Protein 3OSN (pdb70)

Secondary structure (DSSP, 8-state):
-----EEEEEETTHHHHHHHHH-GGGTTS-EEEEETTEEEEE-HHHHTTT--TTEEHHHHHHH-TT-EEEE----HHHHHHHHHHHHHHHHH-S-EEEETTTEEEEE-HHHHHHHHHHS-SSSGGG----SEEGGGPPP-TT-HHHHHHHHHHHHHHHHHHHHHHHH---EEEEEESSHHHHHHHHTSS-SS-EEE--GGGHHHHHHH-SSGGGSTT--HHHHHHHHHTT--SHHHHHHS-HHHHHHHHHHHHHHHHHHHHTT---PPP----S-SEEEEEEE-SS---SSSHHHHHHHHHHHHHHHHHHH-S-EEEEEEEEEEE-SS-----EEEEEEPPTTT----TTHHHHHHHHHHHHHHHS-SSS--EEEEEEEEEEEE-

Nearest PDB structures (foldseek):
  3osn-assembly1_A  TM=1.003E+00  e=7.873E-83  Homo sapiens
  4fs1-assembly1_A  TM=9.974E-01  e=1.274E-76  Homo sapiens
  5ulx-assembly1_A  TM=9.995E-01  e=7.835E-74  Homo sapiens
  5kt5-assembly1_A  TM=9.906E-01  e=4.542E-74  Homo sapiens
  3epi-assembly1_A-2  TM=9.983E-01  e=1.943E-72  Homo sapiens

Radius of gyration: 23.93 Å; Cα contacts (8 Å, |Δi|>4): 669; chains: 1; bounding box: 52×51×62 Å

Foldseek 3Di:
DQWWKKKKWFFAQQVQLLVCVVPVVCVVPWEFEDEPQWRQTTHVVLVVQVQDHGDGNVVSCVSPVRYDYHYCQDPVSLQVLLVVLQVLVCVQPNLWADDPSGMIMDTCRVVLVVVVVVDDVVCLVVQDADFAEPPNDDQDSVDVQSSSQRVSRVVVVVSQVCCCVPPVTAAFMEIERDDQRRVQQRPVDDDRTYYYYRPVCLVVSLQVDFWLCPRPVQHDVNSVLCVVVVQTGLVSLLPDDLVVLCVSPNNVSSVQSNCSSSVHDSDDRHRCPDDQKDKHKDFDFQPDPDPVQLVVVLVRVVVRLVVCLVVVWWFFKKKKKWAFDDDPDDDDIDMDMDTDDPVLRDSVVNRVSVSVVVVVRVCVPFPSPPTTGTGMIMMMTGPTD

Solvent-accessible surface area: 19908 Å² total; per-residue (Å²): 158,107,41,48,1,0,0,0,1,37,8,7,14,5,39,0,13,10,10,16,86,71,59,88,127,14,100,134,104,25,0,0,0,45,43,71,172,62,0,32,15,0,0,42,59,0,44,176,65,25,0,126,109,123,41,57,23,196,80,0,87,136,125,2,107,107,4,44,39,36,89,0,73,98,48,59,92,0,41,97,38,2,58,113,3,5,112,14,0,50,143,50,14,86,55,0,32,34,85,55,54,48,27,4,10,0,34,0,30,153,32,0,61,143,74,28,140,130,57,119,80,111,64,68,80,70,14,93,43,33,46,63,21,13,76,138,32,96,62,82,69,170,39,108,68,5,8,26,6,0,5,0,1,55,0,0,23,69,0,45,114,16,0,129,108,121,41,34,0,36,1,4,0,0,1,0,38,11,26,6,8,0,51,24,0,1,34,60,73,98,54,70,55,4,2,0,3,0,57,116,5,20,81,98,4,0,53,57,31,127,31,0,92,82,0,42,53,5,42,176,144,18,1,84,28,0,56,93,53,52,2,64,45,2,133,54,0,22,106,44,26,66,140,84,0,56,174,82,18,36,106,84,43,2,90,114,0,22,105,12,0,82,5,92,21,123,47,82,11,96,94,40,21,81,38,144,54,13,43,39,99,51,39,22,155,82,73,0,60,45,113,80,0,94,87,39,0,63,123,13,0,50,52,0,22,114,45,2,78,160,51,52,62,69,0,56,17,1,77,0,27,0,67,73,36,72,106,97,105,99,94,66,108,72,44,86,100,35,105,7,51,98,140,12,25,130,60,90,132,28,48,90,48,0,3,67,27,0,10,121,21,2,116,111,14,1,76,66,162,100,78,33,23,0,11,5,0,4,0,13,0,20,66,28,155

B-factor: mean 52.54, std 30.53, range [8.68, 182.73]

Structure (mmCIF, N/CA/C/O backbone):
data_3OSN
#
_entry.id   3OSN
#
_cell.length_a   97.973
_cell.length_b   97.973
_cell.length_c   202.757
_cell.angle_alpha   90.00
_cell.angle_beta   90.00
_cell.angle_gamma   120.00
#
_symmetry.space_group_name_H-M   'P 65 2 2'
#
loop_
_entity.id
_entity.type
_entity.pdbx_description
1 polymer "5'-D(*TP*CP*TP*(6OG)P*GP*GP*GP*TP*CP*CP*TP*AP*GP*GP*AP*CP*CP*(DOC))-3'"
2 polymer 'DNA polymerase iota'
3 non-polymer "THYMIDINE-5'-TRIPHOSPHATE"
4 non-polymer 'MAGNESIUM ION'
5 non-polymer 'SODIUM ION'
6 water water
#
loop_
_atom_site.group_PDB
_atom_site.id
_atom_site.type_symbol
_atom_site.label_atom_id
_atom_site.label_alt_id
_atom_site.label_comp_id
_atom_site.label_asym_id
_atom_site.label_entity_id
_atom_site.label_seq_id
_atom_site.pdbx_PDB_ins_code
_atom_site.Cartn_x
_atom_site.Cartn_y
_atom_site.Cartn_z
_atom_site.occupancy
_atom_site.B_iso_or_equiv
_atom_site.auth_seq_id
_atom_site.auth_comp_id
_atom_site.auth_asym_id
_atom_site.auth_atom_id
_atom_site.pdbx_PDB_model_num
ATOM 310 N N . ALA C 2 25 ? 26.446 25.786 -7.552 1.00 74.24 25 ALA A N 1
ATOM 311 C CA . ALA C 2 25 ? 27.110 27.056 -7.107 1.00 75.70 25 ALA A CA 1
ATOM 312 C C . ALA C 2 25 ? 26.107 27.926 -6.346 1.00 74.52 25 ALA A C 1
ATOM 313 O O . ALA C 2 25 ? 26.402 28.460 -5.253 1.00 74.37 25 ALA A O 1
ATOM 315 N N . SER C 2 26 ? 24.904 28.039 -6.911 1.00 73.56 26 SER A N 1
ATOM 316 C CA . SER C 2 26 ? 23.791 28.699 -6.219 1.00 70.77 26 SER A CA 1
ATOM 317 C C . SER C 2 26 ? 22.876 27.742 -5.430 1.00 64.42 26 SER A C 1
ATOM 318 O O . SER C 2 26 ? 22.235 28.195 -4.480 1.00 62.80 26 SER A O 1
ATOM 321 N N . SER C 2 27 ? 22.837 26.445 -5.799 1.00 59.90 27 SER A N 1
ATOM 322 C CA . SER C 2 27 ? 21.774 25.521 -5.307 1.00 54.07 27 SER A CA 1
ATOM 323 C C . SER C 2 27 ? 21.980 24.814 -3.976 1.00 46.86 27 SER A C 1
ATOM 324 O O . SER C 2 27 ? 22.891 24.024 -3.750 1.00 46.55 27 SER A O 1
ATOM 327 N N . ARG C 2 28 ? 21.050 25.047 -3.098 1.00 41.19 28 ARG A N 1
ATOM 328 C CA . ARG C 2 28 ? 21.213 24.537 -1.798 1.00 34.68 28 ARG A CA 1
ATOM 329 C C . ARG C 2 28 ? 20.425 23.236 -1.639 1.00 31.30 28 ARG A C 1
ATOM 330 O O . ARG C 2 28 ? 19.557 22.905 -2.477 1.00 31.20 28 ARG A O 1
ATOM 338 N N . VAL C 2 29 ? 20.781 22.532 -0.590 1.00 28.59 29 VAL A N 1
ATOM 339 C CA . VAL C 2 29 ? 20.013 21.402 -0.039 1.00 27.53 29 VAL A CA 1
ATOM 340 C C . VAL C 2 29 ? 19.634 21.757 1.379 1.00 24.44 29 VAL A C 1
ATOM 341 O O . VAL C 2 29 ? 20.475 21.914 2.282 1.00 27.14 29 VAL A O 1
ATOM 345 N N . ILE C 2 30 ? 18.339 21.958 1.602 1.00 22.68 30 ILE A N 1
ATOM 346 C CA . ILE C 2 30 ? 17.791 22.336 2.903 1.00 22.29 30 ILE A CA 1
ATOM 347 C C . ILE C 2 30 ? 16.921 21.199 3.406 1.00 23.78 30 ILE A C 1
ATOM 348 O O . ILE C 2 30 ? 16.120 20.625 2.622 1.00 23.49 30 ILE A O 1
ATOM 353 N N . VAL C 2 31 ? 16.983 20.968 4.714 1.00 22.07 31 VAL A N 1
ATOM 354 C CA . VAL C 2 31 ? 16.005 20.046 5.318 1.00 22.51 31 VAL A CA 1
ATOM 355 C C . VAL C 2 31 ? 15.179 20.813 6.351 1.00 23.02 31 VAL A C 1
ATOM 356 O O . VAL C 2 31 ? 15.723 21.703 7.049 1.00 22.08 31 VAL A O 1
ATOM 360 N N . HIS C 2 32 ? 13.859 20.576 6.336 1.00 21.84 32 HIS A N 1
ATOM 361 C CA . HIS C 2 32 ? 12.938 21.039 7.404 1.00 20.76 32 HIS A CA 1
ATOM 362 C C . HIS C 2 32 ? 12.507 19.823 8.243 1.00 22.46 32 HIS A C 1
ATOM 363 O O . HIS C 2 32 ? 11.996 18.857 7.706 1.00 22.17 32 HIS A O 1
ATOM 370 N N . VAL C 2 33 ? 12.762 19.888 9.541 1.00 20.88 33 VAL A N 1
ATOM 371 C CA . VAL C 2 33 ? 12.490 18.744 10.448 1.00 20.80 33 VAL A CA 1
ATOM 372 C C . VAL C 2 33 ? 11.279 19.200 11.299 1.00 20.95 33 VAL A C 1
ATOM 373 O O . VAL C 2 33 ? 11.266 20.329 11.792 1.00 22.01 33 VAL A O 1
ATOM 377 N N . ASP C 2 34 ? 10.240 18.379 11.426 1.00 21.36 34 ASP A N 1
ATOM 378 C CA . ASP C 2 34 ? 8.950 18.889 11.946 1.00 21.03 34 ASP A CA 1
ATOM 379 C C . ASP C 2 34 ? 8.464 17.721 12.851 1.00 24.13 34 ASP A C 1
ATOM 380 O O . ASP C 2 34 ? 8.060 16.656 12.353 1.00 22.19 34 ASP A O 1
ATOM 385 N N . LEU C 2 35 ? 8.581 17.889 14.175 1.00 22.47 35 LEU A N 1
ATOM 386 C CA . LEU C 2 35 ? 8.259 16.783 15.079 1.00 24.72 35 LEU A CA 1
ATOM 387 C C . LEU C 2 35 ? 6.741 16.543 15.068 1.00 25.61 35 LEU A C 1
ATOM 388 O O . LEU C 2 35 ? 5.954 17.471 14.986 1.00 28.02 35 LEU A O 1
ATOM 393 N N . ASP C 2 36 ? 6.333 15.305 15.245 1.00 25.50 36 ASP A N 1
ATOM 394 C CA . ASP C 2 36 ? 4.919 15.010 15.314 1.00 28.86 36 ASP A CA 1
ATOM 395 C C . ASP C 2 36 ? 4.295 15.449 16.673 1.00 28.91 36 ASP A C 1
ATOM 396 O O . ASP C 2 36 ? 4.911 15.189 17.696 1.00 27.69 36 ASP A O 1
ATOM 401 N N . CYS C 2 37 ? 3.128 16.117 16.672 1.00 26.94 37 CYS A N 1
ATOM 402 C CA . CYS C 2 37 ? 2.340 16.393 17.873 1.00 27.04 37 CYS A CA 1
ATOM 403 C C . CYS C 2 37 ? 3.146 16.771 19.143 1.00 26.80 37 CYS A C 1
ATOM 404 O O . CYS C 2 37 ? 2.803 16.349 20.259 1.00 26.31 37 CYS A O 1
ATOM 407 N N . PHE C 2 38 ? 4.157 17.603 18.955 1.00 23.46 38 PHE A N 1
ATOM 408 C CA . PHE C 2 38 ? 5.254 17.632 19.915 1.00 23.74 38 PHE A CA 1
ATOM 409 C C . PHE C 2 38 ? 4.944 17.546 21.451 1.00 24.28 38 PHE A C 1
ATOM 410 O O . PHE C 2 38 ? 5.502 16.680 22.153 1.00 25.69 38 PHE A O 1
ATOM 418 N N . TYR C 2 39 ? 4.046 18.393 21.936 1.00 23.91 39 TYR A N 1
ATOM 419 C CA . TYR C 2 39 ? 3.764 18.454 23.390 1.00 25.68 39 TYR A CA 1
ATOM 420 C C . TYR C 2 39 ? 3.186 17.096 23.771 1.00 27.72 39 TYR A C 1
ATOM 421 O O . TYR C 2 39 ? 3.450 16.602 24.861 1.00 29.93 39 TYR A O 1
ATOM 430 N N . ALA C 2 40 ? 2.341 16.508 22.911 1.00 28.01 40 ALA A N 1
ATOM 431 C CA . ALA C 2 40 ? 1.774 15.208 23.258 1.00 29.82 40 ALA A CA 1
ATOM 432 C C . ALA C 2 40 ? 2.852 14.105 23.333 1.00 31.46 40 ALA A C 1
ATOM 433 O O . ALA C 2 40 ? 2.776 13.241 24.238 1.00 33.30 40 ALA A O 1
ATOM 435 N N . GLN C 2 41 ? 3.840 14.124 22.418 1.00 29.48 41 GLN A N 1
ATOM 436 C CA . GLN C 2 41 ? 4.977 13.210 22.475 1.00 31.63 41 GLN A CA 1
ATOM 437 C C . GLN C 2 41 ? 5.697 13.332 23.780 1.00 32.85 41 GLN A C 1
ATOM 438 O O . GLN C 2 41 ? 6.017 12.316 24.418 1.00 35.01 41 GLN A O 1
ATOM 444 N N . VAL C 2 42 ? 5.999 14.569 24.165 1.00 29.37 42 VAL A N 1
ATOM 445 C CA . VAL C 2 42 ? 6.650 14.746 25.450 1.00 32.06 42 VAL A CA 1
ATOM 446 C C . VAL C 2 42 ? 5.789 14.173 26.595 1.00 33.87 42 VAL A C 1
ATOM 447 O O . VAL C 2 42 ? 6.302 13.472 27.468 1.00 38.81 42 VAL A O 1
ATOM 451 N N . GLU C 2 43 ? 4.499 14.484 26.657 1.00 32.85 43 GLU A N 1
ATOM 452 C CA . GLU C 2 43 ? 3.641 13.921 27.727 1.00 36.74 43 GLU A CA 1
ATOM 453 C C . GLU C 2 43 ? 3.528 12.408 27.670 1.00 40.20 43 GLU A C 1
ATOM 454 O O . GLU C 2 43 ? 3.479 11.756 28.696 1.00 42.35 43 GLU A O 1
ATOM 460 N N . MET C 2 44 ? 3.441 11.850 26.470 1.00 38.56 44 MET A N 1
ATOM 461 C CA . MET C 2 44 ? 3.373 10.394 26.311 1.00 44.69 44 MET A CA 1
ATOM 462 C C . MET C 2 44 ? 4.598 9.661 26.831 1.00 46.73 44 MET A C 1
ATOM 463 O O . MET C 2 44 ? 4.479 8.612 27.469 1.00 51.59 44 MET A O 1
ATOM 468 N N . ILE C 2 45 ? 5.752 10.265 26.604 1.00 46.00 45 ILE A N 1
ATOM 469 C CA . ILE C 2 45 ? 7.004 9.760 27.156 1.00 49.65 45 ILE A CA 1
ATOM 470 C C . ILE C 2 45 ? 7.038 9.890 28.679 1.00 52.73 45 ILE A C 1
ATOM 471 O O . ILE C 2 45 ? 7.474 8.972 29.355 1.00 57.37 45 ILE A O 1
ATOM 476 N N . SER C 2 46 ? 6.575 11.021 29.220 1.00 51.68 46 SER A N 1
ATOM 477 C CA . SER C 2 46 ? 6.480 11.191 30.687 1.00 55.56 46 SER A CA 1
ATOM 478 C C . SER C 2 46 ? 5.535 10.188 31.358 1.00 59.80 46 SER A C 1
ATOM 479 O O . SER C 2 46 ? 5.747 9.760 32.484 1.00 63.78 46 SER A O 1
ATOM 482 N N . ASN C 2 47 ? 4.457 9.844 30.677 1.00 59.60 47 ASN A N 1
ATOM 483 C CA . ASN C 2 47 ? 3.464 8.964 31.256 1.00 64.31 47 ASN A CA 1
ATOM 484 C C . ASN C 2 47 ? 3.046 7.928 30.202 1.00 65.38 47 ASN A C 1
ATOM 485 O O . ASN C 2 47 ? 2.095 8.145 29.445 1.00 61.70 47 ASN A O 1
ATOM 490 N N . PRO C 2 48 ? 3.766 6.790 30.147 1.00 70.14 48 PRO A N 1
ATOM 491 C CA . PRO C 2 48 ? 3.464 5.860 29.065 1.00 72.16 48 PRO A CA 1
ATOM 492 C C . PRO C 2 48 ? 2.081 5.207 29.233 1.00 76.85 48 PRO A C 1
ATOM 493 O O . PRO C 2 48 ? 1.595 4.587 28.297 1.00 78.56 48 PRO A O 1
ATOM 497 N N . GLU C 2 49 ? 1.439 5.373 30.390 1.00 79.95 49 GLU A N 1
ATOM 498 C CA . GLU C 2 49 ? 0.029 4.963 30.530 1.00 84.59 49 GLU A CA 1
ATOM 499 C C . GLU C 2 49 ? -0.841 5.600 29.430 1.00 81.42 49 GLU A C 1
ATOM 500 O O . GLU C 2 49 ? -1.865 5.027 29.043 1.00 84.06 49 GLU A O 1
ATOM 506 N N . LEU C 2 50 ? -0.414 6.773 28.934 1.00 76.25 50 LEU A N 1
ATOM 507 C CA . LEU C 2 50 ? -1.125 7.530 27.885 1.00 73.77 50 LEU A CA 1
ATOM 508 C C . LEU C 2 50 ? -0.739 7.135 26.442 1.00 73.70 50 LEU A C 1
ATOM 509 O O . LEU C 2 50 ? -1.314 7.654 25.472 1.00 72.07 50 LEU A O 1
ATOM 514 N N . LYS C 2 51 ? 0.233 6.232 26.294 1.00 76.44 51 LYS A N 1
ATOM 515 C CA . LYS C 2 51 ? 0.782 5.869 24.974 1.00 76.02 51 LYS A CA 1
ATOM 516 C C . LYS C 2 51 ? -0.277 5.296 24.024 1.00 78.32 51 LYS A C 1
ATOM 517 O O . LYS C 2 51 ? -0.301 5.606 22.828 1.00 75.87 51 LYS A O 1
ATOM 523 N N . ASP C 2 52 ? -1.146 4.460 24.570 1.00 82.30 52 ASP A N 1
ATOM 524 C CA . ASP C 2 52 ? -2.164 3.791 23.780 1.00 86.03 52 ASP A CA 1
ATOM 525 C C . ASP C 2 52 ? -3.509 4.511 23.887 1.00 85.30 52 ASP A C 1
ATOM 526 O O . ASP C 2 52 ? -4.524 4.024 23.384 1.00 89.55 52 ASP A O 1
ATOM 531 N N . LYS C 2 53 ? -3.515 5.661 24.558 1.00 79.99 53 LYS A N 1
ATOM 532 C CA . LYS C 2 53 ? -4.766 6.340 24.887 1.00 79.30 53 LYS A CA 1
ATOM 533 C C . LYS C 2 53 ? -4.894 7.632 24.078 1.00 73.01 53 LYS A C 1
ATOM 534 O O . LYS C 2 53 ? -3.899 8.211 23.697 1.00 67.69 53 LYS A O 1
ATOM 540 N N . PRO C 2 54 ? -6.130 8.021 23.729 1.00 73.50 54 PRO A N 1
ATOM 541 C CA . PRO C 2 54 ? -6.310 9.281 23.012 1.00 68.49 54 PRO A CA 1
ATOM 542 C C . PRO C 2 54 ? -5.972 10.422 23.968 1.00 63.74 54 PRO A C 1
ATOM 543 O O . PRO C 2 54 ? -6.491 10.467 25.097 1.00 64.42 54 PRO A O 1
ATOM 547 N N . LEU C 2 55 ? -5.094 11.325 23.534 1.00 58.19 55 LEU A N 1
ATOM 548 C CA . LEU C 2 55 ? -4.586 12.346 24.439 1.00 54.30 55 LEU A CA 1
ATOM 549 C C . LEU C 2 55 ? -4.538 13.715 23.799 1.00 50.80 55 LEU A C 1
ATOM 550 O O . LEU C 2 55 ? -4.069 13.876 22.662 1.00 48.97 55 LEU A O 1
ATOM 555 N N . GLY C 2 56 ? -5.032 14.680 24.580 1.00 50.52 56 GLY A N 1
ATOM 556 C CA . GLY C 2 56 ? -4.955 16.106 24.283 1.00 47.31 56 GLY A CA 1
ATOM 557 C C . GLY C 2 56 ? -4.182 16.831 25.383 1.00 44.81 56 GLY A C 1
ATOM 558 O O . GLY C 2 56 ? -4.259 16.466 26.569 1.00 47.13 56 GLY A O 1
ATOM 559 N N . VAL C 2 57 ? -3.472 17.877 24.978 1.00 41.34 57 VAL A N 1
ATOM 560 C CA . VAL C 2 57 ? -2.696 18.731 25.882 1.00 39.32 57 VAL A CA 1
ATOM 561 C C . VAL C 2 57 ? -3.507 20.041 25.969 1.00 40.36 57 VAL A C 1
ATOM 562 O O . VAL C 2 57 ? -3.722 20.720 24.941 1.00 39.55 57 VAL A O 1
ATOM 566 N N . GLN C 2 58 ? -3.937 20.371 27.189 1.00 39.82 58 GLN A N 1
ATOM 567 C CA . GLN C 2 58 ? -4.852 21.472 27.452 1.00 43.61 58 GLN A CA 1
ATOM 568 C C . GLN C 2 58 ? -4.084 22.690 27.989 1.00 43.11 58 GLN A C 1
ATOM 569 O O . GLN C 2 58 ? -3.159 22.539 28.808 1.00 43.63 58 GLN A O 1
ATOM 575 N N . GLN C 2 59 ? -4.460 23.876 27.498 1.00 43.26 59 GLN A N 1
ATOM 576 C CA . GLN C 2 59 ? -4.016 25.147 28.028 1.00 43.44 59 GLN A CA 1
ATOM 577 C C . GLN C 2 59 ? -5.293 25.948 28.181 1.00 48.78 59 GLN A C 1
ATOM 578 O O . GLN C 2 59 ? -5.973 26.213 27.183 1.00 50.25 59 GLN A O 1
ATOM 584 N N . LYS C 2 60 ? -5.659 26.280 29.421 1.00 51.28 60 LYS A N 1
ATOM 585 C CA . LYS C 2 60 ? -6.935 26.932 29.681 1.00 56.65 60 LYS A CA 1
ATOM 586 C C . LYS C 2 60 ? -8.018 26.084 28.988 1.00 59.49 60 LYS A C 1
ATOM 587 O O . LYS C 2 60 ? -8.053 24.870 29.185 1.00 58.27 60 LYS A O 1
ATOM 593 N N . TYR C 2 61 ? -8.883 26.706 28.184 1.00 63.67 61 TYR A N 1
ATOM 594 C CA . TYR C 2 61 ? -10.028 26.012 27.570 1.00 67.74 61 TYR A CA 1
ATOM 595 C C . TYR C 2 61 ? -9.716 25.449 26.177 1.00 66.04 61 TYR A C 1
ATOM 596 O O . TYR C 2 61 ? -10.617 25.130 25.406 1.00 68.15 61 TYR A O 1
ATOM 605 N N . LEU C 2 62 ? -8.434 25.331 25.859 1.00 61.74 62 LEU A N 1
ATOM 606 C CA . LEU C 2 62 ? -8.021 24.938 24.528 1.00 60.81 62 LEU A CA 1
ATOM 607 C C . LEU C 2 62 ? -7.290 23.605 24.534 1.00 57.48 62 LEU A C 1
ATOM 608 O O . LEU C 2 62 ? -6.403 23.391 25.370 1.00 55.68 62 LEU A O 1
ATOM 613 N N . VAL C 2 63 ? -7.621 22.743 23.573 1.00 56.61 63 VAL A N 1
ATOM 614 C CA . VAL C 2 63 ? -6.793 21.572 23.295 1.00 52.96 63 VAL A CA 1
ATOM 615 C C . VAL C 2 63 ? -5.801 21.974 22.218 1.00 50.32 63 VAL A C 1
ATOM 616 O O . VAL C 2 63 ? -6.125 21.994 21.019 1.00 51.27 63 VAL A O 1
ATOM 620 N N . VAL C 2 64 ? -4.594 22.346 22.668 1.00 46.10 64 VAL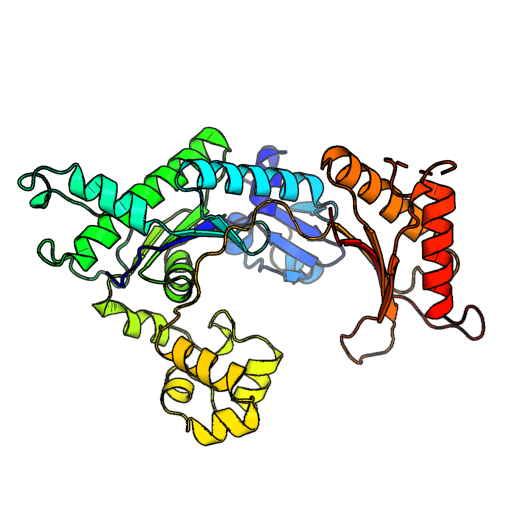 A N 1
ATOM 621 C CA . VAL C 2 64 ? -3.657 22.986 21.823 1.00 43.46 64 VAL A CA 1
ATOM 622 C C . VAL C 2 64 ? -3.049 21.970 20.883 1.00 42.30 64 VAL A C 1
ATOM 623 O O . VAL C 2 64 ? -2.704 22.294 19.742 1.00 42.13 64 VAL A O 1
ATOM 627 N N . THR C 2 65 ? -2.906 20.728 21.350 1.00 41.29 65 THR A N 1
ATOM 628 C CA . THR C 2 65 ? -2.479 19.656 20.448 1.00 40.50 65 THR A CA 1
ATOM 629 C C . THR C 2 65 ? -2.945 18.308 21.006 1.00 41.21 65 THR A C 1
ATOM 630 O O . THR C 2 65 ? -3.345 18.230 22.156 1.00 41.71 65 THR A O 1
ATOM 634 N N . CYS C 2 66 ? -2.863 17.271 20.173 1.00 42.23 66 CYS A N 1
ATOM 635 C CA . CYS C 2 66 ? -3.331 15.928 20.534 1.00 44.80 66 CYS A CA 1
ATOM 636 C C . CYS C 2 66 ? -2.538 14.869 19.770 1.00 44.21 66 CYS A C 1
ATOM 637 O O . CYS C 2 66 ? -1.960 15.161 18.719 1.00 41.14 66 CYS A O 1
ATOM 640 N N . ASN C 2 67 ? -2.513 13.641 20.293 1.00 46.63 67 ASN A N 1
ATOM 641 C CA . ASN C 2 67 ? -1.751 12.583 19.634 1.00 48.35 67 ASN A CA 1
ATOM 642 C C . ASN C 2 67 ? -2.560 11.971 18.447 1.00 52.86 67 ASN A C 1
ATOM 643 O O . ASN C 2 67 ? -3.754 12.239 18.334 1.00 53.48 67 ASN A O 1
ATOM 648 N N . TYR C 2 68 ? -1.919 11.197 17.564 1.00 54.93 68 TYR A N 1
ATOM 649 C CA . TYR C 2 68 ? -2.602 10.788 16.312 1.00 59.91 68 TYR A CA 1
ATOM 650 C C . TYR C 2 68 ? -3.808 9.905 16.590 1.00 65.51 68 TYR A C 1
ATOM 651 O O . TYR C 2 68 ? -4.696 9.823 15.755 1.00 70.33 68 TYR A O 1
ATOM 660 N N . GLU C 2 69 ? -3.871 9.305 17.788 1.00 67.14 69 GLU A N 1
ATOM 661 C CA . GLU C 2 69 ? -5.024 8.502 18.238 1.00 73.36 69 GLU A CA 1
ATOM 662 C C . GLU C 2 69 ? -6.233 9.376 18.610 1.00 73.66 69 GLU A C 1
ATOM 663 O O . GLU C 2 69 ? -7.363 8.901 18.566 1.00 78.35 69 GLU A O 1
ATOM 669 N N . ALA C 2 70 ? -6.001 10.647 18.965 1.00 77.22 70 ALA A N 1
ATOM 670 C CA . ALA C 2 70 ? -7.100 11.590 19.172 1.00 76.73 70 ALA A CA 1
ATOM 671 C C . ALA C 2 70 ? -7.545 12.184 17.826 1.00 78.81 70 ALA A C 1
ATOM 672 O O . ALA C 2 70 ? -8.768 12.301 17.568 1.00 83.75 70 ALA A O 1
ATOM 674 N N . ARG C 2 71 ? -6.561 12.501 16.951 1.00 76.57 71 ARG A N 1
ATOM 675 C CA . ARG C 2 71 ? -6.899 12.997 15.599 1.00 79.76 71 ARG A CA 1
ATOM 676 C C . ARG C 2 71 ? -7.806 12.070 14.783 1.00 88.42 71 ARG A C 1
ATOM 677 O O . ARG C 2 71 ? -8.646 12.566 14.018 1.00 92.55 71 ARG A O 1
ATOM 685 N N . LYS C 2 72 ? -7.619 10.737 14.930 1.00 91.52 72 LYS A N 1
ATOM 686 C CA . LYS C 2 72 ? -8.500 9.765 14.246 1.00 100.94 72 LYS A CA 1
ATOM 687 C C . LYS C 2 72 ? -9.965 9.812 14.788 1.00 105.35 72 LYS A C 1
ATOM 688 O O . LYS C 2 72 ? -10.940 9.426 13.977 1.00 113.22 72 LYS A O 1
ATOM 694 N N . LEU C 2 73 ? -10.188 10.380 15.961 1.00 102.09 73 LEU A N 1
ATOM 695 C CA . LEU C 2 73 ? -11.531 10.580 16.455 1.00 106.80 73 LEU A CA 1
ATOM 696 C C . LEU C 2 73 ? -12.047 11.973 16.189 1.00 105.71 73 LEU A C 1
ATOM 697 O O . LEU C 2 73 ? -12.967 12.408 16.842 1.00 108.58 73 LEU A O 1
ATOM 702 N N . GLY C 2 74 ? -11.425 12.704 15.275 1.00 102.24 74 GLY A N 1
ATOM 703 C CA . GLY C 2 74 ? -11.877 14.071 14.949 1.00 100.96 74 GLY A CA 1
ATOM 704 C C . GLY C 2 74 ? -11.504 15.142 15.956 1.00 93.73 74 GLY A C 1
ATOM 705 O O . GLY C 2 74 ? -12.097 16.219 15.951 1.00 95.30 74 GLY A O 1
ATOM 706 N N . VAL C 2 75 ? -10.524 14.865 16.822 1.00 86.19 75 VAL A N 1
ATOM 707 C CA . VAL C 2 75 ? -9.968 15.902 17.681 1.00 79.11 75 VAL A CA 1
ATOM 708 C C . VAL C 2 75 ? -9.006 16.715 16.809 1.00 75.44 75 VAL A C 1
ATOM 709 O O . VAL C 2 75 ? -8.135 16.147 16.147 1.00 74.39 75 VAL A O 1
ATOM 713 N N . LYS C 2 76 ? -9.201 18.028 16.755 1.00 74.39 76 LYS A N 1
ATOM 714 C CA . LYS C 2 76 ? -8.350 18.874 15.916 1.00 72.84 76 LYS A CA 1
ATOM 715 C C . LYS C 2 76 ? -7.444 19.777 16.749 1.00 66.36 76 LYS A C 1
ATOM 716 O O . LYS C 2 76 ? -7.758 20.124 17.884 1.00 63.48 76 LYS A O 1
ATOM 722 N N . LYS C 2 77 ? -6.319 20.166 16.159 1.00 64.86 77 LYS A N 1
ATOM 723 C CA . LYS C 2 77 ? -5.405 21.101 16.798 1.00 60.95 77 LYS A CA 1
ATOM 724 C C . LYS C 2 77 ? -6.089 22.452 17.025 1.00 63.16 77 LYS A C 1
ATOM 725 O O . LYS C 2 77 ? -6.767 22.970 16.126 1.00 68.44 77 LYS A O 1
ATOM 731 N N . LEU C 2 78 ? -5.919 22.995 18.232 1.00 59.67 78 LEU A N 1
ATOM 732 C CA . LEU C 2 78 ? -6.590 24.239 18.680 1.00 62.35 78 LEU A CA 1
ATOM 733 C C . LEU C 2 78 ? -8.130 24.177 18.584 1.00 67.47 78 LEU A C 1
ATOM 734 O O . LEU C 2 78 ? -8.796 25.114 18.124 1.00 72.53 78 LEU A O 1
ATOM 739 N N . MET C 2 79 ? -8.670 23.049 19.031 1.00 66.54 79 MET A N 1
ATOM 740 C CA . MET C 2 79 ? -10.112 22.869 19.227 1.00 71.46 79 MET A CA 1
ATOM 741 C C . MET C 2 79 ? -10.417 23.173 20.691 1.00 69.77 79 MET A C 1
ATOM 742 O O . MET C 2 79 ? -9.651 22.798 21.574 1.00 64.29 79 MET A O 1
ATOM 747 N N . ASN C 2 80 ? -11.511 23.855 20.989 1.00 74.76 80 ASN A N 1
ATOM 748 C CA . ASN C 2 80 ? -11.783 24.067 22.400 1.00 74.47 80 ASN A CA 1
ATOM 749 C C . ASN C 2 80 ? -12.199 22.768 23.109 1.00 74.82 80 ASN A C 1
ATOM 750 O O . ASN C 2 80 ? -12.592 21.792 22.450 1.00 76.74 80 ASN A O 1
ATOM 755 N N . VAL C 2 81 ? -12.060 22.759 24.440 1.00 73.77 81 VAL A N 1
ATOM 756 C CA . VAL C 2 81 ? -12.147 21.555 25.281 1.00 74.41 81 VAL A CA 1
ATOM 757 C C . VAL C 2 81 ? -13.546 20.918 25.341 1.00 82.71 81 VAL A C 1
ATOM 758 O O . VAL C 2 81 ? -13.673 19.684 25.427 1.00 84.21 81 VAL A O 1
ATOM 762 N N . ARG C 2 82 ? -14.600 21.729 25.286 1.00 89.13 82 ARG A N 1
ATOM 763 C CA . ARG C 2 82 ? -15.954 21.143 25.235 1.00 98.01 82 ARG A CA 1
ATOM 764 C C . ARG C 2 82 ? -16.204 20.447 23.894 1.00 99.70 82 ARG A C 1
ATOM 765 O O . ARG C 2 82 ? -16.649 19.296 23.873 1.00 103.05 82 ARG A O 1
ATOM 773 N N . ASP C 2 83 ? -15.887 21.138 22.791 1.00 98.06 83 ASP A N 1
ATOM 774 C CA . ASP C 2 83 ? -15.924 20.532 21.455 1.00 99.47 83 ASP A CA 1
ATOM 775 C C . ASP C 2 83 ? -15.143 19.221 21.375 1.00 95.09 83 ASP A C 1
ATOM 776 O O . ASP C 2 83 ? -15.599 18.264 20.737 1.00 98.91 83 ASP A O 1
ATOM 781 N N . ALA C 2 84 ? -13.978 19.187 22.038 1.00 87.58 84 ALA A N 1
ATOM 782 C CA . ALA C 2 84 ? -13.075 18.036 22.016 1.00 83.72 84 ALA A CA 1
ATOM 783 C C . ALA C 2 84 ? -13.643 16.809 22.734 1.00 88.49 84 ALA A C 1
ATOM 784 O O . ALA C 2 84 ? -13.622 15.708 22.183 1.00 90.46 84 ALA A O 1
ATOM 786 N N . LYS C 2 85 ? -14.149 17.001 23.955 1.00 91.73 85 LYS A N 1
ATOM 787 C CA . LYS C 2 85 ? -14.856 15.944 24.681 1.00 98.60 85 LYS A CA 1
ATOM 788 C C . LYS C 2 85 ? -16.105 15.502 23.904 1.00 107.42 85 LYS A C 1
ATOM 789 O O . LYS C 2 85 ? -16.336 14.288 23.705 1.00 110.90 85 LYS A O 1
ATOM 795 N N . GLU C 2 86 ? -16.879 16.500 23.446 1.00 111.48 86 GLU A N 1
ATOM 796 C CA . GLU C 2 86 ? -18.078 16.285 22.631 1.00 121.28 86 GLU A CA 1
ATOM 797 C C . GLU C 2 86 ? -17.785 15.434 21.390 1.00 121.38 86 GLU A C 1
ATOM 798 O O . GLU C 2 86 ? -18.647 14.697 20.922 1.00 129.01 86 GLU A O 1
ATOM 804 N N . LYS C 2 87 ? -16.560 15.536 20.872 1.00 113.30 87 LYS A N 1
ATOM 805 C CA . LYS C 2 87 ? -16.134 14.757 19.710 1.00 113.76 87 LYS A CA 1
ATOM 806 C C . LYS C 2 87 ? -15.653 13.361 20.141 1.00 113.70 87 LYS A C 1
ATOM 807 O O . LYS C 2 87 ? -16.060 12.342 19.560 1.00 119.39 87 LYS A O 1
ATOM 813 N N . CYS C 2 88 ? -14.793 13.331 21.175 1.00 108.38 88 CYS A N 1
ATOM 814 C CA . CYS C 2 88 ? -14.238 12.094 21.694 1.00 109.11 88 CYS A CA 1
ATOM 815 C C . CYS C 2 88 ? -14.325 12.079 23.233 1.00 109.48 88 CYS A C 1
ATOM 816 O O . CYS C 2 88 ? -13.432 12.628 23.909 1.00 102.66 88 CYS A O 1
ATOM 819 N N . PRO C 2 89 ? -15.449 11.554 23.783 1.00 118.58 89 PRO A N 1
ATOM 820 C CA . PRO C 2 89 ? -15.775 11.600 25.232 1.00 121.53 89 PRO A CA 1
ATOM 821 C C . PRO C 2 89 ? -14.759 10.974 26.129 1.00 118.15 89 PRO A C 1
ATOM 822 O O . PRO C 2 89 ? -14.515 11.433 27.282 1.00 116.75 89 PRO A O 1
ATOM 826 N N . GLN C 2 90 ? -14.033 10.012 25.627 1.00 116.82 90 GLN A N 1
ATOM 827 C CA . GLN C 2 90 ? -13.046 9.385 26.459 1.00 114.55 90 GLN A CA 1
ATOM 828 C C . GLN C 2 90 ? -11.720 10.116 26.411 1.00 103.63 90 GLN A C 1
ATOM 829 O O . GLN C 2 90 ? -10.782 9.707 27.054 1.00 102.08 90 GLN A O 1
ATOM 835 N N . LEU C 2 91 ? -11.623 11.178 25.643 1.00 97.38 91 LEU A N 1
ATOM 836 C CA . LEU C 2 91 ? -10.262 11.806 25.496 1.00 87.40 91 LEU A CA 1
ATOM 837 C C . LEU C 2 91 ? -9.579 12.206 26.850 1.00 83.37 91 LEU A C 1
ATOM 838 O O . LEU C 2 91 ? -10.215 12.784 27.655 1.00 86.11 91 LEU A O 1
ATOM 843 N N . VAL C 2 92 ? -8.345 11.796 27.049 1.00 77.51 92 VAL A N 1
ATOM 844 C CA . VAL C 2 92 ? -7.623 12.131 28.246 1.00 73.22 92 VAL A CA 1
ATOM 845 C C . VAL C 2 92 ? -6.965 13.505 28.090 1.00 65.82 92 VAL A C 1
ATOM 846 O O . VAL C 2 92 ? -6.397 13.770 27.068 1.00 62.12 92 VAL A O 1
ATOM 850 N N . LEU C 2 93 ? -7.043 14.360 29.099 1.00 63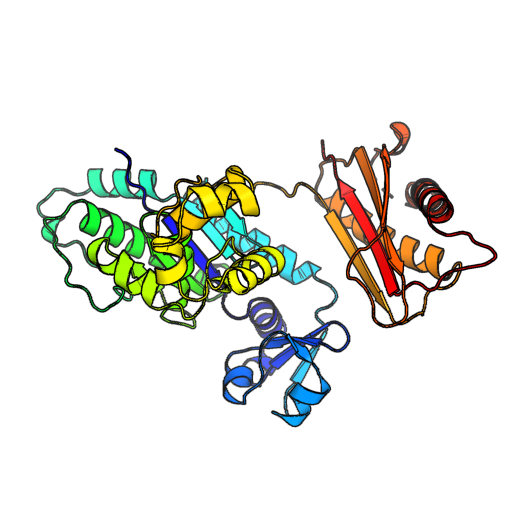.64 93 LEU A N 1
ATOM 851 C CA . LEU C 2 93 ? -6.409 15.700 28.993 1.00 58.12 93 LEU A CA 1
ATOM 852 C C . LEU C 2 93 ? -5.286 15.920 29.995 1.00 55.32 93 LEU A C 1
ATOM 853 O O . LEU C 2 93 ? -5.385 15.525 31.143 1.00 58.81 93 LEU A O 1
ATOM 858 N N . VAL C 2 94 ? -4.202 16.535 29.537 1.00 50.45 94 VAL A N 1
ATOM 859 C CA . VAL C 2 94 ? -3.051 16.824 30.395 1.00 48.79 94 VAL A CA 1
ATOM 860 C C . VAL C 2 94 ? -2.731 18.301 30.286 1.00 45.58 94 VAL A C 1
ATOM 861 O O . VAL C 2 94 ? -2.729 18.867 29.189 1.00 44.01 94 VAL A O 1
ATOM 865 N N . ASN C 2 95 ? -2.469 18.949 31.419 1.00 46.09 95 ASN A N 1
ATOM 866 C CA . ASN C 2 95 ? -2.214 20.367 31.413 1.00 43.68 95 ASN A CA 1
ATOM 867 C C . ASN C 2 95 ? -0.853 20.730 30.828 1.00 41.26 95 ASN A C 1
ATOM 868 O O . ASN C 2 95 ? 0.206 20.210 31.225 1.00 40.81 95 ASN A O 1
ATOM 873 N N . GLY C 2 96 ? -0.882 21.588 29.825 1.00 37.99 96 GLY A N 1
ATOM 874 C CA . GLY C 2 96 ? 0.351 21.926 29.156 1.00 35.02 96 GLY A CA 1
ATOM 875 C C . GLY C 2 96 ? 0.688 23.393 29.319 1.00 34.84 96 GLY A C 1
ATOM 876 O O . GLY C 2 96 ? 1.426 23.933 28.493 1.00 34.08 96 GLY A O 1
ATOM 877 N N . GLU C 2 97 ? 0.159 24.039 30.361 1.00 37.41 97 GLU A N 1
ATOM 878 C CA . GLU C 2 97 ? 0.421 25.492 30.527 1.00 38.02 97 GLU A CA 1
ATOM 879 C C . GLU C 2 97 ? 1.885 25.815 30.841 1.00 37.91 97 GLU A C 1
ATOM 880 O O . GLU C 2 97 ? 2.372 26.887 30.446 1.00 40.26 97 GLU A O 1
ATOM 886 N N . ASP C 2 98 ? 2.570 24.921 31.562 1.00 39.85 98 ASP A N 1
ATOM 887 C CA . ASP C 2 98 ? 3.961 25.112 31.968 1.00 38.16 98 ASP A CA 1
ATOM 888 C C . ASP C 2 98 ? 4.755 24.520 30.821 1.00 34.69 98 ASP A C 1
ATOM 889 O O . ASP C 2 98 ? 4.574 23.344 30.488 1.00 32.00 98 ASP A O 1
ATOM 894 N N . LEU C 2 99 ? 5.529 25.366 30.113 1.00 31.86 99 LEU A N 1
ATOM 895 C CA . LEU C 2 99 ? 6.218 24.905 28.908 1.00 29.18 99 LEU A CA 1
ATOM 896 C C . LEU C 2 99 ? 7.634 24.379 29.171 1.00 28.50 99 LEU A C 1
ATOM 897 O O . LEU C 2 99 ? 8.336 24.006 28.204 1.00 27.46 99 LEU A O 1
ATOM 902 N N . THR C 2 100 ? 8.043 24.297 30.438 1.00 29.98 100 THR A N 1
ATOM 903 C CA . THR C 2 100 ? 9.449 24.013 30.775 1.00 30.69 100 THR A CA 1
ATOM 904 C C . THR C 2 100 ? 9.951 22.717 30.109 1.00 30.15 100 THR A C 1
ATOM 905 O O . THR C 2 100 ? 11.033 22.669 29.462 1.00 26.46 100 THR A O 1
ATOM 909 N N . ARG C 2 101 ? 9.171 21.653 30.225 1.00 28.76 101 ARG A N 1
ATOM 910 C CA . ARG C 2 101 ? 9.657 20.398 29.702 1.00 30.05 101 ARG A CA 1
ATOM 911 C C . ARG C 2 101 ? 9.650 20.405 28.182 1.00 27.48 101 ARG A C 1
ATOM 912 O O . ARG C 2 101 ? 10.530 19.770 27.570 1.00 26.01 101 ARG A O 1
ATOM 920 N N . TYR C 2 102 ? 8.681 21.094 27.550 1.00 26.40 102 TYR A N 1
ATOM 921 C CA . TYR C 2 102 ? 8.630 21.059 26.113 1.00 24.65 102 TYR A CA 1
ATOM 922 C C . TYR C 2 102 ? 9.848 21.889 25.625 1.00 23.54 102 TYR A C 1
ATOM 923 O O . TYR C 2 102 ? 10.459 21.591 24.596 1.00 22.99 102 TYR A O 1
ATOM 932 N N . ARG C 2 103 ? 10.077 22.993 26.290 1.00 24.07 103 ARG A N 1
ATOM 933 C CA . ARG C 2 103 ? 11.173 23.880 25.912 1.00 24.67 103 ARG A CA 1
ATOM 934 C C . ARG C 2 103 ? 12.499 23.114 26.065 1.00 25.30 103 ARG A C 1
ATOM 935 O O . ARG C 2 103 ? 13.349 23.196 25.170 1.00 26.03 103 ARG A O 1
ATOM 943 N N . GLU C 2 104 ? 12.684 22.370 27.162 1.00 27.31 104 GLU A N 1
ATOM 944 C CA . GLU C 2 104 ? 13.952 21.600 27.346 1.00 28.98 104 GLU A CA 1
ATOM 945 C C . GLU C 2 104 ? 14.158 20.554 26.229 1.00 28.05 104 GLU A C 1
ATOM 946 O O . GLU C 2 104 ? 15.255 20.466 25.601 1.00 26.18 104 GLU A O 1
ATOM 952 N N . MET C 2 105 ? 13.109 19.773 25.947 1.00 25.77 105 MET A N 1
ATOM 953 C CA . MET C 2 105 ? 13.197 18.841 24.803 1.00 26.11 105 MET A CA 1
ATOM 954 C C . MET C 2 105 ? 13.461 19.491 23.465 1.00 25.01 105 MET A C 1
ATOM 955 O O . MET C 2 105 ? 14.249 18.980 22.637 1.00 22.89 105 MET A O 1
ATOM 960 N N . SER C 2 106 ? 12.858 20.660 23.268 1.00 23.65 106 SER A N 1
ATOM 961 C CA . SER C 2 106 ? 13.009 21.371 22.030 1.00 23.96 106 SER A CA 1
ATOM 962 C C . SER C 2 106 ? 14.483 21.763 21.752 1.00 23.71 106 SER A C 1
ATOM 963 O O . SER C 2 106 ? 14.954 21.589 20.631 1.00 23.12 106 SER A O 1
ATOM 966 N N . TYR C 2 107 ? 15.189 22.222 22.789 1.00 23.75 107 TYR A N 1
ATOM 967 C CA . TYR C 2 107 ? 16.603 22.521 22.675 1.00 24.24 107 TYR A CA 1
ATOM 968 C C . TYR C 2 107 ? 17.443 21.233 22.551 1.00 24.73 107 TYR A C 1
ATOM 969 O O . TYR C 2 107 ? 18.464 21.253 21.842 1.00 26.07 107 TYR A O 1
ATOM 978 N N . LYS C 2 108 ? 17.009 20.114 23.140 1.00 22.48 108 LYS A N 1
ATOM 979 C CA . LYS C 2 108 ? 17.761 18.877 22.908 1.00 22.77 108 LYS A CA 1
ATOM 980 C C . LYS C 2 108 ? 17.642 18.479 21.433 1.00 23.17 108 LYS A C 1
ATOM 981 O O . LYS C 2 108 ? 18.631 18.068 20.817 1.00 23.22 108 LYS A O 1
ATOM 987 N N . VAL C 2 109 ? 16.469 18.676 20.828 1.00 22.14 109 VAL A N 1
ATOM 988 C CA . VAL C 2 109 ? 16.363 18.427 19.387 1.00 21.25 109 VAL A CA 1
ATOM 989 C C . VAL C 2 109 ? 17.318 19.309 18.548 1.00 22.09 109 VAL A C 1
ATOM 990 O O . VAL C 2 109 ? 18.055 18.835 17.685 1.00 21.91 109 VAL A O 1
ATOM 994 N N . THR C 2 110 ? 17.277 20.622 18.774 1.00 20.85 110 THR A N 1
ATOM 995 C CA . THR C 2 110 ? 18.064 21.527 17.983 1.00 21.51 110 THR A CA 1
ATOM 996 C C . THR C 2 110 ? 19.591 21.258 18.142 1.00 23.58 110 THR A C 1
ATOM 997 O O . THR C 2 110 ? 20.357 21.273 17.156 1.00 22.86 110 THR A O 1
ATOM 1001 N N . GLU C 2 111 ? 20.014 20.954 19.349 1.00 22.40 111 GLU A N 1
ATOM 1002 C CA . GLU C 2 111 ? 21.429 20.716 19.563 1.00 25.92 111 GLU A CA 1
ATOM 1003 C C . GLU C 2 111 ? 21.832 19.438 18.841 1.00 26.62 111 GLU A C 1
ATOM 1004 O O . GLU C 2 111 ? 22.983 19.321 18.353 1.00 25.50 111 GLU A O 1
ATOM 1010 N N . LEU C 2 112 ? 20.939 18.447 18.840 1.00 24.05 112 LEU A N 1
ATOM 1011 C CA . LEU C 2 112 ? 21.254 17.169 18.131 1.00 25.59 112 LEU A CA 1
ATOM 1012 C C . LEU C 2 112 ? 21.429 17.494 16.621 1.00 24.94 112 LEU A C 1
ATOM 1013 O O . LEU C 2 112 ? 22.400 17.053 15.955 1.00 26.98 112 LEU A O 1
ATOM 1018 N N . LEU C 2 113 ? 20.539 18.314 16.084 1.00 24.17 113 LEU A N 1
ATOM 1019 C CA . LEU C 2 113 ? 20.667 18.685 14.653 1.00 22.92 113 LEU A CA 1
ATOM 1020 C C . LEU C 2 113 ? 21.954 19.471 14.396 1.00 24.91 113 LEU A C 1
ATOM 1021 O O . LEU C 2 113 ? 22.571 19.316 13.320 1.00 25.77 113 LEU A O 1
ATOM 1026 N N . GLU C 2 114 ? 22.358 20.296 15.359 1.00 24.41 114 GLU A N 1
ATOM 1027 C CA . GLU C 2 114 ? 23.531 21.122 15.189 1.00 26.92 114 GLU A CA 1
ATOM 1028 C C . GLU C 2 114 ? 24.815 20.275 15.107 1.00 29.56 114 GLU A C 1
ATOM 1029 O O . GLU C 2 114 ? 25.804 20.738 14.552 1.00 30.24 114 GLU A O 1
ATOM 1035 N N . GLU C 2 115 ? 24.788 19.053 15.659 1.00 28.56 115 GLU A N 1
ATOM 1036 C CA . GLU C 2 115 ? 25.912 18.163 15.552 1.00 33.22 115 GLU A CA 1
ATOM 1037 C C . GLU C 2 115 ? 26.064 17.646 14.108 1.00 34.24 115 GLU A C 1
ATOM 1038 O O . GLU C 2 115 ? 27.168 17.376 13.657 1.00 36.53 115 GLU A O 1
ATOM 1044 N N . PHE C 2 116 ? 24.960 17.555 13.376 1.00 31.74 116 PHE A N 1
ATOM 1045 C CA . PHE C 2 116 ? 25.033 17.228 11.949 1.00 33.69 116 PHE A CA 1
ATOM 1046 C C . PHE C 2 116 ? 25.674 18.343 11.191 1.00 34.05 116 PHE A C 1
ATOM 1047 O O . PHE C 2 116 ? 26.648 18.137 10.482 1.00 36.59 116 PHE A O 1
ATOM 1055 N N . SER C 2 117 ? 25.118 19.537 11.329 1.00 33.35 117 SER A N 1
ATOM 1056 C CA . SER C 2 117 ? 25.643 20.696 10.633 1.00 34.05 117 SER A CA 1
ATOM 1057 C C . SER C 2 117 ? 25.245 21.882 11.494 1.00 33.23 117 SER A C 1
ATOM 1058 O O . SER C 2 117 ? 24.102 21.910 11.984 1.00 32.53 117 SER A O 1
ATOM 1061 N N . PRO C 2 118 ? 26.147 22.840 11.704 1.00 34.51 118 PRO A N 1
ATOM 1062 C CA . PRO C 2 118 ? 25.856 23.831 12.694 1.00 35.27 118 PRO A CA 1
ATOM 1063 C C . PRO C 2 118 ? 24.838 24.885 12.293 1.00 34.44 118 PRO A C 1
ATOM 1064 O O . PRO C 2 118 ? 24.313 25.527 13.183 1.00 37.02 118 PRO A O 1
ATOM 1068 N N . VAL C 2 119 ? 24.498 25.044 11.018 1.00 34.72 119 VAL A N 1
ATOM 1069 C CA . VAL C 2 119 ? 23.562 26.122 10.707 1.00 34.37 119 VAL A CA 1
ATOM 1070 C C . VAL C 2 119 ? 22.144 25.618 10.843 1.00 28.62 119 VAL A C 1
ATOM 1071 O O . VAL C 2 119 ? 21.550 25.040 9.906 1.00 30.49 119 VAL A O 1
ATOM 1075 N N . VAL C 2 120 ? 21.610 25.784 12.069 1.00 29.12 120 VAL A N 1
ATOM 1076 C CA . VAL C 2 120 ? 20.244 25.305 12.394 1.00 24.28 120 VAL A CA 1
ATOM 1077 C C . VAL C 2 120 ? 19.370 26.471 12.856 1.00 23.28 120 VAL A C 1
ATOM 1078 O O . VAL C 2 120 ? 19.704 27.204 13.803 1.00 24.38 120 VAL A O 1
ATOM 1082 N N . GLU C 2 121 ? 18.265 26.632 12.141 1.00 23.20 121 GLU A N 1
ATOM 1083 C CA . GLU C 2 121 ? 17.324 27.677 12.408 1.00 23.50 121 GLU A CA 1
ATOM 1084 C C . GLU C 2 121 ? 16.075 27.058 13.064 1.00 23.67 121 GLU A C 1
ATOM 1085 O O . GLU C 2 121 ? 15.415 26.182 12.478 1.00 22.55 121 GLU A O 1
ATOM 1091 N N . ARG C 2 122 ? 15.708 27.551 14.242 1.00 21.32 122 ARG A N 1
ATOM 1092 C CA . ARG C 2 122 ? 14.510 27.049 14.936 1.00 20.01 122 ARG A CA 1
ATOM 1093 C C . ARG C 2 122 ? 13.273 27.775 14.443 1.00 22.10 122 ARG A C 1
ATOM 1094 O O . ARG C 2 122 ? 13.328 28.992 14.146 1.00 23.87 122 ARG A O 1
ATOM 1102 N N . LEU C 2 123 ? 12.142 27.116 14.323 1.00 20.63 123 LEU A N 1
ATOM 1103 C CA . LEU C 2 123 ? 10.897 27.809 14.054 1.00 22.04 123 LEU A CA 1
ATOM 1104 C C . LEU C 2 123 ? 9.926 27.292 15.073 1.00 23.49 123 LEU A C 1
ATOM 1105 O O . LEU C 2 123 ? 9.519 26.196 14.978 1.00 23.60 123 LEU A O 1
ATOM 1110 N N . GLY C 2 124 ? 9.581 28.110 16.053 1.00 24.46 124 GLY A N 1
ATOM 1111 C CA . GLY C 2 124 ? 8.797 27.606 17.186 1.00 23.95 124 GLY A CA 1
ATOM 1112 C C . GLY C 2 124 ? 9.541 26.500 17.933 1.00 24.07 124 GLY A C 1
ATOM 1113 O O . GLY C 2 124 ? 10.753 26.343 17.764 1.00 24.91 124 GLY A O 1
ATOM 1114 N N . PHE C 2 125 ? 8.835 25.691 18.705 1.00 21.58 125 PHE A N 1
ATOM 1115 C CA . PHE C 2 125 ? 9.524 24.696 19.541 1.00 21.73 125 PHE A CA 1
ATOM 1116 C C . PHE C 2 125 ? 9.679 23.395 18.818 1.00 22.43 125 PHE A C 1
ATOM 1117 O O . PHE C 2 125 ? 10.396 22.543 19.302 1.00 22.52 125 PHE A O 1
ATOM 1125 N N . ASP C 2 126 ? 8.997 23.201 17.695 1.00 22.98 126 ASP A N 1
ATOM 1126 C CA . ASP C 2 126 ? 8.997 21.841 17.105 1.00 24.83 126 ASP A CA 1
ATOM 1127 C C . ASP C 2 126 ? 9.461 21.720 15.674 1.00 23.21 126 ASP A C 1
ATOM 1128 O O . ASP C 2 126 ? 9.368 20.625 15.097 1.00 24.13 126 ASP A O 1
ATOM 1133 N N . GLU C 2 127 ? 9.975 22.806 15.109 1.00 21.02 127 GLU A N 1
ATOM 1134 C CA . GLU C 2 127 ? 10.474 22.769 13.708 1.00 20.53 127 GLU A CA 1
ATOM 1135 C C . GLU C 2 127 ? 11.900 23.325 13.691 1.00 20.90 127 GLU A C 1
ATOM 1136 O O . GLU C 2 127 ? 12.225 24.324 14.430 1.00 21.93 127 GLU A O 1
ATOM 1142 N N . ASN C 2 128 ? 12.758 22.719 12.863 1.00 20.53 128 ASN A N 1
ATOM 1143 C CA . ASN C 2 128 ? 14.103 23.258 12.621 1.00 19.25 128 ASN A CA 1
ATOM 1144 C C . ASN C 2 128 ? 14.419 23.182 11.142 1.00 20.45 128 ASN A C 1
ATOM 1145 O O . ASN C 2 128 ? 14.024 22.207 10.485 1.00 22.93 128 ASN A O 1
ATOM 1150 N N . PHE C 2 129 ? 15.161 24.155 10.642 1.00 21.98 129 PHE A N 1
ATOM 1151 C CA . PHE C 2 129 ? 15.735 24.037 9.293 1.00 21.69 129 PHE A CA 1
ATOM 1152 C C . PHE C 2 129 ? 17.214 23.812 9.442 1.00 23.30 129 PHE A C 1
ATOM 1153 O O . PHE C 2 129 ? 17.870 24.455 10.311 1.00 22.46 129 PHE A O 1
ATOM 1161 N N . VAL C 2 130 ? 17.778 22.984 8.540 1.00 22.29 130 VAL A N 1
ATOM 1162 C CA . VAL C 2 130 ? 19.270 22.840 8.483 1.00 23.52 130 VAL A CA 1
ATOM 1163 C C . VAL C 2 130 ? 19.741 23.012 7.084 1.00 24.41 130 VAL A C 1
ATOM 1164 O O . VAL C 2 130 ? 19.124 22.419 6.105 1.00 22.66 130 VAL A O 1
ATOM 1168 N N . ASP C 2 131 ? 20.819 23.768 6.884 1.00 24.60 131 ASP A N 1
ATOM 1169 C CA . ASP C 2 131 ? 21.306 23.901 5.526 1.00 26.96 131 ASP A CA 1
ATOM 1170 C C . ASP C 2 131 ? 22.303 22.769 5.358 1.00 28.45 131 ASP A C 1
ATOM 1171 O O . ASP C 2 131 ? 23.339 22.778 6.044 1.00 27.70 131 ASP A O 1
ATOM 1176 N N . LEU C 2 132 ? 22.008 21.794 4.472 1.00 25.00 132 LEU A N 1
ATOM 1177 C CA . LEU C 2 132 ? 22.864 20.617 4.250 1.00 25.93 132 LEU A CA 1
ATOM 1178 C C . LEU C 2 132 ? 23.830 20.710 3.067 1.00 25.98 132 LEU A C 1
ATOM 1179 O O . LEU C 2 132 ? 24.540 19.759 2.782 1.00 27.44 132 LEU A O 1
ATOM 1184 N N . THR C 2 133 ? 23.863 21.853 2.389 1.00 26.16 133 THR A N 1
ATOM 1185 C CA . THR C 2 133 ? 24.624 21.975 1.162 1.00 30.66 133 THR A CA 1
ATOM 1186 C C . THR C 2 133 ? 26.068 21.510 1.304 1.00 32.70 133 THR A C 1
ATOM 1187 O O . THR C 2 133 ? 26.556 20.708 0.492 1.00 32.24 133 THR A O 1
ATOM 1191 N N . GLU C 2 134 ? 26.749 22.005 2.343 1.00 33.02 134 GLU A N 1
ATOM 1192 C CA . GLU C 2 134 ? 28.196 21.726 2.497 1.00 37.74 134 GLU A CA 1
ATOM 1193 C C . GLU C 2 134 ? 28.405 20.255 2.838 1.00 35.16 134 GLU A C 1
ATOM 1194 O O . GLU C 2 134 ? 29.308 19.615 2.315 1.00 36.44 134 GLU A O 1
ATOM 1200 N N . MET C 2 135 ? 27.545 19.730 3.689 1.00 32.19 135 MET A N 1
ATOM 1201 C CA . MET C 2 135 ? 27.558 18.343 4.086 1.00 32.16 135 MET A CA 1
ATOM 1202 C C . MET C 2 135 ? 27.313 17.402 2.918 1.00 31.57 135 MET A C 1
ATOM 1203 O O . MET C 2 135 ? 27.975 16.428 2.767 1.00 31.61 135 MET A O 1
ATOM 1208 N N . VAL C 2 136 ? 26.360 17.732 2.083 1.00 29.68 136 VAL A N 1
ATOM 1209 C CA . VAL C 2 136 ? 26.112 16.960 0.845 1.00 30.56 136 VAL A CA 1
ATOM 1210 C C . VAL C 2 136 ? 27.305 16.947 -0.049 1.00 34.22 136 VAL A C 1
ATOM 1211 O O . VAL C 2 136 ? 27.714 15.886 -0.549 1.00 37.43 136 VAL A O 1
ATOM 1215 N N . GLU C 2 137 ? 27.883 18.125 -0.297 1.00 36.84 137 GLU A N 1
ATOM 1216 C CA . GLU C 2 137 ? 29.059 18.230 -1.147 1.00 40.69 137 GLU A CA 1
ATOM 1217 C C . GLU C 2 137 ? 30.273 17.436 -0.646 1.00 41.99 137 GLU A C 1
ATOM 1218 O O . GLU C 2 137 ? 30.983 16.834 -1.421 1.00 43.69 137 GLU A O 1
ATOM 1224 N N . LYS C 2 138 ? 30.469 17.419 0.659 1.00 40.62 138 LYS A N 1
ATOM 1225 C CA . LYS C 2 138 ? 31.569 16.670 1.248 1.00 43.86 138 LYS A CA 1
ATOM 1226 C C . LYS C 2 138 ? 31.304 15.190 1.061 1.00 43.51 138 LYS A C 1
ATOM 1227 O O . LYS C 2 138 ? 32.205 14.461 0.717 1.00 47.40 138 LYS A O 1
ATOM 1233 N N . ARG C 2 139 ? 30.071 14.732 1.283 1.00 40.55 139 ARG A N 1
ATOM 1234 C CA . ARG C 2 139 ? 29.767 13.310 1.060 1.00 42.03 139 ARG A CA 1
ATOM 1235 C C . ARG C 2 139 ? 29.937 12.947 -0.393 1.00 44.40 139 ARG A C 1
ATOM 1236 O O . ARG C 2 139 ? 30.513 11.920 -0.706 1.00 48.08 139 ARG A O 1
ATOM 1244 N N . LEU C 2 140 ? 29.474 13.790 -1.309 1.00 44.08 140 LEU A N 1
ATOM 1245 C CA . LEU C 2 140 ? 29.694 13.464 -2.738 1.00 47.69 140 LEU A CA 1
ATOM 1246 C C . LEU C 2 140 ? 31.169 13.385 -3.115 1.00 52.52 140 LEU A C 1
ATOM 1247 O O . LEU C 2 140 ? 31.578 12.486 -3.871 1.00 54.57 140 LEU A O 1
ATOM 1252 N N . GLN C 2 141 ? 31.986 14.287 -2.577 1.00 54.57 141 GLN A N 1
ATOM 1253 C CA . GLN C 2 141 ? 33.430 14.240 -2.868 1.00 61.19 141 GLN A CA 1
ATOM 1254 C C . GLN C 2 141 ? 34.054 12.934 -2.395 1.00 64.66 141 GLN A C 1
ATOM 1255 O O . GLN C 2 141 ? 35.084 12.535 -2.913 1.00 67.81 141 GLN A O 1
ATOM 1261 N N . GLN C 2 142 ? 33.428 12.283 -1.411 1.00 64.39 142 GLN A N 1
ATOM 1262 C CA . GLN C 2 142 ? 33.927 11.022 -0.844 1.00 69.24 142 GLN A CA 1
ATOM 1263 C C . GLN C 2 142 ? 33.635 9.814 -1.733 1.00 72.47 142 GLN A C 1
ATOM 1264 O O . GLN C 2 142 ? 34.341 8.804 -1.657 1.00 75.43 142 GLN A O 1
ATOM 1270 N N . LEU C 2 143 ? 32.602 9.932 -2.572 1.00 72.09 143 LEU A N 1
ATOM 1271 C CA . LEU C 2 143 ? 32.165 8.855 -3.469 1.00 75.64 143 LEU A CA 1
ATOM 1272 C C . LEU C 2 143 ? 33.030 8.717 -4.697 1.00 80.91 143 LEU A C 1
ATOM 1273 O O . LEU C 2 143 ? 33.434 9.711 -5.308 1.00 81.10 143 LEU A O 1
ATOM 1278 N N . GLN C 2 144 ? 33.251 7.470 -5.090 1.00 86.19 144 GLN A N 1
ATOM 1279 C CA . GLN C 2 144 ? 34.224 7.156 -6.106 1.00 92.29 144 GLN A CA 1
ATOM 1280 C C . GLN C 2 144 ? 33.742 7.236 -7.560 1.00 93.76 144 GLN A C 1
ATOM 1281 O O . GLN C 2 144 ? 34.537 6.996 -8.477 1.00 97.95 144 GLN A O 1
ATOM 1287 N N . SER C 2 145 ? 32.458 7.489 -7.781 1.00 91.38 145 SER A N 1
ATOM 1288 C CA . SER C 2 145 ? 31.922 7.582 -9.143 1.00 92.97 145 SER A CA 1
ATOM 1289 C C . SER C 2 145 ? 31.519 6.250 -9.803 1.00 96.48 145 SER A C 1
ATOM 1290 O O . SER C 2 145 ? 31.023 6.244 -10.930 1.00 98.10 145 SER A O 1
ATOM 1293 N N . ASP C 2 146 ? 31.709 5.134 -9.103 1.00 98.46 146 ASP A N 1
ATOM 1294 C CA . ASP C 2 146 ? 31.233 3.836 -9.569 1.00 101.77 146 ASP A CA 1
ATOM 1295 C C . ASP C 2 146 ? 30.345 3.462 -8.373 1.00 98.89 146 ASP A C 1
ATOM 1296 O O . ASP C 2 146 ? 29.891 2.322 -8.259 1.00 101.76 146 ASP A O 1
ATOM 1301 N N . GLU C 2 147 ? 30.127 4.440 -7.489 1.00 93.32 147 GLU A N 1
ATOM 1302 C CA . GLU C 2 147 ? 29.209 4.339 -6.356 1.00 89.83 147 GLU A CA 1
ATOM 1303 C C . GLU C 2 147 ? 28.148 5.430 -6.499 1.00 84.68 147 GLU A C 1
ATOM 1304 O O . GLU C 2 147 ? 27.138 5.421 -5.803 1.00 82.32 147 GLU A O 1
ATOM 1310 N N . LEU C 2 148 ? 28.411 6.374 -7.398 1.00 83.41 148 LEU A N 1
ATOM 1311 C CA . LEU C 2 148 ? 27.500 7.474 -7.715 1.00 79.24 148 LEU A CA 1
ATOM 1312 C C . LEU C 2 148 ? 26.207 6.948 -8.344 1.00 79.35 148 LEU A C 1
ATOM 1313 O O . LEU C 2 148 ? 25.120 7.460 -8.068 1.00 75.33 148 LEU A O 1
ATOM 1318 N N . SER C 2 149 ? 26.351 5.915 -9.182 1.00 60.33 149 SER A N 1
ATOM 1319 C CA . SER C 2 149 ? 25.222 5.203 -9.798 1.00 59.41 149 SER A CA 1
ATOM 1320 C C . SER C 2 149 ? 24.409 4.448 -8.732 1.00 57.87 149 SER A C 1
ATOM 1321 O O . SER C 2 149 ? 23.259 4.060 -8.966 1.00 57.28 149 SER A O 1
ATOM 1324 N N . ALA C 2 150 ? 25.022 4.219 -7.572 1.00 56.75 150 ALA A N 1
ATOM 1325 C CA . ALA C 2 150 ? 24.383 3.462 -6.501 1.00 55.46 150 ALA A CA 1
ATOM 1326 C C . ALA C 2 150 ? 23.580 4.335 -5.514 1.00 51.51 150 ALA A C 1
ATOM 1327 O O . ALA C 2 150 ? 22.934 3.793 -4.626 1.00 51.07 150 ALA A O 1
ATOM 1329 N N . VAL C 2 151 ? 23.600 5.667 -5.682 1.00 48.49 151 VAL A N 1
ATOM 1330 C CA . VAL C 2 151 ? 22.867 6.596 -4.759 1.00 44.36 151 VAL A CA 1
ATOM 1331 C C . VAL C 2 151 ? 21.360 6.325 -4.735 1.00 41.87 151 VAL A C 1
ATOM 1332 O O . VAL C 2 151 ? 20.744 6.222 -5.794 1.00 41.63 151 VAL A O 1
ATOM 1336 N N . THR C 2 152 ? 20.769 6.171 -3.540 1.00 38.57 152 THR A N 1
ATOM 1337 C CA . THR C 2 152 ? 19.329 5.897 -3.489 1.00 37.62 152 THR A CA 1
ATOM 1338 C C . THR C 2 152 ? 18.639 6.869 -2.588 1.00 34.62 152 THR A C 1
ATOM 1339 O O . THR C 2 152 ? 19.273 7.439 -1.661 1.00 35.73 152 THR A O 1
ATOM 1343 N N . VAL C 2 153 ? 17.357 7.065 -2.823 1.00 32.20 153 VAL A N 1
ATOM 1344 C CA . VAL C 2 153 ? 16.564 7.922 -1.911 1.00 28.86 153 VAL A CA 1
ATOM 1345 C C . VAL C 2 153 ? 16.249 7.184 -0.613 1.00 29.75 153 VAL A C 1
ATOM 1346 O O . VAL C 2 153 ? 16.086 5.929 -0.592 1.00 29.96 153 VAL A O 1
ATOM 1350 N N . SER C 2 154 ? 16.168 7.976 0.456 1.00 27.12 154 SER A N 1
ATOM 1351 C CA . SER C 2 154 ? 15.574 7.498 1.678 1.00 29.25 154 SER A CA 1
ATOM 1352 C C . SER C 2 154 ? 14.207 8.150 1.894 1.00 25.80 154 SER A C 1
ATOM 1353 O O . SER C 2 154 ? 14.092 9.385 1.928 1.00 26.76 154 SER A O 1
ATOM 1356 N N . GLY C 2 155 ? 13.165 7.334 1.975 1.00 25.31 155 GLY A N 1
ATOM 1357 C CA . GLY C 2 155 ? 11.789 7.862 2.168 1.00 24.80 155 GLY A CA 1
ATOM 1358 C C . GLY C 2 155 ? 11.083 8.186 0.854 1.00 25.54 155 GLY A C 1
ATOM 1359 O O . GLY C 2 155 ? 11.444 7.639 -0.220 1.00 26.05 155 GLY A O 1
ATOM 1360 N N . HIS C 2 156 ? 10.081 9.067 0.907 1.00 23.96 156 HIS A N 1
ATOM 1361 C CA . HIS C 2 156 ? 9.235 9.330 -0.275 1.00 25.60 156 HIS A CA 1
ATOM 1362 C C . HIS C 2 156 ? 9.863 10.335 -1.227 1.00 24.89 156 HIS A C 1
ATOM 1363 O O . HIS C 2 156 ? 10.560 11.252 -0.826 1.00 23.48 156 HIS A O 1
ATOM 1370 N N . VAL C 2 157 ? 9.583 10.152 -2.512 1.00 22.86 157 VAL A N 1
ATOM 1371 C CA . VAL C 2 157 ? 9.873 11.231 -3.512 1.00 24.83 157 VAL A CA 1
ATOM 1372 C C . VAL C 2 157 ? 8.514 11.883 -3.830 1.00 25.08 157 VAL A C 1
ATOM 1373 O O . VAL C 2 157 ? 7.547 11.188 -4.195 1.00 25.61 157 VAL A O 1
ATOM 1377 N N . TYR C 2 158 ? 8.455 13.201 -3.694 1.00 23.71 158 TYR A N 1
ATOM 1378 C CA . TYR C 2 158 ? 7.202 13.953 -3.913 1.00 23.04 158 TYR A CA 1
ATOM 1379 C C . TYR C 2 158 ? 6.700 13.689 -5.317 1.00 22.78 158 TYR A C 1
ATOM 1380 O O . TYR C 2 158 ? 7.473 13.728 -6.325 1.00 23.73 158 TYR A O 1
ATOM 1389 N N . ASN C 2 159 ? 5.403 13.413 -5.389 1.00 23.27 159 ASN A N 1
ATOM 1390 C CA . ASN C 2 159 ? 4.631 13.221 -6.630 1.00 25.49 159 ASN A CA 1
ATOM 1391 C C . ASN C 2 159 ? 5.143 12.001 -7.372 1.00 27.02 159 ASN A C 1
ATOM 1392 O O . ASN C 2 159 ? 4.955 11.912 -8.600 1.00 28.34 159 ASN A O 1
ATOM 1397 N N . ASN C 2 160 ? 5.817 11.097 -6.640 1.00 28.70 160 ASN A N 1
ATOM 1398 C CA . ASN C 2 160 ? 6.376 9.916 -7.287 1.00 31.36 160 ASN A CA 1
ATOM 1399 C C . ASN C 2 160 ? 7.268 10.164 -8.461 1.00 30.75 160 ASN A C 1
ATOM 1400 O O . ASN C 2 160 ? 7.268 9.381 -9.448 1.00 30.49 160 ASN A O 1
ATOM 1405 N N . GLN C 2 161 ? 7.995 11.248 -8.409 1.00 28.67 161 GLN A N 1
ATOM 1406 C CA . GLN C 2 161 ? 8.709 11.641 -9.582 1.00 30.14 161 GLN A CA 1
ATOM 1407 C C . GLN C 2 161 ? 9.908 10.683 -9.836 1.00 31.18 161 GLN A C 1
ATOM 1408 O O . GLN C 2 161 ? 10.594 10.270 -8.880 1.00 30.93 161 GLN A O 1
ATOM 1414 N N . SER C 2 162 ? 10.176 10.420 -11.113 1.00 32.07 162 SER A N 1
ATOM 1415 C CA . SER C 2 162 ? 11.333 9.609 -11.497 1.00 35.26 162 SER A CA 1
ATOM 1416 C C . SER C 2 162 ? 12.647 10.264 -11.164 1.00 32.35 162 SER A C 1
ATOM 1417 O O . SER C 2 162 ? 12.847 11.444 -11.422 1.00 32.73 162 SER A O 1
ATOM 1420 N N . ILE C 2 163 ? 13.557 9.496 -10.592 1.00 30.05 163 ILE A N 1
ATOM 1421 C CA . ILE C 2 163 ? 14.890 10.042 -10.283 1.00 28.82 163 ILE A CA 1
ATOM 1422 C C . ILE C 2 163 ? 15.798 9.926 -11.529 1.00 30.58 163 ILE A C 1
ATOM 1423 O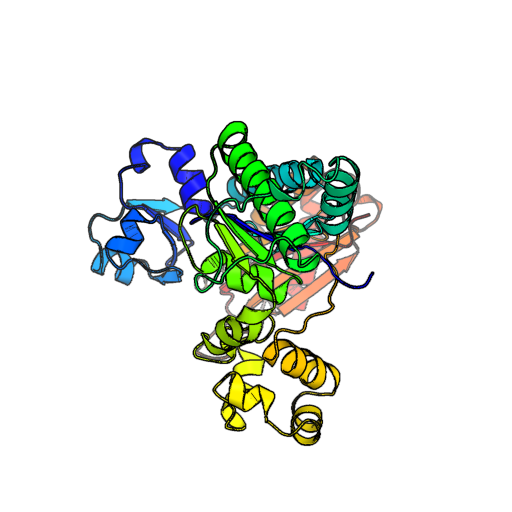 O . ILE C 2 163 ? 15.801 8.882 -12.218 1.00 31.59 163 ILE A O 1
ATOM 1428 N N . ASN C 2 164 ? 16.575 10.968 -11.825 1.00 29.21 164 ASN A N 1
ATOM 1429 C CA . ASN C 2 164 ? 17.603 10.847 -12.876 1.00 30.78 164 ASN A CA 1
ATOM 1430 C C . ASN C 2 164 ? 18.955 10.913 -12.198 1.00 32.63 164 ASN A C 1
ATOM 1431 O O . ASN C 2 164 ? 19.393 11.976 -11.753 1.00 31.07 164 ASN A O 1
ATOM 1436 N N . LEU C 2 165 ? 19.623 9.763 -12.116 1.00 34.70 165 LEU A N 1
ATOM 1437 C CA . LEU C 2 165 ? 20.918 9.670 -11.446 1.00 37.38 165 LEU A CA 1
ATOM 1438 C C . LEU C 2 165 ? 22.025 10.412 -12.216 1.00 37.53 165 LEU A C 1
ATOM 1439 O O . LEU C 2 165 ? 23.111 10.586 -11.671 1.00 38.71 165 LEU A O 1
ATOM 1444 N N . LEU C 2 166 ? 21.762 10.848 -13.454 1.00 34.38 166 LEU A N 1
ATOM 1445 C CA . LEU C 2 166 ? 22.744 11.683 -14.131 1.00 35.02 166 LEU A CA 1
ATOM 1446 C C . LEU C 2 166 ? 22.502 13.179 -13.864 1.00 34.27 166 LEU A C 1
ATOM 1447 O O . LEU C 2 166 ? 23.241 14.030 -14.341 1.00 36.08 166 LEU A O 1
ATOM 1452 N N . ASP C 2 167 ? 21.469 13.504 -13.123 1.00 32.93 167 ASP A N 1
ATOM 1453 C CA . ASP C 2 167 ? 21.158 14.919 -12.833 1.00 32.29 167 ASP A CA 1
ATOM 1454 C C . ASP C 2 167 ? 21.802 15.295 -11.501 1.00 32.84 167 ASP A C 1
ATOM 1455 O O . ASP C 2 167 ? 21.411 14.786 -10.462 1.00 30.62 167 ASP A O 1
ATOM 1460 N N . VAL C 2 168 ? 22.840 16.142 -11.535 1.00 35.14 168 VAL A N 1
ATOM 1461 C CA . VAL C 2 168 ? 23.534 16.478 -10.263 1.00 36.24 168 VAL A CA 1
ATOM 1462 C C . VAL C 2 168 ? 22.608 17.050 -9.180 1.00 33.08 168 VAL A C 1
ATOM 1463 O O . VAL C 2 168 ? 22.875 16.852 -7.981 1.00 32.08 168 VAL A O 1
ATOM 1467 N N . LEU C 2 169 ? 21.533 17.749 -9.568 1.00 31.29 169 LEU A N 1
ATOM 1468 C CA . LEU C 2 169 ? 20.552 18.270 -8.555 1.00 30.68 169 LEU A CA 1
ATOM 1469 C C . LEU C 2 169 ? 19.779 17.152 -7.887 1.00 29.25 169 LEU A C 1
ATOM 1470 O O . LEU C 2 169 ? 19.552 17.181 -6.672 1.00 26.79 169 LEU A O 1
ATOM 1475 N N . HIS C 2 170 ? 19.393 16.145 -8.656 1.00 2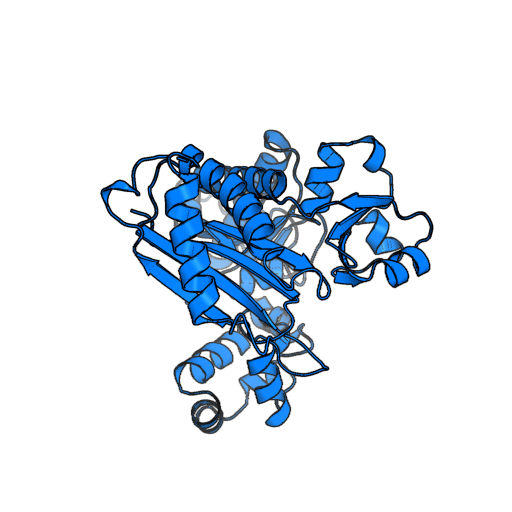8.76 170 HIS A N 1
ATOM 1476 C CA . HIS C 2 170 ? 18.683 14.980 -8.058 1.00 26.57 170 HIS A CA 1
ATOM 1477 C C . HIS C 2 170 ? 19.624 14.232 -7.092 1.00 26.70 170 HIS A C 1
ATOM 1478 O O . HIS C 2 170 ? 19.189 13.840 -5.975 1.00 25.92 170 HIS A O 1
ATOM 1485 N N . ILE C 2 171 ? 20.865 13.944 -7.540 1.00 27.34 171 ILE A N 1
ATOM 1486 C CA . ILE C 2 171 ? 21.889 13.265 -6.667 1.00 28.71 171 ILE A CA 1
ATOM 1487 C C . ILE C 2 171 ? 22.102 14.014 -5.358 1.00 28.15 171 ILE A C 1
ATOM 1488 O O . ILE C 2 171 ? 22.111 13.401 -4.249 1.00 26.91 171 ILE A O 1
ATOM 1493 N N . ARG C 2 172 ? 22.213 15.344 -5.450 1.00 27.58 172 ARG A N 1
ATOM 1494 C CA . ARG C 2 172 ? 22.373 16.130 -4.192 1.00 27.39 172 ARG A CA 1
ATOM 1495 C C . ARG C 2 172 ? 21.185 16.068 -3.255 1.00 26.00 172 ARG A C 1
ATOM 1496 O O . ARG C 2 172 ? 21.356 15.900 -2.048 1.00 24.81 172 ARG A O 1
ATOM 1504 N N . LEU C 2 173 ? 19.968 16.155 -3.805 1.00 24.87 173 LEU A N 1
ATOM 1505 C CA . LEU C 2 173 ? 18.758 16.033 -2.985 1.00 23.21 173 LEU A CA 1
ATOM 1506 C C . LEU C 2 173 ? 18.594 14.610 -2.414 1.00 23.78 173 LEU A C 1
ATOM 1507 O O . LEU C 2 173 ? 18.141 14.475 -1.272 1.00 22.76 173 LEU A O 1
ATOM 1512 N N . LEU C 2 174 ? 18.958 13.563 -3.161 1.00 24.85 174 LEU A N 1
ATOM 1513 C CA . LEU C 2 174 ? 18.935 12.206 -2.567 1.00 26.57 174 LEU A CA 1
ATOM 1514 C C . LEU C 2 174 ? 19.905 12.074 -1.424 1.00 25.61 174 LEU A C 1
ATOM 1515 O O . LEU C 2 174 ? 19.577 11.425 -0.391 1.00 25.31 174 LEU A O 1
ATOM 1520 N N . VAL C 2 175 ? 21.112 12.646 -1.562 1.00 26.01 175 VAL A N 1
ATOM 1521 C CA . VAL C 2 175 ? 22.065 12.542 -0.428 1.00 25.86 175 VAL A CA 1
ATOM 1522 C C . VAL C 2 175 ? 21.454 13.347 0.745 1.00 24.63 175 VAL A C 1
ATOM 1523 O O . VAL C 2 175 ? 21.518 12.956 1.947 1.00 24.77 175 VAL A O 1
ATOM 1527 N N . GLY C 2 176 ? 20.799 14.453 0.428 1.00 24.88 176 GLY A N 1
ATOM 1528 C CA . GLY C 2 176 ? 20.014 15.206 1.461 1.00 22.60 176 GLY A CA 1
ATOM 1529 C C . GLY C 2 176 ? 19.017 14.297 2.157 1.00 23.06 176 GLY A C 1
ATOM 1530 O O . GLY C 2 176 ? 18.934 14.334 3.407 1.00 23.81 176 GLY A O 1
ATOM 1531 N N . SER C 2 177 ? 18.238 13.506 1.387 1.00 23.03 177 SER A N 1
ATOM 1532 C CA . SER C 2 177 ? 17.241 12.593 2.005 1.00 22.53 177 SER A CA 1
ATOM 1533 C C . SER C 2 177 ? 17.978 11.573 2.903 1.00 23.49 177 SER A C 1
ATOM 1534 O O . SER C 2 177 ? 17.475 11.223 3.964 1.00 22.11 177 SER A O 1
ATOM 1537 N N . GLN C 2 178 ? 19.179 11.125 2.539 1.00 24.24 178 GLN A N 1
ATOM 1538 C CA . GLN C 2 178 ? 19.888 10.146 3.424 1.00 26.54 178 GLN A CA 1
ATOM 1539 C C . GLN C 2 178 ? 20.293 10.798 4.739 1.00 25.98 178 GLN A C 1
ATOM 1540 O O . GLN C 2 178 ? 20.156 10.197 5.857 1.00 24.44 178 GLN A O 1
ATOM 1546 N N . ILE C 2 179 ? 20.785 12.023 4.644 1.00 24.59 179 ILE A N 1
ATOM 1547 C CA . ILE C 2 179 ? 21.135 12.743 5.917 1.00 24.16 179 ILE A CA 1
ATOM 1548 C C . ILE C 2 179 ? 19.884 12.978 6.769 1.00 23.36 179 ILE A C 1
ATOM 1549 O O . ILE C 2 179 ? 19.927 12.804 8.009 1.00 23.64 179 ILE A O 1
ATOM 1554 N N . ALA C 2 180 ? 18.793 13.375 6.133 1.00 22.00 180 ALA A N 1
ATOM 1555 C CA . ALA C 2 180 ? 17.534 13.543 6.852 1.00 22.99 180 ALA A CA 1
ATOM 1556 C C . ALA C 2 180 ? 17.075 12.280 7.573 1.00 23.81 180 ALA A C 1
ATOM 1557 O O . ALA C 2 180 ? 16.584 12.346 8.708 1.00 22.54 180 ALA A O 1
ATOM 1559 N N . ALA C 2 181 ? 17.183 11.133 6.899 1.00 24.21 181 ALA A N 1
ATOM 1560 C CA . ALA C 2 181 ? 16.893 9.834 7.541 1.00 24.71 181 ALA A CA 1
ATOM 1561 C C . ALA C 2 181 ? 17.815 9.603 8.742 1.00 25.27 181 ALA A C 1
ATOM 1562 O O . ALA C 2 181 ? 17.332 9.125 9.809 1.00 25.19 181 ALA A O 1
ATOM 1564 N N . GLU C 2 182 ? 19.129 9.893 8.597 1.00 24.81 182 GLU A N 1
ATOM 1565 C CA . GLU C 2 182 ? 20.061 9.772 9.735 1.00 26.47 182 GLU A CA 1
ATOM 1566 C C . GLU C 2 182 ? 19.630 10.672 10.911 1.00 26.76 182 GLU A C 1
ATOM 1567 O O . GLU C 2 182 ? 19.623 10.225 12.085 1.00 25.11 182 GLU A O 1
ATOM 1573 N N . MET C 2 183 ? 19.252 11.913 10.612 1.00 24.75 183 MET A N 1
ATOM 1574 C CA . MET C 2 183 ? 18.776 12.821 11.684 1.00 23.94 183 MET A CA 1
ATOM 1575 C C . MET C 2 183 ? 17.510 12.263 12.364 1.00 23.28 183 MET A C 1
ATOM 1576 O O . MET C 2 183 ? 17.374 12.304 13.599 1.00 21.33 183 MET A O 1
ATOM 1581 N N . ARG C 2 184 ? 16.583 11.758 11.585 1.00 21.52 184 ARG A N 1
ATOM 1582 C CA . ARG C 2 184 ? 15.394 11.217 12.158 1.00 23.23 184 ARG A CA 1
ATOM 1583 C C . ARG C 2 184 ? 15.700 9.989 13.022 1.00 23.72 184 ARG A C 1
ATOM 1584 O O . ARG C 2 184 ? 15.193 9.878 14.082 1.00 22.38 184 ARG A O 1
ATOM 1592 N N . GLU C 2 185 ? 16.572 9.120 12.554 1.00 24.45 185 GLU A N 1
ATOM 1593 C CA . GLU C 2 185 ? 16.971 7.932 13.323 1.00 26.92 185 GLU A CA 1
ATOM 1594 C C . GLU C 2 185 ? 17.664 8.359 14.631 1.00 27.20 185 GLU A C 1
ATOM 1595 O O . GLU C 2 185 ? 17.480 7.722 15.675 1.00 26.86 185 GLU A O 1
ATOM 1601 N N . ALA C 2 186 ? 18.470 9.420 14.557 1.00 26.42 186 ALA A N 1
ATOM 1602 C CA . ALA C 2 186 ? 19.237 9.814 15.735 1.00 26.90 186 ALA A CA 1
ATOM 1603 C C . ALA C 2 186 ? 18.245 10.454 16.710 1.00 24.76 186 ALA A C 1
ATOM 1604 O O . ALA C 2 186 ? 18.378 10.318 17.902 1.00 26.48 186 ALA A O 1
ATOM 1606 N N . MET C 2 187 ? 17.269 11.217 16.232 1.00 24.17 187 MET A N 1
ATOM 1607 C CA . MET C 2 187 ? 16.317 11.844 17.196 1.00 23.79 187 MET A CA 1
ATOM 1608 C C . MET C 2 187 ? 15.469 10.773 17.906 1.00 23.77 187 MET A C 1
ATOM 1609 O O . MET C 2 187 ? 15.139 10.937 19.080 1.00 24.49 187 MET A O 1
ATOM 1614 N N . TYR C 2 188 ? 15.082 9.714 17.177 1.00 23.39 188 TYR A N 1
ATOM 1615 C CA . TYR C 2 188 ? 14.366 8.602 17.842 1.00 24.63 188 TYR A CA 1
ATOM 1616 C C . TYR C 2 188 ? 15.302 7.848 18.831 1.00 25.78 188 TYR A C 1
ATOM 1617 O O . TYR C 2 188 ? 14.992 7.581 20.026 1.00 25.58 188 TYR A O 1
ATOM 1626 N N . ASN C 2 189 ? 16.483 7.487 18.337 1.00 26.64 189 ASN A N 1
ATOM 1627 C CA . ASN C 2 189 ? 17.400 6.664 19.152 1.00 28.85 189 ASN A CA 1
ATOM 1628 C C . ASN C 2 189 ? 17.939 7.398 20.356 1.00 26.86 189 ASN A C 1
ATOM 1629 O O . ASN C 2 189 ? 18.153 6.779 21.384 1.00 26.47 189 ASN A O 1
ATOM 1634 N N . GLN C 2 190 ? 18.165 8.704 20.222 1.00 26.16 190 GLN A N 1
ATOM 1635 C CA . GLN C 2 190 ? 18.826 9.440 21.329 1.00 27.28 190 GLN A CA 1
ATOM 1636 C C . GLN C 2 190 ? 17.857 10.189 22.227 1.00 26.56 190 GLN A C 1
ATOM 1637 O O . GLN C 2 190 ? 18.141 10.388 23.416 1.00 26.37 190 GLN A O 1
ATOM 1643 N N . LEU C 2 191 ? 16.724 10.603 21.674 1.00 24.67 191 LEU A N 1
ATOM 1644 C CA . LEU C 2 191 ? 15.727 11.416 22.428 1.00 25.66 191 LEU A CA 1
ATOM 1645 C C . LEU C 2 191 ? 14.333 10.786 22.520 1.00 26.16 191 LEU A C 1
ATOM 1646 O O . LEU C 2 191 ? 13.480 11.272 23.286 1.00 25.58 191 LEU A O 1
ATOM 1651 N N . GLY C 2 192 ? 14.078 9.697 21.768 1.00 25.80 192 GLY A N 1
ATOM 1652 C CA . GLY C 2 192 ? 12.764 9.036 21.898 1.00 25.62 192 GLY A CA 1
ATOM 1653 C C . GLY C 2 192 ? 11.658 9.704 21.069 1.00 24.76 192 GLY A C 1
ATOM 1654 O O . GLY C 2 192 ? 10.480 9.351 21.249 1.00 25.58 192 GLY A O 1
ATOM 1655 N N . LEU C 2 193 ? 12.027 10.617 20.165 1.00 24.19 193 LEU A N 1
ATOM 1656 C CA . LEU C 2 193 ? 11.073 11.447 19.425 1.00 23.72 193 LEU A CA 1
ATOM 1657 C C . LEU C 2 193 ? 10.949 11.064 17.950 1.00 23.68 193 LEU A C 1
ATOM 1658 O O . LEU C 2 193 ? 11.953 10.793 17.305 1.00 25.41 193 LEU A O 1
ATOM 1663 N N . THR C 2 194 ? 9.725 11.080 17.436 1.00 22.95 194 THR A N 1
ATOM 1664 C CA . THR C 2 194 ? 9.514 10.863 15.974 1.00 24.02 194 THR A CA 1
ATOM 1665 C C . THR C 2 194 ? 9.176 12.183 15.312 1.00 25.37 194 THR A C 1
ATOM 1666 O O . THR C 2 194 ? 8.706 13.151 15.970 1.00 23.50 194 THR A O 1
ATOM 1670 N N . GLY C 2 195 ? 9.438 12.287 14.013 1.00 23.60 195 GLY A N 1
ATOM 1671 C CA . GLY C 2 195 ? 8.981 13.498 13.356 1.00 24.56 195 GLY A CA 1
ATOM 1672 C C . GLY C 2 195 ? 9.137 13.324 11.868 1.00 23.74 195 GLY A C 1
ATOM 1673 O O . GLY C 2 195 ? 9.686 12.270 11.434 1.00 23.43 195 GLY A O 1
ATOM 1674 N N . CYS C 2 196 ? 8.731 14.328 11.105 1.00 21.85 196 CYS A N 1
ATOM 1675 C CA . CYS C 2 196 ? 8.805 14.234 9.622 1.00 21.86 196 CYS A CA 1
ATOM 1676 C C . CYS C 2 196 ? 9.966 15.118 9.141 1.00 21.03 196 CYS A C 1
ATOM 1677 O O . CYS C 2 196 ? 10.499 15.909 9.944 1.00 21.88 196 CYS A O 1
ATOM 1680 N N . ALA C 2 197 ? 10.424 14.928 7.901 1.00 22.25 197 ALA A N 1
ATOM 1681 C CA . ALA C 2 197 ? 11.389 15.820 7.345 1.00 20.54 197 ALA A CA 1
ATOM 1682 C C . ALA C 2 197 ? 11.042 16.037 5.890 1.00 22.00 197 ALA A C 1
ATOM 1683 O O . ALA C 2 197 ? 10.464 15.158 5.262 1.00 22.30 197 ALA A O 1
ATOM 1685 N N . GLY C 2 198 ? 11.428 17.200 5.371 1.00 21.08 198 GLY A N 1
ATOM 1686 C CA . GLY C 2 198 ? 11.216 17.518 3.941 1.00 20.14 198 GLY A CA 1
ATOM 1687 C C . GLY C 2 198 ? 12.565 17.968 3.462 1.00 20.26 198 GLY A C 1
ATOM 1688 O O . GLY C 2 198 ? 13.193 18.781 4.143 1.00 21.79 198 GLY A O 1
ATOM 1689 N N . VAL C 2 199 ? 13.004 17.521 2.284 1.00 19.84 199 VAL A N 1
ATOM 1690 C CA . VAL C 2 199 ? 14.295 17.965 1.752 1.00 20.92 199 VAL A CA 1
ATOM 1691 C C . VAL C 2 199 ? 13.991 18.628 0.393 1.00 21.31 199 VAL A C 1
ATOM 1692 O O . VAL C 2 199 ? 13.236 18.050 -0.425 1.00 20.72 199 VAL A O 1
ATOM 1696 N N . ALA C 2 200 ? 14.478 19.843 0.218 1.00 21.28 200 ALA A N 1
ATOM 1697 C CA . ALA C 2 200 ? 14.238 20.645 -0.991 1.00 20.64 200 ALA A CA 1
ATOM 1698 C C . ALA C 2 200 ? 15.294 21.674 -1.225 1.00 22.37 200 ALA A C 1
ATOM 1699 O O . ALA C 2 200 ? 16.234 21.786 -0.436 1.00 25.42 200 ALA A O 1
ATOM 1701 N N . SER C 2 201 ? 15.181 22.466 -2.306 1.00 22.63 201 SER A N 1
ATOM 1702 C CA . SER C 2 201 ? 16.265 23.398 -2.607 1.00 24.46 201 SER A CA 1
ATOM 1703 C C . SER C 2 201 ? 16.177 24.747 -1.848 1.00 24.79 201 SER A C 1
ATOM 1704 O O . SER C 2 201 ? 17.019 25.596 -2.041 1.00 26.71 201 SER A O 1
ATOM 1707 N N . ASN C 2 202 ? 15.109 24.977 -1.090 1.00 24.17 202 ASN A N 1
ATOM 1708 C CA . ASN C 2 202 ? 15.086 26.213 -0.286 1.00 25.77 202 ASN A CA 1
ATOM 1709 C C . ASN C 2 202 ? 14.100 25.986 0.908 1.00 24.74 202 ASN A C 1
ATOM 1710 O O . ASN C 2 202 ? 13.470 24.950 0.982 1.00 20.95 202 ASN A O 1
ATOM 1715 N N . LYS C 2 203 ? 14.003 26.959 1.810 1.00 25.30 203 LYS A N 1
ATOM 1716 C CA . LYS C 2 203 ? 13.259 26.687 3.100 1.00 24.17 203 LYS A CA 1
ATOM 1717 C C . LYS C 2 203 ? 11.792 26.606 2.876 1.00 22.63 203 LYS A C 1
ATOM 1718 O O . LYS C 2 203 ? 11.111 25.800 3.469 1.00 21.40 203 LYS A O 1
ATOM 1724 N N . LEU C 2 204 ? 11.249 27.454 1.996 1.00 22.92 204 LEU A N 1
ATOM 1725 C CA . LEU C 2 204 ? 9.818 27.337 1.662 1.00 23.24 204 LEU A CA 1
ATOM 1726 C C . LEU C 2 204 ? 9.411 25.946 1.185 1.00 22.73 204 LEU A C 1
ATOM 1727 O O . LEU C 2 204 ? 8.427 25.329 1.660 1.00 20.17 204 LEU A O 1
ATOM 1732 N N . LEU C 2 205 ? 10.144 25.438 0.191 1.00 21.64 205 LEU A N 1
ATOM 1733 C CA . LEU C 2 205 ? 9.759 24.188 -0.407 1.00 20.75 205 LEU A CA 1
ATOM 1734 C C . LEU C 2 205 ? 10.020 22.993 0.588 1.00 20.18 205 LEU A C 1
ATOM 1735 O O . LEU C 2 205 ? 9.261 21.999 0.609 1.00 21.43 205 LEU A O 1
ATOM 1740 N N . ALA C 2 206 ? 11.068 23.107 1.382 1.00 18.86 206 ALA A N 1
ATOM 1741 C CA . ALA C 2 206 ? 11.355 22.073 2.386 1.00 20.37 206 ALA A CA 1
ATOM 1742 C C . ALA C 2 206 ? 10.235 22.003 3.418 1.00 19.19 206 ALA A C 1
ATOM 1743 O O . ALA C 2 206 ? 9.777 20.925 3.751 1.00 20.86 206 ALA A O 1
ATOM 1745 N N . LYS C 2 207 ? 9.837 23.150 3.944 1.00 20.05 207 LYS A N 1
ATOM 1746 C CA . LYS C 2 207 ? 8.673 23.225 4.858 1.00 21.62 207 LYS A CA 1
ATOM 1747 C C . LYS C 2 207 ? 7.373 22.706 4.218 1.00 22.55 207 LYS A C 1
ATOM 1748 O O . LYS C 2 207 ? 6.632 21.922 4.828 1.00 21.47 207 LYS A O 1
ATOM 1754 N N . LEU C 2 208 ? 7.095 23.084 2.968 1.00 20.97 208 LEU A N 1
ATOM 1755 C CA . LEU C 2 208 ? 5.921 22.551 2.309 1.00 20.51 208 LEU A CA 1
ATOM 1756 C C . LEU C 2 208 ? 5.964 21.048 2.091 1.00 21.21 208 LEU A C 1
ATOM 1757 O O . LEU C 2 208 ? 4.937 20.362 2.196 1.00 21.82 208 LEU A O 1
ATOM 1762 N N . VAL C 2 209 ? 7.120 20.518 1.730 1.00 20.36 209 VAL A N 1
ATOM 1763 C CA . VAL C 2 209 ? 7.117 19.129 1.318 1.00 20.35 209 VAL A CA 1
ATOM 1764 C C . VAL C 2 209 ? 7.246 18.207 2.552 1.00 19.85 209 VAL A C 1
ATOM 1765 O O . VAL C 2 209 ? 6.809 17.053 2.511 1.00 20.17 209 VAL A O 1
ATOM 1769 N N . SER C 2 210 ? 7.698 18.747 3.694 1.00 19.67 210 SER A N 1
ATOM 1770 C CA . SER C 2 210 ? 7.912 17.859 4.861 1.00 22.38 210 SER A CA 1
ATOM 1771 C C . SER C 2 210 ? 6.577 17.348 5.414 1.00 24.42 210 SER A C 1
ATOM 1772 O O . SER C 2 210 ? 6.535 16.323 6.095 1.00 25.52 210 SER A O 1
ATOM 1775 N N . GLY C 2 211 ? 5.495 18.084 5.142 1.00 24.36 211 GLY A N 1
ATOM 1776 C CA . GLY C 2 211 ? 4.200 17.727 5.629 1.00 27.24 211 GLY A CA 1
ATOM 1777 C C . GLY C 2 211 ? 3.403 16.797 4.643 1.00 27.36 211 GLY A C 1
ATOM 1778 O O . GLY C 2 211 ? 2.254 16.426 4.931 1.00 27.35 211 GLY A O 1
ATOM 1779 N N . VAL C 2 212 ? 3.980 16.397 3.517 1.00 24.71 212 VAL A N 1
ATOM 1780 C CA . VAL C 2 212 ? 3.187 15.618 2.512 1.00 25.98 212 VAL A CA 1
ATOM 1781 C C . VAL C 2 212 ? 2.796 14.202 2.984 1.00 26.23 212 VAL A C 1
ATOM 1782 O O . VAL C 2 212 ? 1.686 13.743 2.770 1.00 26.94 212 VAL A O 1
ATOM 1786 N N . PHE C 2 213 ? 3.733 13.517 3.652 1.00 25.19 213 PHE A N 1
ATOM 1787 C CA . PHE C 2 213 ? 3.490 12.225 4.283 1.00 27.84 213 PHE A CA 1
ATOM 1788 C C . PHE C 2 213 ? 3.737 12.331 5.769 1.00 27.82 213 PHE A C 1
ATOM 1789 O O . PHE C 2 213 ? 4.831 12.628 6.150 1.00 27.18 213 PHE A O 1
ATOM 1797 N N . LYS C 2 214 ? 2.715 12.103 6.567 1.00 30.57 214 LYS A N 1
ATOM 1798 C CA . LYS C 2 214 ? 2.846 12.209 8.020 1.00 32.32 214 LYS A CA 1
ATOM 1799 C C . LYS C 2 214 ? 1.887 11.200 8.619 1.00 34.18 214 LYS A C 1
ATOM 1800 O O . LYS C 2 214 ? 0.894 10.803 7.962 1.00 34.94 214 LYS A O 1
ATOM 1806 N N . PRO C 2 215 ? 2.120 10.777 9.891 1.00 34.95 215 PRO A N 1
ATOM 1807 C CA . PRO C 2 215 ? 3.248 11.190 10.786 1.00 33.10 215 PRO A CA 1
ATOM 1808 C C . PRO C 2 215 ? 4.510 10.385 10.512 1.00 31.42 215 PRO A C 1
ATOM 1809 O O . PRO C 2 215 ? 4.427 9.336 9.817 1.00 30.28 215 PRO A O 1
ATOM 1813 N N . ASN C 2 216 ? 5.645 10.833 11.068 1.00 29.32 216 ASN A N 1
ATOM 1814 C CA . ASN C 2 216 ? 6.858 10.046 11.153 1.00 26.91 216 ASN A CA 1
ATOM 1815 C C . ASN C 2 216 ? 7.348 9.484 9.788 1.00 26.85 216 ASN A C 1
ATOM 1816 O O . ASN C 2 216 ? 7.611 8.262 9.687 1.00 27.81 216 ASN A O 1
ATOM 1821 N N . GLN C 2 217 ? 7.406 10.345 8.775 1.00 23.89 217 GLN A N 1
ATOM 1822 C CA . GLN C 2 217 ? 7.851 10.013 7.432 1.00 24.32 217 GLN A CA 1
ATOM 1823 C C . GLN C 2 217 ? 8.648 11.149 6.898 1.00 22.59 217 GLN A C 1
ATOM 1824 O O . GLN C 2 217 ? 8.655 12.240 7.495 1.00 23.09 217 GLN A O 1
ATOM 1830 N N . GLN C 2 218 ? 9.252 10.966 5.729 1.00 21.34 218 GLN A N 1
ATOM 1831 C CA . GLN C 2 218 ? 9.980 12.038 5.116 1.00 19.39 218 GLN A CA 1
ATOM 1832 C C . GLN C 2 218 ? 9.789 12.006 3.621 1.00 19.88 218 GLN A C 1
ATOM 1833 O O . GLN C 2 218 ? 9.536 10.933 2.975 1.00 22.98 218 GLN A O 1
ATOM 1839 N N . THR C 2 219 ? 9.971 13.184 3.050 1.00 19.60 219 THR A N 1
ATOM 1840 C CA . THR C 2 219 ? 9.744 13.405 1.599 1.00 21.24 219 THR A CA 1
ATOM 1841 C C . THR C 2 219 ? 10.803 14.311 0.996 1.00 20.94 219 THR A C 1
ATOM 1842 O O . THR C 2 219 ? 11.261 15.256 1.623 1.00 21.79 219 THR A O 1
ATOM 1846 N N . VAL C 2 220 ? 11.220 14.005 -0.247 1.00 22.38 220 VAL A N 1
ATOM 1847 C CA . VAL C 2 220 ? 12.153 14.834 -0.947 1.00 22.44 220 VAL A CA 1
ATOM 1848 C C . VAL C 2 220 ? 11.450 15.428 -2.212 1.00 21.62 220 VAL A C 1
ATOM 1849 O O . VAL C 2 220 ? 10.695 14.735 -2.908 1.00 22.12 220 VAL A O 1
ATOM 1853 N N . LEU C 2 221 ? 11.714 16.705 -2.448 1.00 20.49 221 LEU A N 1
ATOM 1854 C CA . LEU C 2 221 ? 11.155 17.391 -3.625 1.00 19.87 221 LEU A CA 1
ATOM 1855 C C . LEU C 2 221 ? 12.221 17.526 -4.706 1.00 22.11 221 LEU A C 1
ATOM 1856 O O . LEU C 2 221 ? 13.244 18.189 -4.500 1.00 21.63 221 LEU A O 1
ATOM 1861 N N . LEU C 2 222 ? 12.008 16.932 -5.889 1.00 22.95 222 LEU A N 1
ATOM 1862 C CA . LEU C 2 222 ? 12.935 17.163 -7.010 1.00 25.38 222 LEU A CA 1
ATOM 1863 C C . LEU C 2 222 ? 12.427 18.377 -7.762 1.00 23.55 222 LEU A C 1
ATOM 1864 O O . LEU C 2 222 ? 11.224 18.692 -7.736 1.00 24.47 222 LEU A O 1
ATOM 1869 N N . PRO C 2 223 ? 13.324 19.085 -8.441 1.00 26.12 223 PRO A N 1
ATOM 1870 C CA . PRO C 2 223 ? 12.978 20.414 -8.953 1.00 27.33 223 PRO A CA 1
ATOM 1871 C C . PRO C 2 223 ? 11.771 20.398 -9.942 1.00 29.92 223 PRO A C 1
ATOM 1872 O O . PRO C 2 223 ? 10.925 21.335 -9.993 1.00 29.57 223 PRO A O 1
ATOM 1876 N N . GLU C 2 224 ? 11.670 19.345 -10.754 1.00 30.33 224 GLU A N 1
ATOM 1877 C CA . GLU C 2 224 ? 10.591 19.305 -11.766 1.00 31.49 224 GLU A CA 1
ATOM 1878 C C . GLU C 2 224 ? 9.168 19.251 -11.187 1.00 28.19 224 GLU A C 1
ATOM 1879 O O . GLU C 2 224 ? 8.196 19.472 -11.925 1.00 29.45 224 GLU A O 1
ATOM 1885 N N . SER C 2 225 ? 9.053 18.908 -9.906 1.00 25.98 225 SER A N 1
ATOM 1886 C CA . SER C 2 225 ? 7.749 18.819 -9.220 1.00 27.02 225 SER A CA 1
ATOM 1887 C C . SER C 2 225 ? 7.389 20.039 -8.341 1.00 25.23 225 SER A C 1
ATOM 1888 O O . SER C 2 225 ? 6.357 2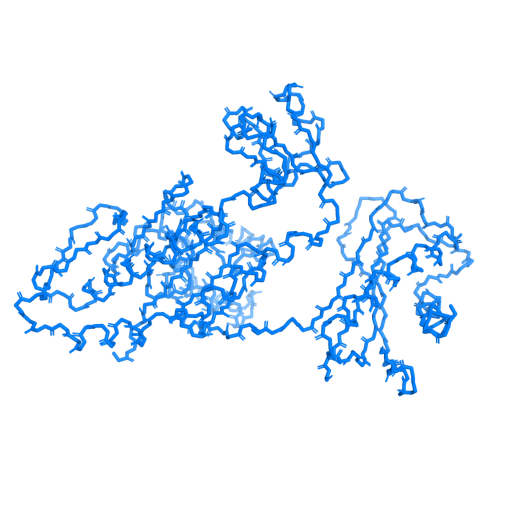0.039 -7.647 1.00 23.83 225 SER A O 1
ATOM 1891 N N . CYS C 2 226 ? 8.237 21.062 -8.377 1.00 24.23 226 CYS A N 1
ATOM 1892 C CA . CYS C 2 226 ? 7.973 22.297 -7.596 1.00 24.95 226 CYS A CA 1
ATOM 1893 C C . CYS C 2 226 ? 6.636 22.952 -7.935 1.00 24.80 226 CYS A C 1
ATOM 1894 O O . CYS C 2 226 ? 5.861 23.324 -7.046 1.00 22.35 226 CYS A O 1
ATOM 1897 N N . GLN C 2 227 ? 6.300 23.047 -9.219 1.00 24.32 227 GLN A N 1
ATOM 1898 C CA . GLN C 2 227 ? 5.029 23.687 -9.543 1.00 24.78 227 GLN A CA 1
ATOM 1899 C C . GLN C 2 227 ? 3.858 22.781 -9.020 1.00 24.98 227 GLN A C 1
ATOM 1900 O O . GLN C 2 227 ? 2.844 23.273 -8.532 1.00 25.79 227 GLN A O 1
ATOM 1906 N N . HIS C 2 228 ? 3.988 21.473 -9.086 1.00 23.28 228 HIS A N 1
ATOM 1907 C CA . HIS C 2 228 ? 2.903 20.641 -8.649 1.00 25.43 228 HIS A CA 1
ATOM 1908 C C . HIS C 2 228 ? 2.731 20.892 -7.106 1.00 24.15 228 HIS A C 1
ATOM 1909 O O . HIS C 2 228 ? 1.599 21.045 -6.632 1.00 23.81 228 HIS A O 1
ATOM 1916 N N . LEU C 2 229 ? 3.824 20.948 -6.373 1.00 23.80 229 LEU A N 1
ATOM 1917 C CA . LEU C 2 229 ? 3.700 21.198 -4.903 1.00 23.78 229 LEU A CA 1
ATOM 1918 C C . LEU C 2 229 ? 2.993 22.539 -4.629 1.00 24.75 229 LEU A C 1
ATOM 1919 O O . LEU C 2 229 ? 2.053 22.584 -3.813 1.00 25.86 229 LEU A O 1
ATOM 1924 N N . ILE C 2 230 ? 3.495 23.633 -5.204 1.00 22.95 230 ILE A N 1
ATOM 1925 C CA . ILE C 2 230 ? 2.908 24.967 -4.924 1.00 25.54 230 ILE A CA 1
ATOM 1926 C C . ILE C 2 230 ? 1.427 25.033 -5.329 1.00 26.18 230 ILE A C 1
ATOM 1927 O O . ILE C 2 230 ? 0.589 25.592 -4.602 1.00 26.39 230 ILE A O 1
ATOM 1932 N N . HIS C 2 231 ? 1.066 24.407 -6.457 1.00 23.75 231 HIS A N 1
ATOM 1933 C CA . HIS C 2 231 ? -0.324 24.427 -6.870 1.00 24.96 231 HIS A CA 1
ATOM 1934 C C . HIS C 2 231 ? -1.150 23.410 -6.119 1.00 24.01 231 HIS A C 1
ATOM 1935 O O . HIS C 2 231 ? -2.346 23.497 -6.237 1.00 28.15 231 HIS A O 1
ATOM 1942 N N . SER C 2 232 ? -0.538 22.510 -5.320 1.00 24.04 232 SER A N 1
ATOM 1943 C CA . SER C 2 232 ? -1.340 21.617 -4.478 1.00 25.43 232 SER A CA 1
ATOM 1944 C C . SER C 2 232 ? -2.047 22.377 -3.314 1.00 25.64 232 SER A C 1
ATOM 1945 O O . SER C 2 232 ? -3.062 21.876 -2.805 1.00 27.12 232 SER A O 1
ATOM 1948 N N . LEU C 2 233 ? -1.545 23.553 -2.965 1.00 26.08 233 LEU A N 1
ATOM 1949 C CA . LEU C 2 233 ? -2.176 24.424 -1.920 1.00 28.37 233 LEU A CA 1
ATOM 1950 C C . LEU C 2 233 ? -3.531 24.888 -2.343 1.00 30.90 233 LEU A C 1
ATOM 1951 O O . LEU C 2 233 ? -3.770 25.118 -3.565 1.00 32.08 233 LEU A O 1
ATOM 1956 N N . ASN C 2 234 ? -4.453 25.047 -1.403 1.00 31.31 234 ASN A N 1
ATOM 1957 C CA . ASN C 2 234 ? -5.752 25.474 -1.800 1.00 35.02 234 ASN A CA 1
ATOM 1958 C C . ASN C 2 234 ? -6.076 26.897 -1.535 1.00 38.55 234 ASN A C 1
ATOM 1959 O O . ASN C 2 234 ? -7.125 27.385 -1.953 1.00 39.19 234 ASN A O 1
ATOM 1964 N N . HIS C 2 235 ? -5.173 27.584 -0.868 1.00 37.63 235 HIS A N 1
ATOM 1965 C CA . HIS C 2 235 ? -5.391 29.012 -0.717 1.00 41.86 235 HIS A CA 1
ATOM 1966 C C . HIS C 2 235 ? -4.103 29.642 -0.258 1.00 40.23 235 HIS A C 1
ATOM 1967 O O . HIS C 2 235 ? -3.266 28.967 0.372 1.00 38.34 235 HIS A O 1
ATOM 1974 N N . ILE C 2 236 ? -3.957 30.927 -0.575 1.00 41.39 236 ILE A N 1
ATOM 1975 C CA . ILE C 2 236 ? -2.693 31.601 -0.400 1.00 41.59 236 ILE A CA 1
ATOM 1976 C C . ILE C 2 236 ? -2.226 31.666 1.055 1.00 41.46 236 ILE A C 1
ATOM 1977 O O . ILE C 2 236 ? -1.050 31.793 1.246 1.00 39.95 236 ILE A O 1
ATOM 1982 N N . LYS C 2 237 ? -3.130 31.584 2.038 1.00 42.65 237 LYS A N 1
ATOM 1983 C CA . LYS C 2 237 ? -2.780 31.575 3.477 1.00 43.90 237 LYS A CA 1
ATOM 1984 C C . LYS C 2 237 ? -1.921 30.369 3.856 1.00 40.61 237 LYS A C 1
ATOM 1985 O O . LYS C 2 237 ? -1.207 30.373 4.861 1.00 38.98 237 LYS A O 1
ATOM 1991 N N . GLU C 2 238 ? -1.931 29.321 3.001 1.00 35.52 238 GLU A N 1
ATOM 1992 C CA . GLU C 2 238 ? -1.181 28.125 3.262 1.00 33.67 238 GLU A CA 1
ATOM 1993 C C . GLU C 2 238 ? 0.273 28.334 2.967 1.00 30.60 238 GLU A C 1
ATOM 1994 O O . GLU C 2 238 ? 1.110 27.564 3.363 1.00 30.79 238 GLU A O 1
ATOM 2000 N N . ILE C 2 239 ? 0.600 29.421 2.316 1.00 31.97 239 ILE A N 1
ATOM 2001 C CA . ILE C 2 239 ? 2.015 29.677 2.038 1.00 32.15 239 ILE A CA 1
ATOM 2002 C C . ILE C 2 239 ? 2.682 30.288 3.299 1.00 34.02 239 ILE A C 1
ATOM 2003 O O . ILE C 2 239 ? 2.244 31.301 3.811 1.00 35.54 239 ILE A O 1
ATOM 2008 N N . PRO C 2 240 ? 3.746 29.640 3.817 1.00 33.50 240 PRO A N 1
ATOM 2009 C CA . PRO C 2 240 ? 4.412 30.182 4.968 1.00 36.04 240 PRO A CA 1
ATOM 2010 C C . PRO C 2 240 ? 4.972 31.610 4.645 1.00 37.64 240 PRO A C 1
ATOM 2011 O O . PRO C 2 240 ? 5.730 31.739 3.686 1.00 39.24 240 PRO A O 1
ATOM 2015 N N . GLY C 2 241 ? 4.616 32.592 5.442 1.00 37.46 241 GLY A N 1
ATOM 2016 C CA . GLY C 2 241 ? 5.022 33.999 5.295 1.00 41.26 241 GLY A CA 1
ATOM 2017 C C . GLY C 2 241 ? 3.820 34.841 4.887 1.00 40.92 241 GLY A C 1
ATOM 2018 O O . GLY C 2 241 ? 3.810 36.061 5.000 1.00 42.44 241 GLY A O 1
ATOM 2019 N N . ILE C 2 242 ? 2.776 34.197 4.370 1.00 38.86 242 ILE A N 1
ATOM 2020 C CA . ILE C 2 242 ? 1.524 34.887 4.183 1.00 38.95 242 ILE A CA 1
ATOM 2021 C C . ILE C 2 242 ? 0.565 34.575 5.363 1.00 42.24 242 ILE A C 1
ATOM 2022 O O . ILE C 2 242 ? 0.004 33.451 5.458 1.00 42.66 242 ILE A O 1
ATOM 2027 N N . GLY C 2 243 ? 0.343 35.547 6.252 1.00 47.64 243 GLY A N 1
ATOM 2028 C CA . GLY C 2 243 ? -0.459 35.328 7.483 1.00 51.02 243 GLY A CA 1
ATOM 2029 C C . GLY C 2 243 ? -1.889 35.830 7.444 1.00 54.71 243 GLY A C 1
ATOM 2030 O O . GLY C 2 243 ? -2.429 36.058 6.359 1.00 53.18 243 GLY A O 1
ATOM 2031 N N . TYR C 2 244 ? -2.522 36.003 8.607 1.00 58.61 244 TYR A N 1
ATOM 2032 C CA . TYR C 2 244 ? -3.897 36.488 8.624 1.00 62.73 244 TYR A CA 1
ATOM 2033 C C . TYR C 2 244 ? -4.074 37.845 7.931 1.00 64.90 244 TYR A C 1
ATOM 2034 O O . TYR C 2 244 ? -4.961 37.979 7.072 1.00 64.39 244 TYR A O 1
ATOM 2043 N N . LYS C 2 245 ? -3.273 38.850 8.306 1.00 66.55 245 LYS A N 1
ATOM 2044 C CA . LYS C 2 245 ? -3.451 40.183 7.728 1.00 69.23 245 LYS A CA 1
ATOM 2045 C C . LYS C 2 245 ? -3.318 40.160 6.200 1.00 65.54 245 LYS A C 1
ATOM 2046 O O . LYS C 2 245 ? -4.184 40.693 5.492 1.00 66.15 245 LYS A O 1
ATOM 2052 N N . THR C 2 246 ? -2.214 39.604 5.727 1.00 60.24 246 THR A N 1
ATOM 2053 C CA . THR C 2 246 ? -1.837 39.661 4.316 1.00 58.65 246 THR A CA 1
ATOM 2054 C C . THR C 2 246 ? -2.839 38.903 3.439 1.00 56.43 246 THR A C 1
ATOM 2055 O O . THR C 2 246 ? -3.287 39.436 2.431 1.00 57.58 246 THR A O 1
ATOM 2059 N N . ALA C 2 247 ? -3.237 37.713 3.878 1.00 54.89 247 ALA A N 1
ATOM 2060 C CA . ALA C 2 247 ? -4.240 36.918 3.178 1.00 53.94 247 ALA A CA 1
ATOM 2061 C C . ALA C 2 247 ? -5.543 37.700 3.088 1.00 57.90 247 ALA A C 1
ATOM 2062 O O . ALA C 2 247 ? -6.187 37.716 2.032 1.00 56.59 247 ALA A O 1
ATOM 2064 N N . LYS C 2 248 ? -5.901 38.408 4.170 1.00 61.70 248 LYS A N 1
ATOM 2065 C CA . LYS C 2 248 ? -7.138 39.188 4.175 1.00 66.23 248 LYS A CA 1
ATOM 2066 C C . LYS C 2 248 ? -7.046 40.318 3.149 1.00 67.11 248 LYS A C 1
ATOM 2067 O O . LYS C 2 248 ? -8.004 40.591 2.455 1.00 69.07 248 LYS A O 1
ATOM 2073 N N . CYS C 2 249 ? -5.882 40.961 3.048 1.00 66.95 249 CYS A N 1
ATOM 2074 C CA . CYS C 2 249 ? -5.602 41.934 2.005 1.00 68.34 249 CYS A CA 1
ATOM 2075 C C . CYS C 2 249 ? -5.780 41.334 0.611 1.00 64.18 249 CYS A C 1
ATOM 2076 O O . CYS C 2 249 ? -6.456 41.938 -0.257 1.00 64.63 249 CYS A O 1
ATOM 2079 N N . LEU C 2 250 ? -5.150 40.168 0.402 1.00 60.00 250 LEU A N 1
ATOM 2080 C CA . LEU C 2 250 ? -5.160 39.521 -0.920 1.00 56.57 250 LEU A CA 1
ATOM 2081 C C . LEU C 2 250 ? -6.569 39.188 -1.308 1.00 57.12 250 LEU A C 1
ATOM 2082 O O . LEU C 2 250 ? -6.976 39.502 -2.423 1.00 57.22 250 LEU A O 1
ATOM 2087 N N . GLU C 2 251 ? -7.304 38.575 -0.379 1.00 58.28 251 GLU A N 1
ATOM 2088 C CA . GLU C 2 251 ? -8.727 38.201 -0.613 1.00 60.94 251 GLU A CA 1
ATOM 2089 C C . GLU C 2 251 ? -9.527 39.391 -1.069 1.00 63.73 251 GLU A C 1
ATOM 2090 O O . GLU C 2 251 ? -10.303 39.275 -2.005 1.00 65.06 251 GLU A O 1
ATOM 2096 N N . ALA C 2 252 ? -9.276 40.549 -0.466 1.00 65.77 252 ALA A N 1
ATOM 2097 C CA . ALA C 2 252 ? -9.987 41.787 -0.820 1.00 69.08 252 ALA A CA 1
ATOM 2098 C C . ALA C 2 252 ? -9.639 42.242 -2.240 1.00 67.52 252 ALA A C 1
ATOM 2099 O O . ALA C 2 252 ? -10.421 42.948 -2.856 1.00 69.54 252 ALA A O 1
ATOM 2101 N N . LEU C 2 253 ? -8.469 41.843 -2.751 1.00 64.39 253 LEU A N 1
ATOM 2102 C CA . LEU C 2 253 ? -8.068 42.197 -4.124 1.00 63.24 253 LEU A CA 1
ATOM 2103 C C . LEU C 2 253 ? -8.500 41.154 -5.198 1.00 60.83 253 LEU A C 1
ATOM 2104 O O . LEU C 2 253 ? -8.115 41.255 -6.407 1.00 60.92 253 LEU A O 1
ATOM 2109 N N . GLY C 2 254 ? -9.257 40.143 -4.732 1.00 58.90 254 GLY A N 1
ATOM 2110 C CA . GLY C 2 254 ? -9.720 39.040 -5.582 1.00 55.24 254 GLY A CA 1
ATOM 2111 C C . GLY C 2 254 ? -8.664 37.957 -5.786 1.00 51.84 254 GLY A C 1
ATOM 2112 O O . GLY C 2 254 ? -8.823 37.105 -6.648 1.00 48.69 254 GLY A O 1
ATOM 2113 N N . ILE C 2 255 ? -7.581 37.965 -4.983 1.00 48.24 255 ILE A N 1
ATOM 2114 C CA . ILE C 2 255 ? -6.543 36.970 -5.103 1.00 45.47 255 ILE A CA 1
ATOM 2115 C C . ILE C 2 255 ? -6.784 35.799 -4.150 1.00 44.68 255 ILE A C 1
ATOM 2116 O O . ILE C 2 255 ? -6.647 35.926 -2.922 1.00 46.03 255 ILE A O 1
ATOM 2121 N N . ASN C 2 256 ? -7.091 34.641 -4.695 1.00 41.86 256 ASN A N 1
ATOM 2122 C CA . ASN C 2 256 ? -7.392 33.515 -3.816 1.00 42.28 256 ASN A CA 1
ATOM 2123 C C . ASN C 2 256 ? -6.478 32.320 -4.025 1.00 39.73 256 ASN A C 1
ATOM 2124 O O . ASN C 2 256 ? -5.893 31.762 -3.066 1.00 40.58 256 ASN A O 1
ATOM 2129 N N . SER C 2 257 ? -6.285 31.907 -5.265 1.00 36.55 257 SER A N 1
ATOM 2130 C CA . SER C 2 257 ? -5.372 30.748 -5.448 1.00 32.00 257 SER A CA 1
ATOM 2131 C C . SER C 2 257 ? -3.916 31.143 -5.568 1.00 31.75 257 SER A C 1
ATOM 2132 O O . SER C 2 257 ? -3.583 32.329 -5.805 1.00 33.23 257 SER A O 1
ATOM 2135 N N . VAL C 2 258 ? -3.038 30.143 -5.496 1.00 31.17 258 VAL A N 1
ATOM 2136 C CA . VAL C 2 258 ? -1.597 30.413 -5.679 1.00 32.24 258 VAL A CA 1
ATOM 2137 C C . VAL C 2 258 ? -1.406 31.014 -7.091 1.00 31.89 258 VAL A C 1
ATOM 2138 O O . VAL C 2 258 ? -0.667 31.967 -7.253 1.00 32.07 258 VAL A O 1
ATOM 2142 N N . ARG C 2 259 ? -2.036 30.394 -8.101 1.00 30.93 259 ARG A N 1
ATOM 2143 C CA . ARG C 2 259 ? -1.973 30.937 -9.448 1.00 34.11 259 ARG A CA 1
ATOM 2144 C C . ARG C 2 259 ? -2.510 32.352 -9.570 1.00 35.23 259 ARG A C 1
ATOM 2145 O O . ARG C 2 259 ? -1.932 33.179 -10.312 1.00 36.80 259 ARG A O 1
ATOM 2153 N N . ASP C 2 260 ? -3.624 32.671 -8.897 1.00 35.68 260 ASP A N 1
ATOM 2154 C CA . ASP C 2 260 ? -4.028 34.107 -8.824 1.00 36.72 260 ASP A CA 1
ATOM 2155 C C . ASP C 2 260 ? -2.874 35.053 -8.449 1.00 36.70 260 ASP A C 1
ATOM 2156 O O . ASP C 2 260 ? -2.716 36.143 -9.013 1.00 38.07 260 ASP A O 1
ATOM 2161 N N . LEU C 2 261 ? -2.100 34.656 -7.440 1.00 35.65 261 LEU A N 1
ATOM 2162 C CA . LEU C 2 261 ? -1.036 35.494 -6.896 1.00 37.17 261 LEU A CA 1
ATOM 2163 C C . LEU C 2 261 ? 0.134 35.535 -7.873 1.00 37.57 261 LEU A C 1
ATOM 2164 O O . LEU C 2 261 ? 0.671 36.633 -8.106 1.00 41.32 261 LEU A O 1
ATOM 2169 N N . GLN C 2 262 ? 0.444 34.377 -8.480 1.00 37.67 262 GLN A N 1
ATOM 2170 C CA . GLN C 2 262 ? 1.504 34.271 -9.498 1.00 38.74 262 GLN A CA 1
ATOM 2171 C C . GLN C 2 262 ? 1.236 35.218 -10.692 1.00 42.17 262 GLN A C 1
ATOM 2172 O O . GLN C 2 262 ? 2.165 35.859 -11.194 1.00 42.78 262 GLN A O 1
ATOM 2178 N N . THR C 2 263 ? -0.029 35.324 -11.103 1.00 42.03 263 THR A N 1
ATOM 2179 C CA . THR C 2 263 ? -0.370 36.117 -12.288 1.00 46.38 263 THR A CA 1
ATOM 2180 C C . THR C 2 263 ? -0.881 37.525 -11.985 1.00 48.54 263 THR A C 1
ATOM 2181 O O . THR C 2 263 ? -1.226 38.267 -12.905 1.00 51.54 263 THR A O 1
ATOM 2185 N N . PHE C 2 264 ? -0.960 37.926 -10.721 1.00 47.95 264 PHE A N 1
ATOM 2186 C CA . PHE C 2 264 ? -1.469 39.248 -10.382 1.00 50.00 264 PHE A CA 1
ATOM 2187 C C . PHE C 2 264 ? -0.434 40.338 -10.705 1.00 53.82 264 PHE A C 1
ATOM 2188 O O . PHE C 2 264 ? 0.774 40.068 -10.695 1.00 53.12 264 PHE A O 1
ATOM 2196 N N . SER C 2 265 ? -0.921 41.537 -11.038 1.00 57.17 265 SER A N 1
ATOM 2197 C CA . SER C 2 265 ? -0.052 42.680 -11.365 1.00 61.51 265 SER A CA 1
ATOM 2198 C C . SER C 2 265 ? 0.925 43.044 -10.243 1.00 61.99 265 SER A C 1
ATOM 2199 O O . SER C 2 265 ? 0.486 43.567 -9.095 1.00 64.59 265 SER A O 1
ATOM 2202 N N . PRO C 2 266 ? 2.283 42.878 -10.621 1.00 61.72 266 PRO A N 1
ATOM 2203 C CA . PRO C 2 266 ? 3.325 43.354 -9.655 1.00 63.05 266 PRO A CA 1
ATOM 2204 C C . PRO C 2 266 ? 3.084 44.787 -9.135 1.00 67.08 266 PRO A C 1
ATOM 2205 O O . PRO C 2 266 ? 3.185 45.081 -7.938 1.00 66.69 266 PRO A O 1
ATOM 2209 N N . LYS C 2 267 ? 2.698 45.668 -10.036 1.00 71.36 267 LYS A N 1
ATOM 2210 C CA . LYS C 2 267 ? 2.648 47.091 -9.742 1.00 76.33 267 LYS A CA 1
ATOM 2211 C C . LYS C 2 267 ? 1.506 47.414 -8.752 1.00 76.54 267 LYS A C 1
ATOM 2212 O O . LYS C 2 267 ? 1.688 48.272 -7.741 1.00 80.01 267 LYS A O 1
ATOM 2218 N N . ILE C 2 268 ? 0.329 46.649 -8.995 1.00 74.08 268 ILE A N 1
ATOM 2219 C CA . ILE C 2 268 ? -0.813 46.912 -8.112 1.00 75.43 268 ILE A CA 1
ATOM 2220 C C . ILE C 2 268 ? -0.502 46.313 -6.741 1.00 73.88 268 ILE A C 1
ATOM 2221 O O . ILE C 2 268 ? -0.781 46.936 -5.689 1.00 77.44 268 ILE A O 1
ATOM 2226 N N . LEU C 2 269 ? 0.110 45.121 -6.776 1.00 69.85 269 LEU A N 1
ATOM 2227 C CA . LEU C 2 269 ? 0.574 44.440 -5.574 1.00 67.93 269 LEU A CA 1
ATOM 2228 C C . LEU C 2 269 ? 1.538 45.348 -4.769 1.00 71.04 269 LEU A C 1
ATOM 2229 O O . LEU C 2 269 ? 1.416 45.431 -3.553 1.00 72.08 269 LEU A O 1
ATOM 2234 N N . GLU C 2 270 ? 2.472 46.032 -5.449 1.00 73.09 270 GLU A N 1
ATOM 2235 C CA . GLU C 2 270 ? 3.448 46.901 -4.746 1.00 77.47 270 GLU A CA 1
ATOM 2236 C C . GLU C 2 270 ? 2.788 48.103 -4.049 1.00 81.72 270 GLU A C 1
ATOM 2237 O O . GLU C 2 270 ? 3.207 48.539 -2.928 1.00 83.66 270 GLU A O 1
ATOM 2243 N N . LYS C 2 271 ? 1.751 48.641 -4.719 1.00 83.03 271 LYS A N 1
ATOM 2244 C CA . LYS C 2 271 ? 1.039 49.805 -4.220 1.00 88.33 271 LYS A CA 1
ATOM 2245 C C . LYS C 2 271 ? 0.236 49.429 -2.978 1.00 87.64 271 LYS A C 1
ATOM 2246 O O . LYS C 2 271 ? 0.153 50.206 -2.017 1.00 91.42 271 LYS A O 1
ATOM 2252 N N . GLU C 2 272 ? -0.356 48.246 -3.009 1.00 83.15 272 GLU A N 1
ATOM 2253 C CA . GLU C 2 272 ? -1.237 47.790 -1.941 1.00 83.69 272 GLU A CA 1
ATOM 2254 C C . GLU C 2 272 ? -0.458 47.327 -0.722 1.00 82.65 272 GLU A C 1
ATOM 2255 O O . GLU C 2 272 ? -0.853 47.705 0.445 1.00 86.37 272 GLU A O 1
ATOM 2261 N N . LEU C 2 273 ? 0.674 46.531 -1.003 1.00 78.87 273 LEU A N 1
ATOM 2262 C CA . LEU C 2 273 ? 1.353 45.870 0.102 1.00 77.39 273 LEU A CA 1
ATOM 2263 C C . LEU C 2 273 ? 2.704 46.441 0.492 1.00 79.42 273 LEU A C 1
ATOM 2264 O O . LEU C 2 273 ? 3.326 45.959 1.489 1.00 79.44 273 LEU A O 1
ATOM 2269 N N . GLY C 2 274 ? 3.142 47.508 -0.288 1.00 83.05 274 GLY A N 1
ATOM 2270 C CA . GLY C 2 274 ? 4.503 48.016 -0.170 1.00 84.71 274 GLY A CA 1
ATOM 2271 C C . GLY C 2 274 ? 5.378 47.085 -1.000 1.00 81.42 274 GLY A C 1
ATOM 2272 O O . GLY C 2 274 ? 5.014 45.918 -1.260 1.00 76.70 274 GLY A O 1
ATOM 2273 N N . ILE C 2 275 ? 6.534 47.594 -1.420 1.00 83.41 275 ILE A N 1
ATOM 2274 C CA . ILE C 2 275 ? 7.429 46.830 -2.289 1.00 80.56 275 ILE A CA 1
ATOM 2275 C C . ILE C 2 275 ? 7.953 45.578 -1.604 1.00 75.85 275 ILE A C 1
ATOM 2276 O O . ILE C 2 275 ? 8.070 44.533 -2.243 1.00 71.14 275 ILE A O 1
ATOM 2281 N N . SER C 2 276 ? 8.214 45.684 -0.297 1.00 75.86 276 SER A N 1
ATOM 2282 C CA . SER C 2 276 ? 8.842 44.578 0.421 1.00 71.64 276 SER A CA 1
ATOM 2283 C C . SER C 2 276 ? 7.924 43.350 0.470 1.00 66.04 276 SER A C 1
ATOM 2284 O O . SER C 2 276 ? 8.294 42.269 -0.032 1.00 61.91 276 SER A O 1
ATOM 2287 N N . VAL C 2 277 ? 6.724 43.515 1.048 1.00 65.16 277 VAL A N 1
ATOM 2288 C CA . VAL C 2 277 ? 5.760 42.401 1.084 1.00 61.77 277 VAL A CA 1
ATOM 2289 C C . VAL C 2 277 ? 5.497 41.922 -0.366 1.00 58.28 277 VAL A C 1
ATOM 2290 O O . VAL C 2 277 ? 5.748 40.759 -0.691 1.00 54.16 277 VAL A O 1
ATOM 2294 N N . ALA C 2 278 ? 5.087 42.843 -1.245 1.00 59.12 278 ALA A N 1
ATOM 2295 C CA . ALA C 2 278 ? 4.678 42.477 -2.619 1.00 57.50 278 ALA A CA 1
ATOM 2296 C C . ALA C 2 278 ? 5.725 41.592 -3.303 1.00 54.71 278 ALA A C 1
ATOM 2297 O O . ALA C 2 278 ? 5.397 40.512 -3.752 1.00 49.97 278 ALA A O 1
ATOM 2299 N N . GLN C 2 279 ? 6.983 42.053 -3.373 1.00 55.56 279 GLN A N 1
ATOM 2300 C CA . GLN C 2 279 ? 8.013 41.325 -4.135 1.00 55.01 279 GLN A CA 1
ATOM 2301 C C . GLN C 2 279 ? 8.354 40.006 -3.474 1.00 51.68 279 GLN A C 1
ATOM 2302 O O . GLN C 2 279 ? 8.556 38.961 -4.142 1.00 49.34 279 GLN A O 1
ATOM 2308 N N . ARG C 2 280 ? 8.380 40.006 -2.158 1.00 51.12 280 ARG A N 1
ATOM 2309 C CA . ARG C 2 280 ? 8.688 38.741 -1.487 1.00 48.30 280 ARG A CA 1
ATOM 2310 C C . ARG C 2 280 ? 7.562 37.675 -1.615 1.00 44.09 280 ARG A C 1
ATOM 2311 O O . ARG C 2 280 ? 7.848 36.521 -1.903 1.00 40.94 280 ARG A O 1
ATOM 2319 N N . ILE C 2 281 ? 6.291 38.066 -1.459 1.00 44.95 281 ILE A N 1
ATOM 2320 C CA . ILE C 2 281 ? 5.231 37.048 -1.461 1.00 42.52 281 ILE A CA 1
ATOM 2321 C C . ILE C 2 281 ? 4.908 36.580 -2.870 1.00 39.73 281 ILE A C 1
ATOM 2322 O O . ILE C 2 281 ? 4.504 35.439 -3.065 1.00 36.61 281 ILE A O 1
ATOM 2327 N N . GLN C 2 282 ? 5.069 37.452 -3.868 1.00 42.48 282 GLN A N 1
ATOM 2328 C CA . GLN C 2 282 ? 4.861 36.992 -5.237 1.00 41.57 282 GLN A CA 1
ATOM 2329 C C . GLN C 2 282 ? 5.965 35.991 -5.626 1.00 39.70 282 GLN A C 1
ATOM 2330 O O . GLN C 2 282 ? 5.677 35.010 -6.309 1.00 38.89 282 GLN A O 1
ATOM 2336 N N . LYS C 2 283 ? 7.211 36.185 -5.166 1.00 40.34 283 LYS A N 1
ATOM 2337 C CA . LYS C 2 283 ? 8.246 35.127 -5.354 1.00 39.20 283 LYS A CA 1
ATOM 2338 C C . LYS C 2 283 ? 7.877 33.850 -4.645 1.00 36.02 283 LYS A C 1
ATOM 2339 O O . LYS C 2 283 ? 8.023 32.757 -5.207 1.00 34.25 283 LYS A O 1
ATOM 2345 N N . LEU C 2 284 ? 7.426 33.946 -3.396 1.00 35.09 284 LEU A N 1
ATOM 2346 C CA . LEU C 2 284 ? 6.887 32.707 -2.726 1.00 33.59 284 LEU A CA 1
ATOM 2347 C C . LEU C 2 284 ? 5.863 31.937 -3.573 1.00 31.12 284 LEU A C 1
ATOM 2348 O O . LEU C 2 284 ? 5.889 30.703 -3.610 1.00 29.55 284 LEU A O 1
ATOM 2353 N N . SER C 2 285 ? 4.978 32.658 -4.270 1.00 33.70 285 SER A N 1
ATOM 2354 C CA . SER C 2 285 ? 3.916 31.995 -4.985 1.00 31.88 285 SER A CA 1
ATOM 2355 C C . SER C 2 285 ? 4.449 31.143 -6.110 1.00 30.71 285 SER A C 1
ATOM 2356 O O . SER C 2 285 ? 3.749 30.221 -6.580 1.00 31.09 285 SER A O 1
ATOM 2359 N N . PHE C 2 286 ? 5.656 31.467 -6.572 1.00 31.80 286 PHE A N 1
ATOM 2360 C CA . PHE C 2 286 ? 6.331 30.636 -7.580 1.00 31.97 286 PHE A CA 1
ATOM 2361 C C . PHE C 2 286 ? 7.183 29.534 -6.999 1.00 31.60 286 PHE A C 1
ATOM 2362 O O . PHE C 2 286 ? 7.788 28.760 -7.759 1.00 31.86 286 PHE A O 1
ATOM 2370 N N . GLY C 2 287 ? 7.235 29.411 -5.667 1.00 28.52 287 GLY A N 1
ATOM 2371 C CA . GLY C 2 287 ? 8.197 28.438 -5.089 1.00 27.60 287 GLY A CA 1
ATOM 2372 C C . GLY C 2 287 ? 9.616 28.982 -4.850 1.00 29.92 287 GLY A C 1
ATOM 2373 O O . GLY C 2 287 ? 10.521 28.193 -4.560 1.00 29.04 287 GLY A O 1
ATOM 2374 N N . GLU C 2 288 ? 9.839 30.287 -5.032 1.00 38.18 288 GLU A N 1
ATOM 2375 C CA . GLU C 2 288 ? 11.198 30.887 -4.973 1.00 38.06 288 GLU A CA 1
ATOM 2376 C C . GLU C 2 288 ? 11.355 31.547 -3.636 1.00 35.68 288 GLU A C 1
ATOM 2377 O O . GLU C 2 288 ? 10.502 32.333 -3.234 1.00 38.72 288 GLU A O 1
ATOM 2383 N N . ASP C 2 289 ? 12.465 31.280 -2.968 1.00 32.58 289 ASP A N 1
ATOM 2384 C CA . ASP C 2 289 ? 12.702 31.754 -1.644 1.00 29.89 289 ASP A CA 1
ATOM 2385 C C . ASP C 2 289 ? 14.210 31.738 -1.440 1.00 29.62 289 ASP A C 1
ATOM 2386 O O . ASP C 2 289 ? 14.785 30.667 -1.229 1.00 28.45 289 ASP A O 1
ATOM 2391 N N . ASN C 2 290 ? 14.856 32.901 -1.558 1.00 30.57 290 ASN A N 1
ATOM 2392 C CA . ASN C 2 290 ? 16.282 32.920 -1.359 1.00 31.56 290 ASN A CA 1
ATOM 2393 C C . ASN C 2 290 ? 16.729 33.154 0.089 1.00 30.76 290 ASN A C 1
ATOM 2394 O O . ASN C 2 290 ? 17.918 33.411 0.295 1.00 29.95 290 ASN A O 1
ATOM 2399 N N . SER C 2 291 ? 15.816 33.107 1.062 1.00 30.00 291 SER A N 1
ATOM 2400 C CA . SER C 2 291 ? 16.217 33.499 2.434 1.00 30.06 291 SER A CA 1
ATOM 2401 C C . SER C 2 291 ? 17.170 32.421 2.993 1.00 29.37 291 SER A C 1
ATOM 2402 O O . SER C 2 291 ? 16.972 31.209 2.794 1.00 27.17 291 SER A O 1
ATOM 2405 N N . PRO C 2 292 ? 18.204 32.848 3.721 1.00 28.20 292 PRO A N 1
ATOM 2406 C CA . PRO C 2 292 ? 19.160 31.852 4.250 1.00 27.92 292 PRO A CA 1
ATOM 2407 C C . PRO C 2 292 ? 18.650 31.186 5.502 1.00 26.10 292 PRO A C 1
ATOM 2408 O O . PRO C 2 292 ? 17.759 31.705 6.187 1.00 25.43 292 PRO A O 1
ATOM 2412 N N . VAL C 2 293 ? 19.159 30.005 5.745 1.00 25.87 293 VAL A N 1
ATOM 2413 C CA . VAL C 2 293 ? 18.966 29.390 7.057 1.00 24.15 293 VAL A CA 1
ATOM 2414 C C . VAL C 2 293 ? 19.877 30.140 7.986 1.00 25.92 293 VAL A C 1
ATOM 2415 O O . VAL C 2 293 ? 21.075 30.230 7.725 1.00 27.08 293 VAL A O 1
ATOM 2419 N N . ILE C 2 294 ? 19.298 30.664 9.053 1.00 25.11 294 ILE A N 1
ATOM 2420 C CA . ILE C 2 294 ? 20.010 31.514 10.039 1.00 30.99 294 ILE A CA 1
ATOM 2421 C C . ILE C 2 294 ? 20.262 30.663 11.273 1.00 28.96 294 ILE A C 1
ATOM 2422 O O . ILE C 2 294 ? 19.411 29.923 11.689 1.00 28.00 294 ILE A O 1
ATOM 2427 N N . LEU C 2 295 ? 21.439 30.773 11.831 1.00 28.73 295 LEU A N 1
ATOM 2428 C CA . LEU C 2 295 ? 21.791 30.020 13.000 1.00 30.02 295 LEU A CA 1
ATOM 2429 C C . LEU C 2 295 ? 21.046 30.664 14.171 1.00 29.63 295 LEU A C 1
ATOM 2430 O O . LEU C 2 295 ? 21.359 31.773 14.566 1.00 29.19 295 LEU A O 1
ATOM 2435 N N . SER C 2 2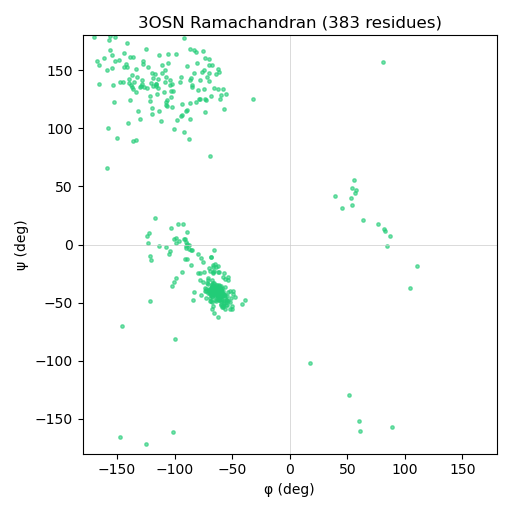96 ? 20.110 29.944 14.775 1.00 25.17 296 SER A N 1
ATOM 2436 C CA . SER C 2 296 ? 19.319 30.527 15.882 1.00 25.45 296 SER A CA 1
ATOM 2437 C C . SER C 2 296 ? 20.110 30.809 17.170 1.00 28.49 296 SER A C 1
ATOM 2438 O O . SER C 2 296 ? 19.973 31.899 17.810 1.00 29.38 296 SER A O 1
ATOM 2441 N N . GLY C 2 297 ? 20.945 29.832 17.548 1.00 29.23 297 GLY A N 1
ATOM 2442 C CA . GLY C 2 297 ? 21.724 29.923 18.771 1.00 31.19 297 GLY A CA 1
ATOM 2443 C C . GLY C 2 297 ? 20.820 30.052 19.979 1.00 31.52 297 GLY A C 1
ATOM 2444 O O . GLY C 2 297 ? 19.658 29.591 19.969 1.00 30.29 297 GLY A O 1
ATOM 2445 N N . PRO C 2 298 ? 21.319 30.700 21.025 1.00 33.08 298 PRO A N 1
ATOM 2446 C CA . PRO C 2 298 ? 20.558 30.915 22.244 1.00 34.49 298 PRO A CA 1
ATOM 2447 C C . PRO C 2 298 ? 19.419 31.927 22.011 1.00 32.69 298 PRO A C 1
ATOM 2448 O O . PRO C 2 298 ? 19.483 32.749 21.056 1.00 32.38 298 PRO A O 1
ATOM 2452 N N . PRO C 2 299 ? 18.368 31.841 22.813 1.00 32.69 299 PRO A N 1
ATOM 2453 C CA . PRO C 2 299 ? 17.237 32.749 22.557 1.00 31.86 299 PRO A CA 1
ATOM 2454 C C . PRO C 2 299 ? 17.527 34.233 22.813 1.00 34.11 299 PRO A C 1
ATOM 2455 O O . PRO C 2 299 ? 18.450 34.577 23.614 1.00 33.35 299 PRO A O 1
ATOM 2459 N N . GLN C 2 300 ? 16.777 35.103 22.118 1.00 32.87 300 GLN A N 1
ATOM 2460 C CA . GLN C 2 300 ? 16.975 36.579 22.250 1.00 37.49 300 GLN A CA 1
ATOM 2461 C C . GLN C 2 300 ? 16.126 37.174 23.368 1.00 37.74 300 GLN A C 1
ATOM 2462 O O . GLN C 2 300 ? 16.312 38.338 23.745 1.00 40.02 300 GLN A O 1
ATOM 2468 N N . SER C 2 301 ? 15.170 36.385 23.867 1.00 34.56 301 SER A N 1
ATOM 2469 C CA . SER C 2 301 ? 14.260 36.809 24.920 1.00 36.10 301 SER A CA 1
ATOM 2470 C C . SER C 2 301 ? 13.746 35.582 25.711 1.00 36.07 301 SER A C 1
ATOM 2471 O O . SER C 2 301 ? 13.835 34.415 25.234 1.00 34.55 301 SER A O 1
ATOM 2474 N N . PHE C 2 302 ? 13.193 35.847 26.894 1.00 37.76 302 PHE A N 1
ATOM 2475 C CA . PHE C 2 302 ? 12.617 34.838 27.806 1.00 38.21 302 PHE A CA 1
ATOM 2476 C C . PHE C 2 302 ? 11.347 35.479 28.326 1.00 38.13 302 PHE A C 1
ATOM 2477 O O . PHE C 2 302 ? 11.445 36.556 28.926 1.00 39.06 302 PHE A O 1
ATOM 2485 N N . SER C 2 303 ? 10.180 34.851 28.195 1.00 35.48 303 SER A N 1
ATOM 2486 C CA . SER C 2 303 ? 8.984 35.481 28.757 1.00 37.20 303 SER A CA 1
ATOM 2487 C C . SER C 2 303 ? 8.070 34.419 29.317 1.00 37.73 303 SER A C 1
ATOM 2488 O O . SER C 2 303 ? 8.235 33.210 29.023 1.00 36.48 303 SER A O 1
ATOM 2491 N N . GLU C 2 304 ? 7.122 34.868 30.115 1.00 40.17 304 GLU A N 1
ATOM 2492 C CA . GLU C 2 304 ? 6.051 34.016 30.614 1.00 41.53 304 GLU A CA 1
ATOM 2493 C C . GLU C 2 304 ? 4.780 34.805 30.686 1.00 42.75 304 GLU A C 1
ATOM 2494 O O . GLU C 2 304 ? 4.794 36.012 30.918 1.00 42.83 304 GLU A O 1
ATOM 2500 N N . GLU C 2 305 ? 3.666 34.091 30.562 1.00 42.03 305 GLU A N 1
ATOM 2501 C CA . GLU C 2 305 ? 2.389 34.698 30.372 1.00 44.45 305 GLU A CA 1
ATOM 2502 C C . GLU C 2 305 ? 1.398 34.026 31.319 1.00 45.99 305 GLU A C 1
ATOM 2503 O O . GLU C 2 305 ? 1.541 32.833 31.687 1.00 43.24 305 GLU A O 1
ATOM 2509 N N . ASP C 2 306 ? 0.394 34.780 31.726 1.00 49.07 306 ASP A N 1
ATOM 2510 C CA . ASP C 2 306 ? -0.797 34.100 32.190 1.00 53.70 306 ASP A CA 1
ATOM 2511 C C . ASP C 2 306 ? -2.062 34.849 31.825 1.00 56.33 306 ASP A C 1
ATOM 2512 O O . ASP C 2 306 ? -2.126 36.086 31.889 1.00 58.30 306 ASP A O 1
ATOM 2517 N N . SER C 2 307 ? -3.034 34.030 31.433 1.00 56.86 307 SER A N 1
ATOM 2518 C CA . SER C 2 307 ? -4.304 34.383 30.863 1.00 59.22 307 SER A CA 1
ATOM 2519 C C . SER C 2 307 ? -5.407 34.105 31.917 1.00 62.62 307 SER A C 1
ATOM 2520 O O . SER C 2 307 ? -5.255 33.225 32.772 1.00 61.04 307 SER A O 1
ATOM 2523 N N . PHE C 2 308 ? -6.485 34.886 31.867 1.00 84.53 308 PHE A N 1
ATOM 2524 C CA . PHE C 2 308 ? -7.578 34.817 32.849 1.00 91.93 308 PHE A CA 1
ATOM 2525 C C . PHE C 2 308 ? -8.759 35.627 32.288 1.00 97.44 308 PHE A C 1
ATOM 2526 O O . PHE C 2 308 ? -8.527 36.555 31.495 1.00 94.54 308 PHE A O 1
ATOM 2534 N N . LYS C 2 309 ? -9.977 35.369 32.740 1.00 106.69 309 LYS A N 1
ATOM 2535 C CA . LYS C 2 309 ? -11.035 36.294 32.405 1.00 113.23 309 LYS A CA 1
ATOM 2536 C C . LYS C 2 309 ? -11.286 37.184 33.574 1.00 116.86 309 LYS A C 1
ATOM 2537 O O . LYS C 2 309 ? -11.860 36.746 34.545 1.00 122.73 309 LYS A O 1
ATOM 2543 N N . LYS C 2 310 ? -10.738 38.384 33.522 1.00 113.75 310 LYS A N 1
ATOM 2544 C CA . LYS C 2 310 ? -10.915 39.449 34.504 1.00 117.77 310 LYS A CA 1
ATOM 2545 C C . LYS C 2 310 ? -10.627 39.095 35.938 1.00 119.40 310 LYS A C 1
ATOM 2546 O O . LYS C 2 310 ? -11.318 39.552 36.834 1.00 126.77 310 LYS A O 1
ATOM 2552 N N . CYS C 2 311 ? -9.592 38.320 36.156 1.00 114.42 311 CYS A N 1
ATOM 2553 C CA . CYS C 2 311 ? -9.237 37.747 37.440 1.00 116.67 311 CYS A CA 1
ATOM 2554 C C . CYS C 2 311 ? -8.080 38.651 37.841 1.00 111.27 311 CYS A C 1
ATOM 2555 O O . CYS C 2 311 ? -7.180 38.187 38.534 1.00 108.72 311 CYS A O 1
ATOM 2558 N N . SER C 2 312 ? -7.958 39.759 37.146 1.00 109.25 312 SER A N 1
ATOM 2559 C CA . SER C 2 312 ? -6.982 40.748 37.522 1.00 105.65 312 SER A CA 1
ATOM 2560 C C . SER C 2 312 ? -7.358 42.108 37.189 1.00 108.17 312 SER A C 1
ATOM 2561 O O . SER C 2 312 ? -7.230 42.677 36.123 1.00 105.32 312 SER A O 1
ATOM 2564 N N . SER C 2 313 ? -7.959 42.512 38.241 1.00 115.10 313 SER A N 1
ATOM 2565 C CA . SER C 2 313 ? -8.160 43.875 38.763 1.00 120.13 313 SER A CA 1
ATOM 2566 C C . SER C 2 313 ? -8.261 43.448 40.231 1.00 125.60 313 SER A C 1
ATOM 2567 O O . SER C 2 313 ? -9.129 42.648 40.545 1.00 130.72 313 SER A O 1
ATOM 2570 N N . GLU C 2 314 ? -7.431 43.947 41.145 1.00 125.87 314 GLU A N 1
ATOM 2571 C CA . GLU C 2 314 ? -6.429 44.933 40.891 1.00 121.92 314 GLU A CA 1
ATOM 2572 C C . GLU C 2 314 ? -5.578 44.633 42.097 1.00 122.96 314 GLU A C 1
ATOM 2573 O O . GLU C 2 314 ? -6.061 44.157 43.120 1.00 129.43 314 GLU A O 1
ATOM 2579 N N . VAL C 2 315 ? -4.299 44.872 41.945 1.00 117.39 315 VAL A N 1
ATOM 2580 C CA . VAL C 2 315 ? -3.255 44.447 42.874 1.00 116.77 315 VAL A CA 1
ATOM 2581 C C . VAL C 2 315 ? -3.492 42.960 43.290 1.00 117.14 315 VAL A C 1
ATOM 2582 O O . VAL C 2 315 ? -3.228 42.545 44.484 1.00 121.93 315 VAL A O 1
ATOM 2586 N N . GLU C 2 316 ? -4.066 42.223 42.344 1.00 113.10 316 GLU A N 1
ATOM 2587 C CA . GLU C 2 316 ? -4.076 40.779 42.293 1.00 110.95 316 GLU A CA 1
ATOM 2588 C C . GLU C 2 316 ? -3.051 40.595 41.190 1.00 100.89 316 GLU A C 1
ATOM 2589 O O . GLU C 2 316 ? -2.598 39.494 40.878 1.00 97.12 316 GLU A O 1
ATOM 2595 N N . ALA C 2 317 ? -2.706 41.746 40.618 1.00 96.81 317 ALA A N 1
ATOM 2596 C CA . ALA C 2 317 ? -1.700 41.928 39.576 1.00 88.41 317 ALA A CA 1
ATOM 2597 C C . ALA C 2 317 ? -0.257 41.777 40.103 1.00 85.06 317 ALA A C 1
ATOM 2598 O O . ALA C 2 317 ? 0.580 41.092 39.487 1.00 79.43 317 ALA A O 1
ATOM 2600 N N . LYS C 2 318 ? 0.041 42.418 41.235 1.00 88.58 318 LYS A N 1
ATOM 2601 C CA . LYS C 2 318 ? 1.407 42.367 41.810 1.00 86.62 318 LYS A CA 1
ATOM 2602 C C . LYS C 2 318 ? 1.763 40.921 42.154 1.00 85.51 318 LYS A C 1
ATOM 2603 O O . LYS C 2 318 ? 2.878 40.456 41.867 1.00 80.78 318 LYS A O 1
ATOM 2609 N N . ASN C 2 319 ? 0.807 40.224 42.769 1.00 89.40 319 ASN A N 1
ATOM 2610 C CA . ASN C 2 319 ? 0.973 38.813 43.060 1.00 90.30 319 ASN A CA 1
ATOM 2611 C C . ASN C 2 319 ? 1.294 38.035 41.775 1.00 82.96 319 ASN A C 1
ATOM 2612 O O . ASN C 2 319 ? 2.288 37.314 41.743 1.00 80.82 319 ASN A O 1
ATOM 2617 N N . LYS C 2 320 ? 0.475 38.206 40.728 1.00 79.94 320 LYS A N 1
ATOM 2618 C CA . LYS C 2 320 ? 0.675 37.467 39.466 1.00 74.94 320 LYS A CA 1
ATOM 2619 C C . LYS C 2 320 ? 2.045 37.779 38.873 1.00 69.49 320 LYS A C 1
ATOM 2620 O O . LYS C 2 320 ? 2.734 36.896 38.364 1.00 66.77 320 LYS A O 1
ATOM 2626 N N . ILE C 2 321 ? 2.415 39.052 38.947 1.00 68.85 321 ILE A N 1
ATOM 2627 C CA . ILE C 2 321 ? 3.662 39.560 38.380 1.00 65.16 321 ILE A CA 1
ATOM 2628 C C . ILE C 2 321 ? 4.862 39.023 39.176 1.00 65.82 321 ILE A C 1
ATOM 2629 O O . ILE C 2 321 ? 5.872 38.637 38.586 1.00 62.49 321 ILE A O 1
ATOM 2634 N N . GLU C 2 322 ? 4.712 38.951 40.499 1.00 70.49 322 GLU A N 1
ATOM 2635 C CA . GLU C 2 322 ? 5.632 38.192 41.355 1.00 72.87 322 GLU A CA 1
ATOM 2636 C C . GLU C 2 322 ? 5.829 36.723 40.935 1.00 71.09 322 GLU A C 1
ATOM 2637 O O . GLU C 2 322 ? 6.966 36.259 40.832 1.00 69.72 322 GLU A O 1
ATOM 2643 N N . GLU C 2 323 ? 4.744 35.991 40.688 1.00 71.34 323 GLU A N 1
ATOM 2644 C CA . GLU C 2 323 ? 4.895 34.591 40.304 1.00 71.20 323 GLU A CA 1
ATOM 2645 C C . GLU C 2 323 ? 5.657 34.440 38.968 1.00 65.12 323 GLU A C 1
ATOM 2646 O O . GLU C 2 323 ? 6.582 33.616 38.857 1.00 63.98 323 GLU A O 1
ATOM 2652 N N . LEU C 2 324 ? 5.290 35.267 37.984 1.00 61.34 324 LEU A N 1
ATOM 2653 C CA . LEU C 2 324 ? 5.939 35.274 36.665 1.00 57.29 324 LEU A CA 1
ATOM 2654 C C . LEU C 2 324 ? 7.408 35.589 36.806 1.00 56.28 324 LEU A C 1
ATOM 2655 O O . LEU C 2 324 ? 8.250 34.905 36.234 1.00 55.43 324 LEU A O 1
ATOM 2660 N N . LEU C 2 325 ? 7.718 36.588 37.623 1.00 58.02 325 LEU A N 1
ATOM 2661 C CA . LEU C 2 325 ? 9.083 36.970 37.819 1.00 58.66 325 LEU A CA 1
ATOM 2662 C C . LEU C 2 325 ? 9.892 35.846 38.473 1.00 61.32 325 LEU A C 1
ATOM 2663 O O . LEU C 2 325 ? 11.064 35.607 38.107 1.00 60.48 325 LEU A O 1
ATOM 2668 N N . ALA C 2 326 ? 9.280 35.181 39.448 1.00 65.72 326 ALA A N 1
ATOM 2669 C CA . ALA C 2 326 ? 9.954 34.118 40.183 1.00 70.47 326 ALA A CA 1
ATOM 2670 C C . ALA C 2 326 ? 10.537 33.125 39.175 1.00 68.33 326 ALA A C 1
ATOM 2671 O O . ALA C 2 326 ? 11.748 32.882 39.156 1.00 69.46 326 ALA A O 1
ATOM 2673 N N . SER C 2 327 ? 9.666 32.614 38.307 1.00 65.46 327 SER A N 1
ATOM 2674 C CA . SER C 2 327 ? 10.012 31.593 37.305 1.00 63.60 327 SER A CA 1
ATOM 2675 C C . SER C 2 327 ? 11.044 32.112 36.295 1.00 59.74 327 SER A C 1
ATOM 2676 O O . SER C 2 327 ? 12.031 31.431 35.985 1.00 61.07 327 SER A O 1
ATOM 2679 N N . LEU C 2 328 ? 10.820 33.311 35.780 1.00 55.03 328 LEU A N 1
ATOM 2680 C CA . LEU C 2 328 ? 11.741 33.887 34.824 1.00 52.21 328 LEU A CA 1
ATOM 2681 C C . LEU C 2 328 ? 13.161 34.075 35.359 1.00 55.58 328 LEU A C 1
ATOM 2682 O O . LEU C 2 328 ? 14.131 33.869 34.619 1.00 54.99 328 LEU A O 1
ATOM 2687 N N . LEU C 2 329 ? 13.297 34.455 36.645 1.00 57.75 329 LEU A N 1
ATOM 2688 C CA . LEU C 2 329 ? 14.612 34.596 37.231 1.00 62.29 329 LEU A CA 1
ATOM 2689 C C . LEU C 2 329 ? 15.389 33.283 37.272 1.00 65.54 329 LEU A C 1
ATOM 2690 O O . LEU C 2 329 ? 16.617 33.283 37.100 1.00 67.81 329 LEU A O 1
ATOM 2695 N N . ASN C 2 330 ? 14.698 32.175 37.527 1.00 67.47 330 ASN A N 1
ATOM 2696 C CA . ASN C 2 330 ? 15.352 30.863 37.428 1.00 71.53 330 ASN A CA 1
ATOM 2697 C C . ASN C 2 330 ? 15.886 30.571 36.023 1.00 68.31 330 ASN A C 1
ATOM 2698 O O . ASN C 2 330 ? 16.986 30.044 35.872 1.00 71.21 330 ASN A O 1
ATOM 2703 N N . ARG C 2 331 ? 15.122 30.935 35.000 1.00 63.53 331 ARG A N 1
ATOM 2704 C CA . ARG C 2 331 ? 15.533 30.627 33.631 1.00 62.13 331 ARG A CA 1
ATOM 2705 C C . ARG C 2 331 ? 16.790 31.388 33.192 1.00 62.75 331 ARG A C 1
ATOM 2706 O O . ARG C 2 331 ? 17.763 30.777 32.713 1.00 64.29 331 ARG A O 1
ATOM 2714 N N . VAL C 2 332 ? 16.744 32.712 33.352 1.00 61.46 332 VAL A N 1
ATOM 2715 C CA . VAL C 2 332 ? 17.912 33.603 33.193 1.00 64.46 332 VAL A CA 1
ATOM 2716 C C . VAL C 2 332 ? 19.137 33.139 34.013 1.00 70.63 332 VAL A C 1
ATOM 2717 O O . VAL C 2 332 ? 20.264 33.065 33.492 1.00 73.34 332 VAL A O 1
ATOM 2721 N N . CYS C 2 333 ? 18.907 32.787 35.274 1.00 74.61 333 CYS A N 1
ATOM 2722 C CA . CYS C 2 333 ? 19.975 32.262 36.131 1.00 82.39 333 CYS A CA 1
ATOM 2723 C C . CYS C 2 333 ? 20.588 30.953 35.593 1.00 85.97 333 CYS A C 1
ATOM 2724 O O . CYS C 2 333 ? 21.807 30.762 35.657 1.00 90.61 333 CYS A O 1
ATOM 2727 N N . GLN C 2 334 ? 19.754 30.061 35.046 1.00 84.33 334 GLN A N 1
ATOM 2728 C CA . GLN C 2 334 ? 20.289 28.808 34.512 1.00 88.49 334 GLN A CA 1
ATOM 2729 C C . GLN C 2 334 ? 20.893 29.049 33.124 1.00 86.71 334 GLN A C 1
ATOM 2730 O O . GLN C 2 334 ? 21.803 28.325 32.700 1.00 91.04 334 GLN A O 1
ATOM 2736 N N . ASP C 2 335 ? 20.414 30.094 32.445 1.00 81.12 335 ASP A N 1
ATOM 2737 C CA . ASP C 2 335 ? 20.903 30.446 31.107 1.00 79.78 335 ASP A CA 1
ATOM 2738 C C . ASP C 2 335 ? 22.362 30.936 31.159 1.00 83.49 335 ASP A C 1
ATOM 2739 O O . ASP C 2 335 ? 23.185 30.518 30.341 1.00 86.58 335 ASP A O 1
ATOM 2744 N N . GLY C 2 336 ? 22.671 31.812 32.118 1.00 83.84 336 GLY A N 1
ATOM 2745 C CA . GLY C 2 336 ? 24.045 32.314 32.306 1.00 88.37 336 GLY A CA 1
ATOM 2746 C C . GLY C 2 336 ? 24.305 33.735 31.819 1.00 85.69 336 GLY A C 1
ATOM 2747 O O . GLY C 2 336 ? 25.016 34.492 32.466 1.00 88.84 336 GLY A O 1
ATOM 2748 N N . ARG C 2 337 ? 23.688 34.107 30.708 1.00 80.08 337 ARG A N 1
ATOM 2749 C CA . ARG C 2 337 ? 23.735 35.445 30.151 1.00 77.37 337 ARG A CA 1
ATOM 2750 C C . ARG C 2 337 ? 22.877 36.348 30.988 1.00 73.69 337 ARG A C 1
ATOM 2751 O O . ARG C 2 337 ? 22.044 35.880 31.710 1.00 71.77 337 ARG A O 1
ATOM 2759 N N . LYS C 2 338 ? 23.073 37.645 30.899 1.00 72.83 338 LYS A N 1
ATOM 2760 C CA . LYS C 2 338 ? 22.235 38.530 31.690 1.00 70.32 338 LYS A CA 1
ATOM 2761 C C . LYS C 2 338 ? 21.440 39.532 30.828 1.00 65.92 338 LYS A C 1
ATOM 2762 O O . LYS C 2 338 ? 21.969 40.048 29.834 1.00 66.35 338 LYS A O 1
ATOM 2768 N N . PRO C 2 339 ? 20.150 39.763 31.186 1.00 62.09 339 PRO A N 1
ATOM 2769 C CA . PRO C 2 339 ? 19.235 40.632 30.439 1.00 58.07 339 PRO A CA 1
ATOM 2770 C C . PRO C 2 339 ? 19.360 42.086 30.886 1.00 58.79 339 PRO A C 1
ATOM 2771 O O . PRO C 2 339 ? 19.539 42.356 32.088 1.00 62.42 339 PRO A O 1
ATOM 2775 N N . HIS C 2 340 ? 19.282 43.019 29.938 1.00 56.65 340 HIS A N 1
ATOM 2776 C CA . HIS C 2 340 ? 19.436 44.438 30.249 1.00 57.96 340 HIS A CA 1
ATOM 2777 C C . HIS C 2 340 ? 18.142 45.212 30.030 1.00 54.83 340 HIS A C 1
ATOM 2778 O O . HIS C 2 340 ? 18.088 46.402 30.273 1.00 55.49 340 HIS A O 1
ATOM 2785 N N . THR C 2 341 ? 17.086 44.530 29.583 1.00 50.69 341 THR A N 1
ATOM 2786 C CA . THR C 2 341 ? 15.812 45.184 29.373 1.00 49.14 341 THR A CA 1
ATOM 2787 C C . THR C 2 341 ? 14.740 44.264 29.911 1.00 46.59 341 THR A C 1
ATOM 2788 O O . THR C 2 341 ? 14.789 43.057 29.673 1.00 45.77 341 THR A O 1
ATOM 2792 N N . VAL C 2 342 ? 13.795 44.837 30.643 1.00 48.33 342 VAL A N 1
ATOM 2793 C CA . VAL C 2 342 ? 12.603 44.151 31.110 1.00 47.69 342 VAL A CA 1
ATOM 2794 C C . VAL C 2 342 ? 11.366 44.797 30.495 1.00 47.96 342 VAL A C 1
ATOM 2795 O O . VAL C 2 342 ? 11.292 46.020 30.316 1.00 50.03 342 VAL A O 1
ATOM 2799 N N . ARG C 2 343 ? 10.364 43.974 30.241 1.00 45.94 343 ARG A N 1
ATOM 2800 C CA . ARG C 2 343 ? 9.157 44.468 29.625 1.00 47.46 343 ARG A CA 1
ATOM 2801 C C . ARG C 2 343 ? 7.927 43.894 30.342 1.00 46.65 343 ARG A C 1
ATOM 2802 O O . ARG C 2 343 ? 7.892 42.718 30.662 1.00 47.16 343 ARG A O 1
ATOM 2810 N N . LEU C 2 344 ? 6.913 44.716 30.524 1.00 49.03 344 LEU A N 1
ATOM 2811 C CA . LEU C 2 344 ? 5.643 44.229 31.048 1.00 50.69 344 LEU A CA 1
ATOM 2812 C C . LEU C 2 344 ? 4.569 44.377 29.985 1.00 50.59 344 LEU A C 1
ATOM 2813 O O . LEU C 2 344 ? 4.454 45.426 29.332 1.00 52.64 344 LEU A O 1
ATOM 2818 N N . ILE C 2 345 ? 3.774 43.330 29.831 1.00 50.23 345 ILE A N 1
ATOM 2819 C CA . ILE C 2 345 ? 2.749 43.286 28.805 1.00 51.82 345 ILE A CA 1
ATOM 2820 C C . ILE C 2 345 ? 1.381 43.022 29.480 1.00 54.87 345 ILE A C 1
ATOM 2821 O O . ILE C 2 345 ? 1.285 42.180 30.384 1.00 54.33 345 ILE A O 1
ATOM 2826 N N . ILE C 2 346 ? 0.348 43.771 29.075 1.00 57.21 346 ILE A N 1
ATOM 2827 C CA . ILE C 2 346 ? -1.030 43.541 29.561 1.00 60.51 346 ILE A CA 1
ATOM 2828 C C . ILE C 2 346 ? -1.998 43.324 28.382 1.00 63.54 346 ILE A C 1
ATOM 2829 O O . ILE C 2 346 ? -1.660 43.581 27.218 1.00 62.01 346 ILE A O 1
ATOM 2834 N N . ARG C 2 347 ? -3.214 42.874 28.685 1.00 68.56 347 ARG A N 1
ATOM 2835 C CA . ARG C 2 347 ? -4.284 42.877 27.695 1.00 74.04 347 ARG A CA 1
ATOM 2836 C C . ARG C 2 347 ? -5.585 43.309 28.361 1.00 81.29 347 ARG A C 1
ATOM 2837 O O . ARG C 2 347 ? -5.870 42.903 29.494 1.00 82.25 347 ARG A O 1
ATOM 2845 N N . ARG C 2 348 ? -6.360 44.132 27.651 1.00 87.57 348 ARG A N 1
ATOM 2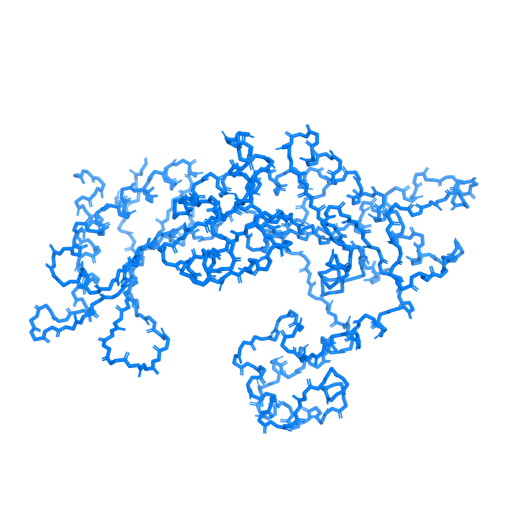846 C CA . ARG C 2 348 ? -7.632 44.684 28.136 1.00 95.70 348 ARG A CA 1
ATOM 2847 C C . ARG C 2 348 ? -8.837 44.144 27.334 1.00 102.53 348 ARG A C 1
ATOM 2848 O O . ARG C 2 348 ? -8.663 43.618 26.231 1.00 100.99 348 ARG A O 1
ATOM 2856 N N . TYR C 2 349 ? -10.026 44.302 27.923 1.00 110.67 349 TYR A N 1
ATOM 2857 C CA . TYR C 2 349 ? -11.328 43.881 27.389 1.00 119.45 349 TYR A CA 1
ATOM 2858 C C . TYR C 2 349 ? -12.351 44.847 27.998 1.00 128.64 349 TYR A C 1
ATOM 2859 O O . TYR C 2 349 ? -11.977 45.628 28.873 1.00 127.67 349 TYR A O 1
ATOM 2861 N N . SER C 2 350 ? -13.637 44.766 27.701 1.00 138.88 350 SER A N 1
ATOM 2862 C CA . SER C 2 350 ? -14.268 44.065 26.616 1.00 143.88 350 SER A CA 1
ATOM 2863 C C . SER C 2 350 ? -14.999 45.278 26.079 1.00 152.93 350 SER A C 1
ATOM 2864 O O . SER C 2 350 ? -14.706 46.402 26.498 1.00 152.84 350 SER A O 1
ATOM 2867 N N . SER C 2 351 ? -15.878 45.008 25.107 1.00 161.24 351 SER A N 1
ATOM 2868 C CA . SER C 2 351 ? -16.266 43.606 24.836 1.00 162.73 351 SER A CA 1
ATOM 2869 C C . SER C 2 351 ? -15.660 42.769 23.675 1.00 158.81 351 SER A C 1
ATOM 2870 O O . SER C 2 351 ? -14.760 41.968 23.927 1.00 150.32 351 SER A O 1
ATOM 2873 N N . GLU C 2 352 ? -16.130 42.917 22.432 1.00 165.88 352 GLU A N 1
ATOM 2874 C CA . GLU C 2 352 ? -15.630 42.079 21.379 1.00 163.44 352 GLU A CA 1
ATOM 2875 C C . GLU C 2 352 ? -14.945 43.151 20.608 1.00 161.77 352 GLU A C 1
ATOM 2876 O O . GLU C 2 352 ? -15.608 44.055 20.098 1.00 170.30 352 GLU A O 1
ATOM 2878 N N . LYS C 2 353 ? -13.630 43.100 20.501 1.00 151.94 353 LYS A N 1
ATOM 2879 C CA . LYS C 2 353 ? -13.032 44.227 19.743 1.00 151.78 353 LYS A CA 1
ATOM 2880 C C . LYS C 2 353 ? -11.782 44.209 18.799 1.00 145.83 353 LYS A C 1
ATOM 2881 O O . LYS C 2 353 ? -11.924 44.446 17.599 1.00 151.49 353 LYS A O 1
ATOM 2883 N N . HIS C 2 354 ? -10.615 44.048 19.385 1.00 135.77 354 HIS A N 1
ATOM 2884 C CA . HIS C 2 354 ? -9.375 44.107 18.648 1.00 130.25 354 HIS A CA 1
ATOM 2885 C C . HIS C 2 354 ? -8.381 43.282 19.420 1.00 120.20 354 HIS A C 1
ATOM 2886 O O . HIS C 2 354 ? -8.521 43.088 20.628 1.00 117.37 354 HIS A O 1
ATOM 2888 N N . TYR C 2 355 ? -7.404 42.723 18.692 1.00 115.79 355 TYR A N 1
ATOM 2889 C CA . TYR C 2 355 ? -6.301 41.905 19.246 1.00 106.59 355 TYR A CA 1
ATOM 2890 C C . TYR C 2 355 ? -5.188 42.544 20.119 1.00 98.83 355 TYR A C 1
ATOM 2891 O O . TYR C 2 355 ? -4.841 41.996 21.165 1.00 93.94 355 TYR A O 1
ATOM 2893 N N . GLY C 2 356 ? -4.640 43.687 19.699 1.00 98.32 356 GLY A N 1
ATOM 2894 C CA . GLY C 2 356 ? -3.612 44.388 20.468 1.00 91.35 356 GLY A CA 1
ATOM 2895 C C . GLY C 2 356 ? -3.476 44.418 21.979 1.00 86.16 356 GLY A C 1
ATOM 2896 O O . GLY C 2 356 ? -4.403 44.796 22.707 1.00 89.51 356 GLY A O 1
ATOM 2897 N N . ARG C 2 357 ? -2.296 44.026 22.433 1.00 78.47 357 ARG A N 1
ATOM 2898 C CA . ARG C 2 357 ? -1.902 44.131 23.821 1.00 73.75 357 ARG A CA 1
ATOM 2899 C C . ARG C 2 357 ? -1.189 45.481 23.977 1.00 72.27 357 ARG A C 1
ATOM 2900 O O . ARG C 2 357 ? -1.043 46.218 22.996 1.00 73.91 357 ARG A O 1
ATOM 2908 N N . GLU C 2 358 ? -0.771 45.807 25.197 1.00 68.56 358 GLU A N 1
ATOM 2909 C CA . GLU C 2 358 ? -0.010 47.035 25.443 1.00 68.53 358 GLU A CA 1
ATOM 2910 C C . GLU C 2 358 ? 1.199 46.714 26.293 1.00 63.14 358 GLU A C 1
ATOM 2911 O O . GLU C 2 358 ? 1.130 45.843 27.160 1.00 61.17 358 GLU A O 1
ATOM 2917 N N . SER C 2 359 ? 2.317 47.387 26.040 1.00 61.27 359 SER A N 1
ATOM 2918 C CA . SER C 2 359 ? 3.502 47.130 26.845 1.0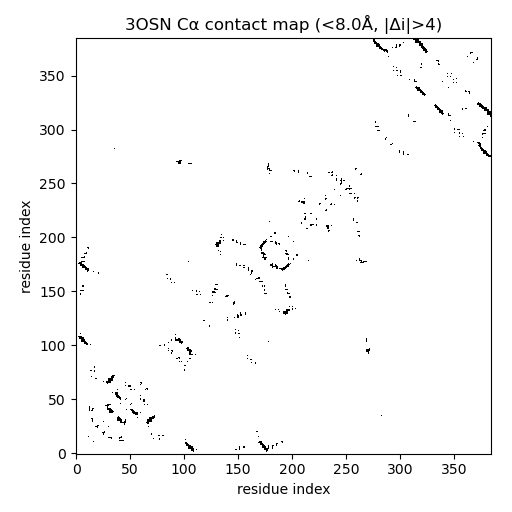0 56.89 359 SER A CA 1
ATOM 2919 C C . SER C 2 359 ? 4.307 48.376 27.248 1.00 58.58 359 SER A C 1
ATOM 2920 O O . SER C 2 359 ? 4.182 49.461 26.664 1.00 61.82 359 SER A O 1
ATOM 2923 N N . ARG C 2 360 ? 5.121 48.159 28.279 1.00 56.79 360 ARG A N 1
ATOM 2924 C CA . ARG C 2 360 ? 6.103 49.087 28.780 1.00 58.34 360 ARG A CA 1
ATOM 2925 C C . ARG C 2 360 ? 7.377 48.318 29.100 1.00 54.72 360 ARG A C 1
ATOM 2926 O O . ARG C 2 360 ? 7.336 47.259 29.693 1.00 52.43 360 ARG A O 1
ATOM 2934 N N . GLN C 2 361 ? 8.509 48.903 28.732 1.00 55.93 361 GLN A N 1
ATOM 2935 C CA . GLN C 2 361 ? 9.816 48.332 28.994 1.00 53.06 361 GLN A CA 1
ATOM 2936 C C . GLN C 2 361 ? 10.744 49.465 29.505 1.00 56.74 361 GLN A C 1
ATOM 2937 O O . GLN C 2 361 ? 10.444 50.662 29.332 1.00 58.64 361 GLN A O 1
ATOM 2943 N N . CYS C 2 362 ? 11.841 49.077 30.149 1.00 56.07 362 CYS A N 1
ATOM 2944 C CA . CYS C 2 362 ? 12.887 50.007 30.564 1.00 60.31 362 CYS A CA 1
ATOM 2945 C C . CYS C 2 362 ? 14.142 49.182 30.820 1.00 58.59 362 CYS A C 1
ATOM 2946 O O . CYS C 2 362 ? 14.045 47.973 31.028 1.00 57.09 362 CYS A O 1
ATOM 2949 N N . PRO C 2 363 ? 15.322 49.822 30.820 1.00 61.45 363 PRO A N 1
ATOM 2950 C CA . PRO C 2 363 ? 16.511 49.069 31.177 1.00 61.66 363 PRO A CA 1
ATOM 2951 C C . PRO C 2 363 ? 16.374 48.572 32.608 1.00 63.31 363 PRO A C 1
ATOM 2952 O O . PRO C 2 363 ? 15.667 49.184 33.425 1.00 65.35 363 PRO A O 1
ATOM 2956 N N . ILE C 2 364 ? 17.018 47.443 32.878 1.00 63.38 364 ILE A N 1
ATOM 2957 C CA . ILE C 2 364 ? 17.246 46.956 34.228 1.00 65.93 364 ILE A CA 1
ATOM 2958 C C . ILE C 2 364 ? 18.444 47.755 34.784 1.00 72.03 364 ILE A C 1
ATOM 2959 O O . ILE C 2 364 ? 19.446 47.915 34.090 1.00 72.66 364 ILE A O 1
ATOM 2964 N N . PRO C 2 365 ? 18.342 48.281 36.029 1.00 76.81 365 PRO A N 1
ATOM 2965 C CA . PRO C 2 365 ? 19.489 49.019 36.591 1.00 83.61 365 PRO A CA 1
ATOM 2966 C C . PRO C 2 365 ? 20.741 48.147 36.739 1.00 87.15 365 PRO A C 1
ATOM 2967 O O . PRO C 2 365 ? 20.628 46.943 36.981 1.00 85.30 365 PRO A O 1
ATOM 2971 N N . SER C 2 366 ? 21.919 48.768 36.607 1.00 92.78 366 SER A N 1
ATOM 2972 C CA . SER C 2 366 ? 23.194 48.041 36.572 1.00 97.77 366 SER A CA 1
ATOM 2973 C C . SER C 2 366 ? 23.440 47.127 37.789 1.00 103.11 366 SER A C 1
ATOM 2974 O O . SER C 2 366 ? 23.721 45.932 37.625 1.00 102.53 366 SER A O 1
ATOM 2977 N N . HIS C 2 367 ? 23.268 47.655 38.992 1.00 109.55 367 HIS A N 1
ATOM 2978 C CA . HIS C 2 367 ? 23.495 46.852 40.182 1.00 116.19 367 HIS A CA 1
ATOM 2979 C C . HIS C 2 367 ? 22.543 45.663 40.162 1.00 111.18 367 HIS A C 1
ATOM 2980 O O . HIS C 2 367 ? 22.904 44.555 40.560 1.00 113.81 367 HIS A O 1
ATOM 2987 N N . VAL C 2 368 ? 21.322 45.906 39.700 1.00 104.76 368 VAL A N 1
ATOM 2988 C CA . VAL C 2 368 ? 20.274 44.869 39.652 1.00 100.16 368 VAL A CA 1
ATOM 2989 C C . VAL C 2 368 ? 20.627 43.703 38.723 1.00 96.59 368 VAL A C 1
ATOM 2990 O O . VAL C 2 368 ? 20.260 42.563 39.009 1.00 96.51 368 VAL A O 1
ATOM 2994 N N . ILE C 2 369 ? 21.319 43.989 37.616 1.00 94.55 369 ILE A N 1
ATOM 2995 C CA . ILE C 2 369 ? 21.860 42.943 36.732 1.00 92.73 369 ILE A CA 1
ATOM 2996 C C . ILE C 2 369 ? 22.995 42.226 37.472 1.00 100.33 369 ILE A C 1
ATOM 2997 O O . ILE C 2 369 ? 24.175 42.470 37.205 1.00 104.45 369 ILE A O 1
ATOM 3002 N N . GLN C 2 370 ? 22.632 41.362 38.422 1.00 103.25 370 GLN A N 1
ATOM 3003 C CA . GLN C 2 370 ? 23.620 40.630 39.225 1.00 111.66 370 GLN A CA 1
ATOM 3004 C C . GLN C 2 370 ? 23.067 39.357 39.876 1.00 113.24 370 GLN A C 1
ATOM 3005 O O . GLN C 2 370 ? 22.988 39.245 41.105 1.00 119.03 370 GLN A O 1
ATOM 3011 N N . LYS C 2 371 ? 22.723 38.395 39.019 1.00 108.76 371 LYS A N 1
ATOM 3012 C CA . LYS C 2 371 ? 22.048 37.157 39.413 1.00 109.36 371 LYS A CA 1
ATOM 3013 C C . LYS C 2 371 ? 22.997 35.959 39.442 1.00 115.50 371 LYS A C 1
ATOM 3014 O O . LYS C 2 371 ? 22.724 34.950 40.099 1.00 119.21 371 LYS A O 1
ATOM 3020 N N . TYR C 2 377 ? 12.650 39.184 47.926 1.00 124.77 377 TYR A N 1
ATOM 3021 C CA . TYR C 2 377 ? 13.456 40.320 48.382 1.00 129.20 377 TYR A CA 1
ATOM 3022 C C . TYR C 2 377 ? 14.590 40.657 47.401 1.00 124.79 377 TYR A C 1
ATOM 3023 O O . TYR C 2 377 ? 14.336 41.244 46.346 1.00 117.20 377 TYR A O 1
ATOM 3025 N N . ASP C 2 378 ? 15.816 40.242 47.744 1.00 130.24 378 ASP A N 1
ATOM 3026 C CA . ASP C 2 378 ? 17.065 40.772 47.150 1.00 129.21 378 ASP A CA 1
ATOM 3027 C C . ASP C 2 378 ? 17.071 41.092 45.631 1.00 118.68 378 ASP A C 1
ATOM 3028 O O . ASP C 2 378 ? 17.514 42.177 45.233 1.00 117.47 378 ASP A O 1
ATOM 3033 N N . VAL C 2 379 ? 16.578 40.169 44.800 1.00 111.83 379 VAL A N 1
ATOM 3034 C CA . VAL C 2 379 ? 16.420 40.458 43.360 1.00 102.27 379 VAL A CA 1
ATOM 3035 C C . VAL C 2 379 ? 14.934 40.793 43.071 1.00 96.50 379 VAL A C 1
ATOM 3036 O O . VAL C 2 379 ? 14.605 41.643 42.214 1.00 90.84 379 VAL A O 1
ATOM 3040 N N . MET C 2 380 ? 14.053 40.149 43.837 1.00 98.68 380 MET A N 1
ATOM 3041 C CA . MET C 2 380 ? 12.596 40.259 43.640 1.00 94.93 380 MET A CA 1
ATOM 3042 C C . MET C 2 380 ? 12.023 41.682 43.835 1.00 95.43 380 MET A C 1
ATOM 3043 O O . MET C 2 380 ? 11.476 42.293 42.914 1.00 90.50 380 MET A O 1
ATOM 3048 N N . THR C 2 381 ? 12.165 42.222 45.083 1.00 103.45 381 THR A N 1
ATOM 3049 C CA . THR C 2 381 ? 11.639 43.562 45.530 1.00 105.72 381 THR A CA 1
ATOM 3050 C C . THR C 2 381 ? 12.069 44.658 44.509 1.00 101.27 381 THR A C 1
ATOM 3051 O O . THR C 2 381 ? 11.215 45.438 43.979 1.00 98.27 381 THR A O 1
ATOM 3055 N N . PRO C 2 382 ? 13.388 44.744 44.206 1.00 101.26 382 PRO A N 1
ATOM 3056 C CA . PRO C 2 382 ? 13.784 45.708 43.159 1.00 96.85 382 PRO A CA 1
ATOM 3057 C C . PRO C 2 382 ? 13.065 45.484 41.790 1.00 88.39 382 PRO A C 1
ATOM 3058 O O . PRO C 2 382 ? 12.595 46.448 41.180 1.00 86.10 382 PRO A O 1
ATOM 3062 N N . MET C 2 383 ? 12.966 44.228 41.305 1.00 84.64 383 MET A N 1
ATOM 3063 C CA . MET C 2 383 ? 12.333 43.927 39.974 1.00 77.40 383 MET A CA 1
ATOM 3064 C C . MET C 2 383 ? 10.818 44.135 39.980 1.00 76.25 383 MET A C 1
ATOM 3065 O O . MET C 2 383 ? 10.240 44.660 39.017 1.00 72.87 383 MET A O 1
ATOM 3070 N N . VAL C 2 384 ? 10.174 43.704 41.079 1.00 80.06 384 VAL A N 1
ATOM 3071 C CA . VAL C 2 384 ? 8.721 43.861 41.246 1.00 80.78 384 VAL A CA 1
ATOM 3072 C C . VAL C 2 384 ? 8.367 45.345 41.294 1.00 82.89 384 VAL A C 1
ATOM 3073 O O . VAL C 2 384 ? 7.371 45.804 40.672 1.00 81.80 384 VAL A O 1
ATOM 3077 N N . ASP C 2 385 ? 9.226 46.110 41.997 1.00 87.26 385 ASP A N 1
ATOM 3078 C CA . ASP C 2 385 ? 8.977 47.531 42.043 1.00 89.76 385 ASP A CA 1
ATOM 3079 C C . ASP C 2 385 ? 9.102 48.223 40.688 1.00 85.07 385 ASP A C 1
ATOM 3080 O O . ASP C 2 385 ? 8.275 49.092 40.369 1.00 86.30 385 ASP A O 1
ATOM 3085 N N . ILE C 2 386 ? 10.121 47.760 39.892 1.00 79.67 386 ILE A N 1
ATOM 3086 C CA . ILE C 2 386 ? 10.256 48.230 38.532 1.00 75.46 386 ILE A CA 1
ATOM 3087 C C . ILE C 2 386 ? 8.959 47.913 37.792 1.00 72.09 386 ILE A C 1
ATOM 3088 O O . ILE C 2 386 ? 8.305 48.816 37.248 1.00 72.35 386 ILE A O 1
ATOM 3093 N N . LEU C 2 387 ? 8.568 46.630 37.839 1.00 69.58 387 LEU A N 1
ATOM 3094 C CA . LEU C 2 387 ? 7.381 46.142 37.145 1.00 66.84 387 LEU A CA 1
ATOM 3095 C C . LEU C 2 387 ? 6.095 46.865 37.547 1.00 70.94 387 LEU A C 1
ATOM 3096 O O . LEU C 2 387 ? 5.293 47.229 36.679 1.00 70.26 387 LEU A O 1
ATOM 3101 N N . MET C 2 388 ? 5.922 47.121 38.850 1.00 75.44 388 MET A N 1
ATOM 3102 C CA . MET C 2 388 ? 4.715 47.787 39.307 1.00 80.42 388 MET A CA 1
ATOM 3103 C C . MET C 2 388 ? 4.624 49.244 38.842 1.00 82.78 388 MET A C 1
ATOM 3104 O O . MET C 2 388 ? 3.531 49.751 38.605 1.00 85.64 388 MET A O 1
ATOM 3109 N N . LYS C 2 389 ? 5.776 49.891 38.672 1.00 82.12 389 LYS A N 1
ATOM 3110 C CA . LYS C 2 389 ? 5.825 51.218 38.072 1.00 85.06 389 LYS A CA 1
ATOM 3111 C C . LYS C 2 389 ? 5.461 51.232 36.573 1.00 81.73 389 LYS A C 1
ATOM 3112 O O . LYS C 2 389 ? 4.730 52.144 36.113 1.00 84.29 389 LYS A O 1
ATOM 3118 N N . LEU C 2 390 ? 5.949 50.220 35.823 1.00 76.71 390 LEU A N 1
ATOM 3119 C CA . LEU C 2 390 ? 5.598 50.061 34.414 1.00 74.64 390 LEU A CA 1
ATOM 3120 C C . LEU C 2 390 ? 4.114 49.735 34.292 1.00 76.73 390 LEU A C 1
ATOM 3121 O O . LEU C 2 390 ? 3.432 50.134 33.291 1.00 78.00 390 LEU A O 1
ATOM 3126 N N . PHE C 2 391 ? 3.632 48.997 35.333 1.00 77.89 391 PHE A N 1
ATOM 3127 C CA . PHE C 2 391 ? 2.214 48.712 35.501 1.00 80.99 391 PHE A CA 1
ATOM 3128 C C . PHE C 2 391 ? 1.403 49.995 35.630 1.00 87.36 391 PHE A C 1
ATOM 3129 O O . PHE C 2 391 ? 0.415 50.174 34.923 1.00 89.91 391 PHE A O 1
ATOM 3137 N N . ARG C 2 392 ? 1.807 50.874 36.515 1.00 91.61 392 ARG A N 1
ATOM 3138 C CA . ARG C 2 392 ? 1.040 52.092 36.691 1.00 98.85 392 ARG A CA 1
ATOM 3139 C C . ARG C 2 392 ? 1.013 52.931 35.437 1.00 99.02 392 ARG A C 1
ATOM 3140 O O . ARG C 2 392 ? 0.005 53.513 35.139 1.00 103.51 392 ARG A O 1
ATOM 3148 N N . ASN C 2 393 ? 2.119 52.998 34.709 1.00 94.40 393 ASN A N 1
ATOM 3149 C CA . ASN C 2 393 ? 2.203 53.854 33.516 1.00 95.32 393 ASN A CA 1
ATOM 3150 C C . ASN C 2 393 ? 1.119 53.518 32.499 1.00 95.62 393 ASN A C 1
ATOM 3151 O O . ASN C 2 393 ? 0.715 54.368 31.700 1.00 99.43 393 ASN A O 1
ATOM 3156 N N . MET C 2 394 ? 0.646 52.272 32.568 1.00 91.68 394 MET A N 1
ATOM 3157 C CA . MET C 2 394 ? -0.293 51.700 31.601 1.00 91.94 394 MET A CA 1
ATOM 3158 C C . MET C 2 394 ? -1.724 51.652 32.123 1.00 98.17 394 MET A C 1
ATOM 3159 O O . MET C 2 394 ? -2.647 51.931 31.345 1.00 102.44 394 MET A O 1
ATOM 3164 N N . VAL C 2 395 ? -1.886 51.397 33.393 1.00 100.28 395 VAL A N 1
ATOM 3165 C CA . VAL C 2 395 ? -3.199 51.187 33.978 1.00 106.44 395 VAL A CA 1
ATOM 3166 C C . VAL C 2 395 ? -3.457 52.315 34.977 1.00 114.27 395 VAL A C 1
ATOM 3167 O O . VAL C 2 395 ? -2.625 52.622 35.853 1.00 113.70 395 VAL A O 1
ATOM 3171 N N . ASN C 2 396 ? -4.606 52.954 34.862 1.00 122.56 396 ASN A N 1
ATOM 3172 C CA . ASN C 2 396 ? -4.936 54.014 35.797 1.00 130.98 396 ASN A CA 1
ATOM 3173 C C . ASN C 2 396 ? -5.558 53.312 36.945 1.00 133.73 396 ASN A C 1
ATOM 3174 O O . ASN C 2 396 ? -6.672 52.830 36.867 1.00 137.18 396 ASN A O 1
ATOM 3179 N N . VAL C 2 397 ? -4.814 53.262 38.025 1.00 133.18 397 VAL A N 1
ATOM 3180 C CA . VAL C 2 397 ? -5.200 52.448 39.168 1.00 135.01 397 VAL A CA 1
ATOM 3181 C C . VAL C 2 397 ? -6.463 52.959 39.826 1.00 145.21 397 VAL A C 1
ATOM 3182 O O . VAL C 2 397 ? -7.116 52.246 40.571 1.00 148.18 397 VAL A O 1
ATOM 3186 N N . LYS C 2 398 ? -6.975 54.083 39.376 1.00 151.40 398 LYS A N 1
ATOM 3187 C CA . LYS C 2 398 ? -8.292 54.478 39.807 1.00 161.37 398 LYS A CA 1
ATOM 3188 C C . LYS C 2 398 ? -9.070 54.749 38.545 1.00 163.45 398 LYS A C 1
ATOM 3189 O O . LYS C 2 398 ? -8.491 55.008 37.513 1.00 159.05 398 LYS A O 1
ATOM 3195 N N . MET C 2 399 ? -10.385 54.692 38.592 1.00 170.75 399 MET A N 1
ATOM 3196 C CA . MET C 2 399 ? -11.113 54.909 37.358 1.00 173.12 399 MET A CA 1
ATOM 3197 C C . MET C 2 399 ? -10.624 53.881 36.338 1.00 162.23 399 MET A C 1
ATOM 3198 O O . MET C 2 399 ? -10.350 54.227 35.191 1.00 160.59 399 MET A O 1
ATOM 3200 N N . PRO C 2 400 ? -10.551 52.627 36.800 1.00 155.98 400 PRO A N 1
ATOM 3201 C CA . PRO C 2 400 ? -9.886 51.460 36.179 1.00 145.07 400 PRO A CA 1
ATOM 3202 C C . PRO C 2 400 ? -10.485 50.695 34.974 1.00 143.09 400 PRO A C 1
ATOM 3203 O O . PRO C 2 400 ? -11.650 50.847 34.608 1.00 150.36 400 PRO A O 1
ATOM 3207 N N . PHE C 2 401 ? -9.616 49.868 34.381 1.00 133.12 401 PHE A N 1
ATOM 3208 C CA . PHE C 2 401 ? -9.866 49.031 33.189 1.00 129.55 401 PHE A CA 1
ATOM 3209 C C . PHE C 2 401 ? -9.592 47.549 33.515 1.00 122.55 401 PHE A C 1
ATOM 3210 O O . PHE C 2 401 ? -8.756 47.271 34.367 1.00 117.97 401 PHE A O 1
ATOM 3212 N N . HIS C 2 402 ? -10.252 46.610 32.812 1.00 121.88 402 HIS A N 1
ATOM 3213 C CA . HIS C 2 402 ? -10.259 45.136 33.091 1.00 116.39 402 HIS A CA 1
ATOM 3214 C C . HIS C 2 402 ? -9.229 44.289 32.334 1.00 106.56 402 HIS A C 1
ATOM 3215 O O . HIS C 2 402 ? -9.264 44.221 31.119 1.00 105.93 402 HIS A O 1
ATOM 3217 N N . LEU C 2 403 ? -8.362 43.590 33.062 1.00 99.32 403 LEU A N 1
ATOM 3218 C CA . LEU C 2 403 ? -7.247 42.839 32.433 1.00 89.98 403 LEU A CA 1
ATOM 3219 C C . LEU C 2 403 ? -7.555 41.355 32.147 1.00 88.04 403 LEU A C 1
ATOM 3220 O O . LEU C 2 403 ? -8.238 40.684 32.925 1.00 91.06 403 LEU A O 1
ATOM 3225 N N . THR C 2 404 ? -7.014 40.856 31.031 1.00 83.34 404 THR A N 1
ATOM 3226 C CA . THR C 2 404 ? -7.180 39.471 30.610 1.00 80.88 404 THR A CA 1
ATOM 3227 C C . THR C 2 404 ? -5.832 38.773 30.437 1.00 73.79 404 THR A C 1
ATOM 3228 O O . THR C 2 404 ? -5.782 37.586 30.074 1.00 71.28 404 THR A O 1
ATOM 3232 N N . LEU C 2 405 ? -4.740 39.495 30.709 1.00 69.20 405 LEU A N 1
ATOM 3233 C CA . LEU C 2 405 ? -3.397 38.931 30.535 1.00 64.06 405 LEU A CA 1
ATOM 3234 C C . LEU C 2 405 ? -2.323 39.771 31.209 1.00 61.81 405 LEU A C 1
ATOM 3235 O O . LEU C 2 405 ? -2.366 41.014 31.171 1.00 63.37 405 LEU A O 1
ATOM 3240 N N . LEU C 2 406 ? -1.395 39.070 31.855 1.00 58.91 406 LEU A N 1
ATOM 3241 C CA . LEU C 2 406 ? -0.139 39.634 32.328 1.00 56.29 406 LEU A CA 1
ATOM 3242 C C . LEU C 2 406 ? 1.024 38.764 31.833 1.00 53.31 406 LEU A C 1
ATOM 3243 O O . LEU C 2 406 ? 0.968 37.530 31.850 1.00 53.44 406 LEU A O 1
ATOM 3248 N N . SER C 2 407 ? 2.084 39.420 31.385 1.00 51.04 407 SER A N 1
ATOM 3249 C CA . SER C 2 407 ? 3.227 38.737 30.830 1.00 48.87 407 SER A CA 1
ATOM 3250 C C . SER C 2 407 ? 4.482 39.555 31.165 1.00 47.77 407 SER A C 1
ATOM 3251 O O . SER C 2 407 ? 4.447 40.797 31.179 1.00 48.57 407 SER A O 1
ATOM 3254 N N . VAL C 2 408 ? 5.564 38.878 31.521 1.00 46.13 408 VAL A N 1
ATOM 3255 C CA . VAL C 2 408 ? 6.830 39.615 31.726 1.00 45.49 408 VAL A CA 1
ATOM 3256 C C . VAL C 2 408 ? 7.808 39.047 30.706 1.00 42.44 408 VAL A C 1
ATOM 3257 O O . VAL C 2 408 ? 7.794 37.844 30.452 1.00 42.75 408 VAL A O 1
ATOM 3261 N N . CYS C 2 409 ? 8.661 39.903 30.146 1.00 41.20 409 CYS A N 1
ATOM 3262 C CA . CYS C 2 409 ? 9.653 39.496 29.210 1.00 39.79 409 CYS A CA 1
ATOM 3263 C C . CYS C 2 409 ? 10.985 40.118 29.547 1.00 40.57 409 CYS A C 1
ATOM 3264 O O . CYS C 2 409 ? 11.060 41.328 29.823 1.00 40.20 409 CYS A O 1
ATOM 3267 N N . PHE C 2 410 ? 12.025 39.277 29.573 1.00 40.19 410 PHE A N 1
ATOM 3268 C CA . PHE C 2 410 ? 13.397 39.745 29.697 1.00 41.80 410 PHE A CA 1
ATOM 3269 C C . PHE C 2 410 ? 14.024 39.669 28.324 1.00 41.77 410 PHE A C 1
ATOM 3270 O O . PHE C 2 410 ? 13.921 38.621 27.635 1.00 40.99 410 PHE A O 1
ATOM 3278 N N . CYS C 2 411 ? 14.691 40.732 27.910 1.00 42.37 411 CYS A N 1
ATOM 3279 C CA . CYS C 2 411 ? 15.408 40.669 26.610 1.00 44.31 411 CYS A CA 1
ATOM 3280 C C . CYS C 2 411 ? 16.671 41.539 26.656 1.00 45.98 411 CYS A C 1
ATOM 3281 O O . CYS C 2 411 ? 17.108 41.923 27.749 1.00 47.38 411 CYS A O 1
ATOM 3284 N N . ASN C 2 412 ? 17.260 41.823 25.490 1.00 46.70 412 ASN A N 1
ATOM 3285 C CA . ASN C 2 412 ? 18.505 42.599 25.376 1.00 49.58 412 ASN A CA 1
ATOM 3286 C C . ASN C 2 412 ? 19.555 41.891 26.229 1.00 53.04 412 ASN A C 1
ATOM 3287 O O . ASN C 2 412 ? 20.136 42.478 27.157 1.00 54.28 412 ASN A O 1
ATOM 3292 N N . LEU C 2 413 ? 19.750 40.604 25.919 1.00 54.07 413 LEU A N 1
ATOM 3293 C CA . LEU C 2 413 ? 20.662 39.694 26.611 1.00 57.98 413 LEU A CA 1
ATOM 3294 C C . LEU C 2 413 ? 22.102 39.930 26.204 1.00 63.21 413 LEU A C 1
ATOM 3295 O O . LEU C 2 413 ? 22.453 39.891 25.015 1.00 63.88 413 LEU A O 1
ATOM 3300 N N . LYS C 2 414 ? 22.953 40.161 27.194 1.00 67.29 414 LYS A N 1
ATOM 3301 C CA . LYS C 2 414 ? 24.355 40.384 26.911 1.00 73.28 414 LYS A CA 1
ATOM 3302 C C . LYS C 2 414 ? 25.261 39.511 27.787 1.00 78.72 414 LYS A C 1
ATOM 3303 O O . LYS C 2 414 ? 24.859 39.067 28.870 1.00 78.81 414 LYS A O 1
#

Sequence (385 aa):
ASSRVIVHVDLDCFYAQVEMISNPELKDKPLGVQQKYLVVTCNYEARKLGVKKLMNVRDAKEKCPQLVLVNGEDLTRYREMSYKVTELLEEFSPVVERLGFDENFVDLTEMVEKRLQQLQSDELSAVTVSGHVYNNQSINLLDVLHIRLLVGSQIAAEMREAMYNQLGLTGCAGVASNKLLAKLVSGVFKPNQQTVLLPESCQHLIHSLNHIKEIPGIGYKTAKCLEALGINSVRDLQTFSPKILEKELGISVAQRIQKLSFGEDNSPVILSGPPQSFSEEDSFKKCSSEVEAKNKIEELLASLLNRVCQDGRKPHTVRLIIRRYSSEKHYGRESRQCPIPSHVIQKYDVMTPMVDILMKLFRNMVNVKMPFHLTLLSVCFCNLK